Protein AF-0000000076587291 (afdb_homodimer)

Organism: Tetradesmus obliquus (NCBI:txid3088)

Secondary structure (DSSP, 8-state):
-EEEEEEESS--SS-GGGGEEEEEEEPPPP-TTEEEEEEEEEEE-HHHHHHHHT-STTPPPSSBB--S--EEEEEEE-TT--S--TT-EEEESSSTTGGGTB-S-BSEEEEEGGGEEEPPTTS-HHHHTTSTHHHHHHHHHHHHH-PPTTSEEEESSTTSHHHHHHHHHHHHTT-EEEEEESSTHHHHHHHHHH--SEEEETTTS-HHHHHHHHTTTS-BSEEEES--BTHHHHHHHHBPTT-EEEE---TT-SEEEEEHHHHHHH--EEEE--HHHHHHTS-HHHHHHHHHHHHHHHHTTTT---EEEEEEGGGHHHHHHHHT-TT--SEEEEE--/-EEEEEEESS--SS-GGGGEEEEEEEPPPP-TTEEEEEEEEEE--HHHHHHHHT-STTPPPSSBB--S--EEEEEEE-TT--S--TT-EEEESSSTTGGGTB-S-BSEEEEEGGGEEEPPTTS-HHHHTTSTHHHHHHHHHHHHH-PPTTSEEEESSTTSHHHHHHHHHHHHTT-EEEEEESSTHHHHHHHHHH--SEEEETTTS-HHHHHHHHTTTS-BSEEEES--BTHHHHHHHHBPTT-EEEE---TT-SEEEEEHHHHHHH--EEEE--HHHHHHTS-HHHHHHHHHHHHHHHHTTTT---EEEEEEGGGHHHHHHHHT-TT--SEEEEE--

Sequence (674 aa):
MQFDAIEVQAYNAANPADAAKVVQKAVREPGQGEVLVQMKYAGVNPSDVFSLMGVYPGFPKVPGVPGFDGMGVVAKVGPGVTGFSEGQRVTSLGWLTTSQGSGSWQQYITLPQEKLVALPDAVSDEAGAQFYINPITVVGLLEVAAVQPGQHLLITAAGSTLGRMLIRAARAEGIKTIGVVRRPEAVQELKESTGCDEVVCSSTEPLADRVKAITGGTGAGSVLDCVGGELSEQLAAAVRSGGTVWLYGLMEGLSFKGHGAECLFRDVGYRGFWFFPWLESKSQEQQQAVVAKTLRLMADGTMAPPVGKIFPLKEAAAAIKESQVTGRIGKVLLKCSMQFDAIEVQAYNAANPADAAKVVQKAVREPGQGEVLVQMKYAGVNPSDVFSLMGVYPGFPKVPGVPGFDGMGVVAKVGPGVTGFSEGQRVTSLGWLTTSQGSGSWQQYITLPQEKLVALPDAVSDEAGAQFYINPITVVGLLEVAAVQPGQHLLITAAGSTLGRMLIRAARAEGIKTIGVVRRPEAVQELKESTGCDEVVCSSTEPLADRVKAITGGTGAGSVLDCVGGELSEQLAAAVRSGGTVWLYGLMEGLSFKGHGAECLFRDVGYRGFWFFPWLESKSQEQQQAVVAKTLRLMADGTMAPPVGKIFPLKEAAAAIKESQVTGRIGKVLLKCS

Radius of gyration: 30.4 Å; Cα contacts (8 Å, |Δi|>4): 1790; chains: 2; bounding box: 51×94×63 Å

pLDDT: mean 94.53, std 5.73, range [64.69, 98.88]

Nearest PDB structures (foldseek):
  3gms-assembly1_A  TM=9.157E-01  e=9.154E-31  Bacillus thuringiensis
  5k1s-assembly2_C  TM=8.424E-01  e=6.472E-28  Myxococcus xanthus DK 1622
  1wly-assembly1_A  TM=8.654E-01  e=4.375E-26  Burkholderia sp. WS
  3jyl-assembly1_A  TM=8.638E-01  e=5.566E-26  Pseudomonas syringae pv. tomato
  5yat-assembly1_B  TM=8.225E-01  e=6.765E-23  Komagataella phaffii GS115

Structure (mmCIF, N/CA/C/O backbone):
data_AF-0000000076587291-model_v1
#
loop_
_entity.id
_entity.type
_entity.pdbx_description
1 polymer 'Enoyl reductase (ER) domain-containing protein'
#
loop_
_atom_site.group_PDB
_atom_site.id
_atom_site.type_symbol
_atom_site.label_atom_id
_atom_site.label_alt_id
_atom_site.label_comp_id
_atom_site.label_asym_id
_atom_site.label_entity_id
_atom_site.label_seq_id
_atom_site.pdbx_PDB_ins_code
_atom_site.Cartn_x
_atom_site.Cartn_y
_atom_site.Cartn_z
_atom_site.occupancy
_atom_site.B_iso_or_equiv
_atom_site.auth_seq_id
_atom_site.auth_comp_id
_atom_site.auth_asym_id
_atom_site.auth_atom_id
_atom_site.pdbx_PDB_model_num
ATOM 1 N N . MET A 1 1 ? 13.289 48.656 13.906 1 88.31 1 MET A N 1
ATOM 2 C CA . MET A 1 1 ? 12.477 48.125 15.008 1 88.31 1 MET A CA 1
ATOM 3 C C . MET A 1 1 ? 12.781 46.656 15.25 1 88.31 1 MET A C 1
ATOM 5 O O . MET A 1 1 ? 12.984 45.875 14.305 1 88.31 1 MET A O 1
ATOM 9 N N . GLN A 1 2 ? 12.961 46.406 16.484 1 94.19 2 GLN A N 1
ATOM 10 C CA . GLN A 1 2 ? 13.203 45 16.859 1 94.19 2 GLN A CA 1
ATOM 11 C C . GLN A 1 2 ? 11.922 44.344 17.359 1 94.19 2 GLN A C 1
ATOM 13 O O . GLN A 1 2 ? 11.023 45.031 17.859 1 94.19 2 GLN A O 1
ATOM 18 N N . PHE A 1 3 ? 11.852 43.094 17.125 1 96.19 3 PHE A N 1
ATOM 19 C CA . PHE A 1 3 ? 10.672 42.375 17.562 1 96.19 3 PHE A CA 1
ATOM 20 C C . PHE A 1 3 ? 11.047 41 18.094 1 96.19 3 PHE A C 1
ATOM 22 O O . PHE A 1 3 ? 12.164 40.531 17.875 1 96.19 3 PHE A O 1
ATOM 29 N N . ASP A 1 4 ? 10.102 40.375 18.812 1 97.31 4 ASP A N 1
ATOM 30 C CA . ASP A 1 4 ? 10.328 39.062 19.391 1 97.31 4 ASP A CA 1
ATOM 31 C C . ASP A 1 4 ? 10.102 37.969 18.359 1 97.31 4 ASP A C 1
ATOM 33 O O . ASP A 1 4 ? 9.172 38.031 17.562 1 97.31 4 ASP A O 1
ATOM 37 N N . ALA A 1 5 ? 10.977 37 18.391 1 97.25 5 ALA A N 1
ATOM 38 C CA . ALA A 1 5 ? 10.859 35.781 17.609 1 97.25 5 ALA A CA 1
ATOM 39 C C . ALA A 1 5 ? 11.32 34.562 18.406 1 97.25 5 ALA A C 1
ATOM 41 O O . ALA A 1 5 ? 12.047 34.688 19.391 1 97.25 5 ALA A O 1
ATOM 42 N N . ILE A 1 6 ? 10.781 33.469 18.016 1 96.75 6 ILE A N 1
ATOM 43 C CA . ILE A 1 6 ? 11.32 32.219 18.531 1 96.75 6 ILE A CA 1
ATOM 44 C C . ILE A 1 6 ? 12.383 31.688 17.594 1 96.75 6 ILE A C 1
ATOM 46 O O . ILE A 1 6 ? 12.195 31.672 16.375 1 96.75 6 ILE A O 1
ATOM 50 N N . GLU A 1 7 ? 13.461 31.297 18.109 1 95.19 7 GLU A N 1
ATOM 51 C CA . GLU A 1 7 ? 14.539 30.75 17.297 1 95.19 7 GLU A CA 1
ATOM 52 C C . GLU A 1 7 ? 15.016 29.406 17.844 1 95.19 7 GLU A C 1
ATOM 54 O O . GLU A 1 7 ? 15.164 29.234 19.047 1 95.19 7 GLU A O 1
ATOM 59 N N . VAL A 1 8 ? 15.133 28.484 16.938 1 93.44 8 VAL A N 1
ATOM 60 C CA . VAL A 1 8 ? 15.789 27.219 17.25 1 93.44 8 VAL A CA 1
ATOM 61 C C . VAL A 1 8 ? 17.25 27.266 16.797 1 93.44 8 VAL A C 1
ATOM 63 O O . VAL A 1 8 ? 17.531 27.438 15.617 1 93.44 8 VAL A O 1
ATOM 66 N N . GLN A 1 9 ? 18.125 27.078 17.703 1 92.94 9 GLN A N 1
ATOM 67 C CA . GLN A 1 9 ? 19.562 27.125 17.406 1 92.94 9 GLN A CA 1
ATOM 68 C C . GLN A 1 9 ? 20.125 25.719 17.297 1 92.94 9 GLN A C 1
ATOM 70 O O . GLN A 1 9 ? 21.109 25.5 16.562 1 92.94 9 GLN A O 1
ATOM 75 N N . ALA A 1 10 ? 19.531 24.859 18.031 1 93.25 10 ALA A N 1
ATOM 76 C CA . ALA A 1 10 ? 19.859 23.438 18 1 93.25 10 ALA A CA 1
ATOM 77 C C . ALA A 1 10 ? 18.641 22.578 18.312 1 93.25 10 ALA A C 1
ATOM 79 O O . ALA A 1 10 ? 17.828 22.938 19.188 1 93.25 10 ALA A O 1
ATOM 80 N N . TYR A 1 11 ? 18.641 21.531 17.578 1 92.94 11 TYR A N 1
ATOM 81 C CA . TYR A 1 11 ? 17.531 20.609 17.828 1 92.94 11 TYR A CA 1
ATOM 82 C C . TYR A 1 11 ? 17.656 19.953 19.188 1 92.94 11 TYR A C 1
ATOM 84 O O . TYR A 1 11 ? 18.75 19.859 19.734 1 92.94 11 TYR A O 1
ATOM 92 N N . ASN A 1 12 ? 16.562 19.625 19.766 1 94.44 12 ASN A N 1
ATOM 93 C CA . ASN A 1 12 ? 16.531 18.891 21.031 1 94.44 12 ASN A CA 1
ATOM 94 C C . ASN A 1 12 ? 15.477 17.781 21 1 94.44 12 ASN A C 1
ATOM 96 O O . ASN A 1 12 ? 14.297 18.047 21.281 1 94.44 12 ASN A O 1
ATOM 100 N N . ALA A 1 13 ? 15.867 16.609 20.75 1 90.88 13 ALA A N 1
ATOM 101 C CA . ALA A 1 13 ? 14.945 15.492 20.578 1 90.88 13 ALA A CA 1
ATOM 102 C C . ALA A 1 13 ? 14.297 15.109 21.906 1 90.88 13 ALA A C 1
ATOM 104 O O . ALA A 1 13 ? 13.125 14.734 21.953 1 90.88 13 ALA A O 1
ATOM 105 N N . ALA A 1 14 ? 15.008 15.234 23 1 92.94 14 ALA A N 1
ATOM 106 C CA . ALA A 1 14 ? 14.531 14.812 24.312 1 92.94 14 ALA A CA 1
ATOM 107 C C . ALA A 1 14 ? 13.555 15.836 24.906 1 92.94 14 ALA A C 1
ATOM 109 O O . ALA A 1 14 ? 12.555 15.461 25.516 1 92.94 14 ALA A O 1
ATOM 110 N N . ASN A 1 15 ? 13.906 17.125 24.656 1 95.31 15 ASN A N 1
ATOM 111 C CA . ASN A 1 15 ? 13.094 18.219 25.172 1 95.31 15 ASN A CA 1
ATOM 112 C C . ASN A 1 15 ? 12.914 19.328 24.141 1 95.31 15 ASN A C 1
ATOM 114 O O . ASN A 1 15 ? 13.539 20.375 24.234 1 95.31 15 ASN A O 1
ATOM 118 N N . PRO A 1 16 ? 11.961 19.109 23.297 1 95.12 16 PRO A N 1
ATOM 119 C CA . PRO A 1 16 ? 11.805 20.078 22.203 1 95.12 16 PRO A CA 1
ATOM 120 C C . PRO A 1 16 ? 11.5 21.484 22.703 1 95.12 16 PRO A C 1
ATOM 122 O O . PRO A 1 16 ? 11.891 22.469 22.062 1 95.12 16 PRO A O 1
ATOM 125 N N . ALA A 1 17 ? 10.859 21.609 23.828 1 96.44 17 ALA A N 1
ATOM 126 C CA . ALA A 1 17 ? 10.539 22.906 24.375 1 96.44 17 ALA A CA 1
ATOM 127 C C . ALA A 1 17 ? 11.805 23.719 24.672 1 96.44 17 ALA A C 1
ATOM 129 O O . ALA A 1 17 ? 11.812 24.938 24.547 1 96.44 17 ALA A O 1
ATOM 130 N N . ASP A 1 18 ? 12.852 23.047 24.984 1 96 18 ASP A N 1
ATOM 131 C CA . ASP A 1 18 ? 14.109 23.703 25.344 1 96 18 ASP A CA 1
ATOM 132 C C . ASP A 1 18 ? 14.828 24.219 24.109 1 96 18 ASP A C 1
ATOM 134 O O . ASP A 1 18 ? 15.766 25.016 24.219 1 96 18 ASP A O 1
ATOM 138 N N . ALA A 1 19 ? 14.43 23.812 23 1 95.12 19 ALA A N 1
ATOM 139 C CA . ALA A 1 19 ? 15.047 24.266 21.75 1 95.12 19 ALA A CA 1
ATOM 140 C C . ALA A 1 19 ? 14.531 25.641 21.359 1 95.12 19 ALA A C 1
ATOM 142 O O . ALA A 1 19 ? 15.141 26.312 20.516 1 95.12 19 ALA A O 1
ATOM 143 N N . ALA A 1 20 ? 13.414 26.016 21.859 1 94.94 20 ALA A N 1
ATOM 144 C CA . ALA A 1 20 ? 12.773 27.281 21.5 1 94.94 20 ALA A CA 1
ATOM 145 C C . ALA A 1 20 ? 13.289 28.422 22.359 1 94.94 20 ALA A C 1
ATOM 147 O O . ALA A 1 20 ? 13.023 28.469 23.562 1 94.94 20 ALA A O 1
ATOM 148 N N . LYS A 1 21 ? 13.914 29.344 21.719 1 96.38 21 LYS A N 1
ATOM 149 C CA . LYS A 1 21 ? 14.461 30.5 22.438 1 96.38 21 LYS A CA 1
ATOM 150 C C . LYS A 1 21 ? 13.844 31.797 21.938 1 96.38 21 LYS A C 1
ATOM 152 O O . LYS A 1 21 ? 13.625 31.969 20.734 1 96.38 21 LYS A O 1
ATOM 157 N N . VAL A 1 22 ? 13.602 32.719 22.875 1 97.38 22 VAL A N 1
ATOM 158 C CA . VAL A 1 22 ? 13.133 34.062 22.5 1 97.38 22 VAL A CA 1
ATOM 159 C C . VAL A 1 22 ? 14.32 34.938 22.094 1 97.38 22 VAL A C 1
ATOM 161 O O . VAL A 1 22 ? 15.305 35.031 22.828 1 97.38 22 VAL A O 1
ATOM 164 N N . VAL A 1 23 ? 14.172 35.438 20.953 1 97.12 23 VAL A N 1
ATOM 165 C CA . VAL A 1 23 ? 15.234 36.344 20.484 1 97.12 23 VAL A CA 1
ATOM 166 C C . VAL A 1 23 ? 14.617 37.625 19.922 1 97.12 23 VAL A C 1
ATOM 168 O O . VAL A 1 23 ? 13.406 37.688 19.719 1 97.12 23 VAL A O 1
ATOM 171 N N . GLN A 1 24 ? 15.492 38.594 19.766 1 97.12 24 GLN A N 1
ATOM 172 C CA . GLN A 1 24 ? 15.094 39.812 19.078 1 97.12 24 GLN A CA 1
ATOM 173 C C . GLN A 1 24 ? 15.609 39.844 17.641 1 97.12 24 GLN A C 1
ATOM 175 O O . GLN A 1 24 ? 16.766 39.5 17.391 1 97.12 24 GLN A O 1
ATOM 180 N N . LYS A 1 25 ? 14.695 40.156 16.781 1 95.75 25 LYS A N 1
ATOM 181 C CA . LYS A 1 25 ? 15.039 40.312 15.367 1 95.75 25 LYS A CA 1
ATOM 182 C C . LYS A 1 25 ? 14.664 41.688 14.844 1 95.75 25 LYS A C 1
ATOM 184 O O . LYS A 1 25 ? 13.852 42.406 15.461 1 95.75 25 LYS A O 1
ATOM 189 N N . ALA A 1 26 ? 15.305 42.031 13.766 1 95.81 26 ALA A N 1
ATOM 190 C CA . ALA A 1 26 ? 14.992 43.312 13.125 1 95.81 26 ALA A CA 1
ATOM 191 C C . ALA A 1 26 ? 13.945 43.156 12.031 1 95.81 26 ALA A C 1
ATOM 193 O O . ALA A 1 26 ? 13.969 42.156 11.297 1 95.81 26 ALA A O 1
ATOM 194 N N . VAL A 1 27 ? 13.133 44.094 11.945 1 95.62 27 VAL A N 1
ATOM 195 C CA . VAL A 1 27 ? 12.133 44.062 10.883 1 95.62 27 VAL A CA 1
ATOM 196 C C . VAL A 1 27 ? 12.805 44.281 9.531 1 95.62 27 VAL A C 1
ATOM 198 O O . VAL A 1 27 ? 13.609 45.219 9.383 1 95.62 27 VAL A O 1
ATOM 201 N N . ARG A 1 28 ? 12.492 43.469 8.633 1 93.19 28 ARG A N 1
ATOM 202 C CA . ARG A 1 28 ? 12.977 43.625 7.266 1 93.19 28 ARG A CA 1
ATOM 203 C C . ARG A 1 28 ? 11.922 44.312 6.395 1 93.19 28 ARG A C 1
ATOM 205 O O . ARG A 1 28 ? 10.82 43.781 6.223 1 93.19 28 ARG A O 1
ATOM 212 N N . GLU A 1 29 ? 12.305 45.438 5.859 1 95.31 29 GLU A N 1
ATOM 213 C CA . GLU A 1 29 ? 11.391 46.125 4.957 1 95.31 29 GLU A CA 1
ATOM 214 C C . GLU A 1 29 ? 11.086 45.25 3.725 1 95.31 29 GLU A C 1
ATOM 216 O O . GLU A 1 29 ? 11.977 44.625 3.174 1 95.31 29 GLU A O 1
ATOM 221 N N . PRO A 1 30 ? 9.805 45.281 3.299 1 97.38 30 PRO A N 1
ATOM 222 C CA . PRO A 1 30 ? 9.469 44.438 2.137 1 97.38 30 PRO A CA 1
ATOM 223 C C . PRO A 1 30 ? 10.016 45 0.832 1 97.38 30 PRO A C 1
ATOM 225 O O . PRO A 1 30 ? 9.883 46.219 0.566 1 97.38 30 PRO A O 1
ATOM 228 N N . GLY A 1 31 ? 10.664 44.125 0.107 1 97.38 31 GLY A N 1
ATOM 229 C CA . GLY A 1 31 ? 11.133 44.469 -1.221 1 97.38 31 GLY A CA 1
ATOM 230 C C . GLY A 1 31 ? 10.102 44.25 -2.305 1 97.38 31 GLY A C 1
ATOM 231 O O . GLY A 1 31 ? 8.898 44.188 -2.025 1 97.38 31 GLY A O 1
ATOM 232 N N . GLN A 1 32 ? 10.578 44.188 -3.592 1 97.75 32 GLN A N 1
ATOM 233 C CA . GLN A 1 32 ? 9.711 44 -4.746 1 97.75 32 GLN A CA 1
ATOM 234 C C . GLN A 1 32 ? 8.883 42.719 -4.594 1 97.75 32 GLN A C 1
ATOM 236 O O . GLN A 1 32 ? 9.438 41.625 -4.406 1 97.75 32 GLN A O 1
ATOM 241 N N . GLY A 1 33 ? 7.605 42.906 -4.66 1 97.56 33 GLY A N 1
ATOM 242 C CA . GLY A 1 33 ? 6.699 41.75 -4.625 1 97.56 33 GLY A CA 1
ATOM 243 C C . GLY A 1 33 ? 6.555 41.156 -3.242 1 97.56 33 GLY A C 1
ATOM 244 O O . GLY A 1 33 ? 5.938 40.094 -3.082 1 97.56 33 GLY A O 1
ATOM 245 N N . GLU A 1 34 ? 7.07 41.812 -2.215 1 97.25 34 GLU A N 1
ATOM 246 C CA . GLU A 1 34 ? 7.047 41.281 -0.864 1 97.25 34 GLU A CA 1
ATOM 247 C C . GLU A 1 34 ? 6.062 42.031 0.024 1 97.25 34 GLU A C 1
ATOM 249 O O . GLU A 1 34 ? 5.695 43.156 -0.277 1 97.25 34 GLU A O 1
ATOM 254 N N . VAL A 1 35 ? 5.621 41.406 1.063 1 97.56 35 VAL A N 1
ATOM 255 C CA . VAL A 1 35 ? 4.691 41.969 2.037 1 97.56 35 VAL A CA 1
ATOM 256 C C . VAL A 1 35 ? 5.207 41.719 3.451 1 97.56 35 VAL A C 1
ATOM 258 O O . VAL A 1 35 ? 5.648 40.594 3.768 1 97.56 35 VAL A O 1
ATOM 261 N N . LEU A 1 36 ? 5.23 42.719 4.227 1 97.5 36 LEU A N 1
ATOM 262 C CA . LEU A 1 36 ? 5.484 42.594 5.656 1 97.5 36 LEU A CA 1
ATOM 263 C C . LEU A 1 36 ? 4.191 42.312 6.414 1 97.5 36 LEU A C 1
ATOM 265 O O . LEU A 1 36 ? 3.221 43.062 6.297 1 97.5 36 LEU A O 1
ATOM 269 N N . VAL A 1 37 ? 4.191 41.25 7.086 1 98 37 VAL A N 1
ATOM 270 C CA . VAL A 1 37 ? 3.016 40.844 7.852 1 98 37 VAL A CA 1
ATOM 271 C C . VAL A 1 37 ? 3.301 40.969 9.344 1 98 37 VAL A C 1
ATOM 273 O O . VAL A 1 37 ? 4.332 40.5 9.828 1 98 37 VAL A O 1
ATOM 276 N N . GLN A 1 38 ? 2.449 41.656 10.047 1 98.44 38 GLN A N 1
ATOM 277 C CA . GLN A 1 38 ? 2.432 41.625 11.5 1 98.44 38 GLN A CA 1
ATOM 278 C C . GLN A 1 38 ? 1.627 40.438 12.008 1 98.44 38 GLN A C 1
ATOM 280 O O . GLN A 1 38 ? 0.4 40.406 11.891 1 98.44 38 GLN A O 1
ATOM 285 N N . MET A 1 39 ? 2.332 39.531 12.617 1 98.38 39 MET A N 1
ATOM 286 C CA . MET A 1 39 ? 1.701 38.281 13.031 1 98.38 39 MET A CA 1
ATOM 287 C C . MET A 1 39 ? 0.811 38.5 14.242 1 98.38 39 MET A C 1
ATOM 289 O O . MET A 1 39 ? 1.163 39.25 15.148 1 98.38 39 MET A O 1
ATOM 293 N N . LYS A 1 40 ? -0.297 37.844 14.258 1 98.69 40 LYS A N 1
ATOM 294 C CA . LYS A 1 40 ? -1.201 37.875 15.398 1 98.69 40 LYS A CA 1
ATOM 295 C C . LYS A 1 40 ? -1.198 36.562 16.172 1 98.69 40 LYS A C 1
ATOM 297 O O . LYS A 1 40 ? -0.986 36.531 17.375 1 98.69 40 LYS A O 1
ATOM 302 N N . TYR A 1 41 ? -1.453 35.469 15.438 1 98.56 41 TYR A N 1
ATOM 303 C CA . TYR A 1 41 ? -1.474 34.125 16.031 1 98.56 41 TYR A CA 1
ATOM 304 C C . TYR A 1 41 ? -0.702 33.125 15.18 1 98.56 41 TYR A C 1
ATOM 306 O O . TYR A 1 41 ? -0.627 33.281 13.961 1 98.56 41 TYR A O 1
ATOM 314 N N . ALA A 1 42 ? -0.084 32.188 15.797 1 97.69 42 ALA A N 1
ATOM 315 C CA . ALA A 1 42 ? 0.544 31.047 15.164 1 97.69 42 ALA A CA 1
ATOM 316 C C . ALA A 1 42 ? 0.141 29.75 15.859 1 97.69 42 ALA A C 1
ATOM 318 O O . ALA A 1 42 ? -0.037 29.719 17.078 1 97.69 42 ALA A O 1
ATOM 319 N N . GLY A 1 43 ? -0.06 28.75 15.078 1 95.88 43 GLY A N 1
ATOM 320 C CA . GLY A 1 43 ? -0.406 27.469 15.648 1 95.88 43 GLY A CA 1
ATOM 321 C C . GLY A 1 43 ? 0.807 26.641 16.031 1 95.88 43 GLY A C 1
ATOM 322 O O . GLY A 1 43 ? 1.889 26.812 15.469 1 95.88 43 GLY A O 1
ATOM 323 N N . VAL A 1 44 ? 0.622 25.719 17.031 1 95.88 44 VAL A N 1
ATOM 324 C CA . VAL A 1 44 ? 1.622 24.719 17.391 1 95.88 44 VAL A CA 1
ATOM 325 C C . VAL A 1 44 ? 1.146 23.328 16.953 1 95.88 44 VAL A C 1
ATOM 327 O O . VAL A 1 44 ? 0.264 22.734 17.594 1 95.88 44 VAL A O 1
ATOM 330 N N . ASN A 1 45 ? 1.702 22.844 15.906 1 91.56 45 ASN A N 1
ATOM 331 C CA . ASN A 1 45 ? 1.36 21.531 15.375 1 91.56 45 ASN A CA 1
ATOM 332 C C . ASN A 1 45 ? 2.357 20.469 15.828 1 91.56 45 ASN A C 1
ATOM 334 O O . ASN A 1 45 ? 3.5 20.781 16.156 1 91.56 45 ASN A O 1
ATOM 338 N N . PRO A 1 46 ? 1.868 19.188 15.758 1 88.31 46 PRO A N 1
ATOM 339 C CA . PRO A 1 46 ? 2.852 18.125 15.977 1 88.31 46 PRO A CA 1
ATOM 340 C C . PRO A 1 46 ? 4.047 18.234 15.031 1 88.31 46 PRO A C 1
ATOM 342 O O . PRO A 1 46 ? 5.184 17.969 15.445 1 88.31 46 PRO A O 1
ATOM 345 N N . SER A 1 47 ? 3.824 18.594 13.836 1 88.38 47 SER A N 1
ATOM 346 C CA . SER A 1 47 ? 4.902 18.75 12.867 1 88.38 47 SER A CA 1
ATOM 347 C C . SER A 1 47 ? 5.898 19.828 13.32 1 88.38 47 SER A C 1
ATOM 349 O O . SER A 1 47 ? 7.094 19.719 13.047 1 88.38 47 SER A O 1
ATOM 351 N N . ASP A 1 48 ? 5.473 20.875 13.992 1 91.5 48 ASP A N 1
ATOM 352 C CA . ASP A 1 48 ? 6.371 21.891 14.547 1 91.5 48 ASP A CA 1
ATOM 353 C C . ASP A 1 48 ? 7.266 21.297 15.633 1 91.5 48 ASP A C 1
ATOM 355 O O . ASP A 1 48 ? 8.477 21.5 15.625 1 91.5 48 ASP A O 1
ATOM 359 N N . VAL A 1 49 ? 6.633 20.547 16.5 1 91.56 49 VAL A N 1
ATOM 360 C CA . VAL A 1 49 ? 7.359 19.938 17.609 1 91.56 49 VAL A CA 1
ATOM 361 C C . VAL A 1 49 ? 8.406 18.969 17.094 1 91.56 49 VAL A C 1
ATOM 363 O O . VAL A 1 49 ? 9.562 19 17.531 1 91.56 49 VAL A O 1
ATOM 366 N N . PHE A 1 50 ? 7.988 18.203 16.109 1 88.69 50 PHE A N 1
ATOM 367 C CA . PHE A 1 50 ? 8.922 17.25 15.516 1 88.69 50 PHE A CA 1
ATOM 368 C C . PHE A 1 50 ? 10.078 17.984 14.836 1 88.69 50 PHE A C 1
ATOM 370 O O . PHE A 1 50 ? 11.211 17.484 14.82 1 88.69 50 PHE A O 1
ATOM 377 N N . SER A 1 51 ? 9.844 19.078 14.297 1 87.81 51 SER A N 1
ATOM 378 C CA . SER A 1 51 ? 10.891 19.875 13.656 1 87.81 51 SER A CA 1
ATOM 379 C C . SER A 1 51 ? 11.898 20.391 14.688 1 87.81 51 SER A C 1
ATOM 381 O O . SER A 1 51 ? 13.094 20.484 14.391 1 87.81 51 SER A O 1
ATOM 383 N N . LEU A 1 52 ? 11.438 20.625 15.844 1 91.81 52 LEU A N 1
ATOM 384 C CA . LEU A 1 52 ? 12.328 21.062 16.906 1 91.81 52 LEU A CA 1
ATOM 385 C C . LEU A 1 52 ? 13.195 19.922 17.406 1 91.81 52 LEU A C 1
ATOM 387 O O . LEU A 1 52 ? 14.297 20.141 17.922 1 91.81 52 LEU A O 1
ATOM 391 N N . MET A 1 53 ? 12.656 18.75 17.203 1 90.94 53 MET A N 1
ATOM 392 C CA . MET A 1 53 ? 13.383 17.547 17.594 1 90.94 53 MET A CA 1
ATOM 393 C C . MET A 1 53 ? 14.422 17.172 16.547 1 90.94 53 MET A C 1
ATOM 395 O O . MET A 1 53 ? 15.328 16.391 16.828 1 90.94 53 MET A O 1
ATOM 399 N N . GLY A 1 54 ? 14.305 17.641 15.398 1 87.19 54 GLY A N 1
ATOM 400 C CA . GLY A 1 54 ? 15.227 17.312 14.32 1 87.19 54 GLY A CA 1
ATOM 401 C C . GLY A 1 54 ? 14.938 15.977 13.68 1 87.19 54 GLY A C 1
ATOM 402 O O . GLY A 1 54 ? 15.828 15.359 13.094 1 87.19 54 GLY A O 1
ATOM 403 N N . VAL A 1 55 ? 13.703 15.523 13.773 1 79.12 55 VAL A N 1
ATOM 404 C CA . VAL A 1 55 ? 13.406 14.172 13.297 1 79.12 55 VAL A CA 1
ATOM 405 C C . VAL A 1 55 ? 12.406 14.234 12.148 1 79.12 55 VAL A C 1
ATOM 407 O O . VAL A 1 55 ? 12.031 13.203 11.586 1 79.12 55 VAL A O 1
ATOM 410 N N . TYR A 1 56 ? 11.945 15.328 11.797 1 76.38 56 TYR A N 1
ATOM 411 C CA . TYR A 1 56 ? 10.969 15.492 10.719 1 76.38 56 TYR A CA 1
ATOM 412 C C . TYR A 1 56 ? 11.664 15.719 9.383 1 76.38 56 TYR A C 1
ATOM 414 O O . TYR A 1 56 ? 12.641 16.469 9.297 1 76.38 56 TYR A O 1
ATOM 422 N N . PRO A 1 57 ? 11.227 14.898 8.289 1 72 57 PRO A N 1
ATOM 423 C CA . PRO A 1 57 ? 11.859 15.172 7 1 72 57 PRO A CA 1
ATOM 424 C C . PRO A 1 57 ? 11.633 16.609 6.527 1 72 57 PRO A C 1
ATOM 426 O O . PRO A 1 57 ? 10.531 17.141 6.656 1 72 57 PRO A O 1
ATOM 429 N N . GLY A 1 58 ? 12.734 17.25 5.949 1 65.19 58 GLY A N 1
ATOM 430 C CA . GLY A 1 58 ? 12.664 18.625 5.492 1 65.19 58 GLY A CA 1
ATOM 431 C C . GLY A 1 58 ? 12.742 19.641 6.621 1 65.19 58 GLY A C 1
ATOM 432 O O . GLY A 1 58 ? 12.086 20.688 6.578 1 65.19 58 GLY A O 1
ATOM 433 N N . PHE A 1 59 ? 13.586 19.344 7.676 1 66.94 59 PHE A N 1
ATOM 434 C CA . PHE A 1 59 ? 13.781 20.125 8.891 1 66.94 59 PHE A CA 1
ATOM 435 C C . PHE A 1 59 ? 14.234 21.547 8.547 1 66.94 59 PHE A C 1
ATOM 437 O O . PHE A 1 59 ? 14.898 21.766 7.531 1 66.94 59 PHE A O 1
ATOM 444 N N . PRO A 1 60 ? 13.703 22.469 9.492 1 68.69 60 PRO A N 1
ATOM 445 C CA . PRO A 1 60 ? 14.211 23.828 9.336 1 68.69 60 PRO A CA 1
ATOM 446 C C . PRO A 1 60 ? 15.734 23.922 9.461 1 68.69 60 PRO A C 1
ATOM 448 O O . PRO A 1 60 ? 16.328 23.141 10.203 1 68.69 60 PRO A O 1
ATOM 451 N N . LYS A 1 61 ? 16.266 24.766 8.711 1 81.31 61 LYS A N 1
ATOM 452 C CA . LYS A 1 61 ? 17.672 25.125 8.93 1 81.31 61 LYS A CA 1
ATOM 453 C C . LYS A 1 61 ? 17.844 25.844 10.266 1 81.31 61 LYS A C 1
ATOM 455 O O . LYS A 1 61 ? 17.031 26.688 10.641 1 81.31 61 LYS A O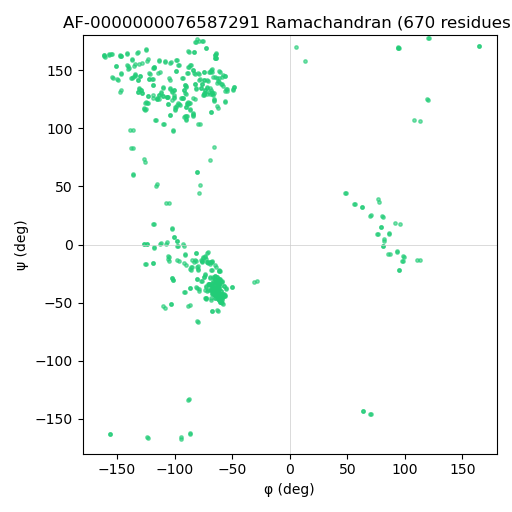 1
ATOM 460 N N . VAL A 1 62 ? 18.719 25.453 11.016 1 88.06 62 VAL A N 1
ATOM 461 C CA . VAL A 1 62 ? 18.984 26.125 12.289 1 88.06 62 VAL A CA 1
ATOM 462 C C . VAL A 1 62 ? 20.266 26.953 12.18 1 88.06 62 VAL A C 1
ATOM 464 O O . VAL A 1 62 ? 21.203 26.562 11.484 1 88.06 62 VAL A O 1
ATOM 467 N N . PRO A 1 63 ? 20.359 28.109 12.789 1 92.25 63 PRO A N 1
ATOM 468 C CA . PRO A 1 63 ? 19.266 28.703 13.555 1 92.25 63 PRO A CA 1
ATOM 469 C C . PRO A 1 63 ? 18.125 29.203 12.672 1 92.25 63 PRO A C 1
ATOM 471 O O . PRO A 1 63 ? 18.359 29.672 11.555 1 92.25 63 PRO A O 1
ATOM 474 N N . GLY A 1 64 ? 16.938 29.016 13.094 1 92.94 64 GLY A N 1
ATOM 475 C CA . GLY A 1 64 ? 15.773 29.453 12.336 1 92.94 64 GLY A CA 1
ATOM 476 C C . GLY A 1 64 ? 14.516 29.562 13.172 1 92.94 64 GLY A C 1
ATOM 477 O O . GLY A 1 64 ? 14.477 29.062 14.305 1 92.94 64 GLY A O 1
ATOM 478 N N . VAL A 1 65 ? 13.539 30.297 12.617 1 94.81 65 VAL A N 1
ATOM 479 C CA . VAL A 1 65 ? 12.234 30.469 13.266 1 94.81 65 VAL A CA 1
ATOM 480 C C . VAL A 1 65 ? 11.305 29.328 12.844 1 94.81 65 VAL A C 1
ATOM 482 O O . VAL A 1 65 ? 11.086 29.109 11.648 1 94.81 65 VAL A O 1
ATOM 485 N N . PRO A 1 66 ? 10.75 28.531 13.82 1 93.62 66 PRO A N 1
ATOM 486 C CA . PRO A 1 66 ? 9.805 27.469 13.484 1 93.62 66 PRO A CA 1
ATOM 487 C C . PRO A 1 66 ? 8.375 27.984 13.305 1 93.62 66 PRO A C 1
ATOM 489 O O . PRO A 1 66 ? 8.117 29.172 13.5 1 93.62 66 PRO A O 1
ATOM 492 N N . GLY A 1 67 ? 7.523 27.062 12.883 1 94.38 67 GLY A N 1
ATOM 493 C CA . GLY A 1 67 ? 6.102 27.344 12.789 1 94.38 67 GLY A CA 1
ATOM 494 C C . GLY A 1 67 ? 5.562 27.219 11.375 1 94.38 67 GLY A C 1
ATOM 495 O O . GLY A 1 67 ? 5.945 27.969 10.477 1 94.38 67 GLY A O 1
ATOM 496 N N . PHE A 1 68 ? 4.512 26.375 11.211 1 92.94 68 PHE A N 1
ATOM 497 C CA . PHE A 1 68 ? 3.975 26.062 9.891 1 92.94 68 PHE A CA 1
ATOM 498 C C . PHE A 1 68 ? 2.652 26.781 9.664 1 92.94 68 PHE A C 1
ATOM 500 O O . PHE A 1 68 ? 2.164 26.859 8.539 1 92.94 68 PHE A O 1
ATOM 507 N N . ASP A 1 69 ? 2.062 27.344 10.758 1 94.94 69 ASP A N 1
ATOM 508 C CA . ASP A 1 69 ? 0.749 27.969 10.688 1 94.94 69 ASP A CA 1
ATOM 509 C C . ASP A 1 69 ? 0.767 29.344 11.344 1 94.94 69 ASP A C 1
ATOM 511 O O . ASP A 1 69 ? 1.561 29.594 12.258 1 94.94 69 ASP A O 1
ATOM 515 N N . GLY A 1 70 ? -0.201 30.109 10.844 1 96.88 70 GLY A N 1
ATOM 516 C CA . GLY A 1 70 ? -0.325 31.438 11.43 1 96.88 70 GLY A CA 1
ATOM 517 C C . GLY A 1 70 ? -1.173 32.375 10.594 1 96.88 70 GLY A C 1
ATOM 518 O O . GLY A 1 70 ? -1.619 32 9.5 1 96.88 70 GLY A O 1
ATOM 519 N N . MET A 1 71 ? -1.437 33.469 11.172 1 98.19 71 MET A N 1
ATOM 520 C CA . MET A 1 71 ? -2.119 34.531 10.477 1 98.19 71 MET A CA 1
ATOM 521 C C . MET A 1 71 ? -1.713 35.906 11.047 1 98.19 71 MET A C 1
ATOM 523 O O . MET A 1 71 ? -1.216 35.969 12.172 1 98.19 71 MET A O 1
ATOM 527 N N . GLY A 1 72 ? -1.81 36.875 10.258 1 98.44 72 GLY A N 1
ATOM 528 C CA . GLY A 1 72 ? -1.529 38.25 10.672 1 98.44 72 GLY A CA 1
ATOM 529 C C . GLY A 1 72 ? -2.225 39.281 9.812 1 98.44 72 GLY A C 1
ATOM 530 O O . GLY A 1 72 ? -3.252 39 9.195 1 98.44 72 GLY A O 1
ATOM 531 N N . VAL A 1 73 ? -1.68 40.5 9.961 1 98.56 73 VAL A N 1
ATOM 532 C CA . VAL A 1 73 ? -2.191 41.594 9.18 1 98.56 73 VAL A CA 1
ATOM 533 C C . VAL A 1 73 ? -1.063 42.219 8.352 1 98.56 73 VAL A C 1
ATOM 535 O O . VAL A 1 73 ? 0.072 42.312 8.82 1 98.56 73 VAL A O 1
ATOM 538 N N . VAL A 1 74 ? -1.437 42.594 7.152 1 98.69 74 VAL A N 1
ATOM 539 C CA . VAL A 1 74 ? -0.461 43.281 6.309 1 98.69 74 VAL A CA 1
ATOM 540 C C . VAL A 1 74 ? -0.033 44.594 6.969 1 98.69 74 VAL A C 1
ATOM 542 O O . VAL A 1 74 ? -0.857 45.469 7.184 1 98.69 74 VAL A O 1
ATOM 545 N N . ALA A 1 75 ? 1.23 44.656 7.266 1 98.38 75 ALA A N 1
ATOM 546 C CA . ALA A 1 75 ? 1.768 45.844 7.891 1 98.38 75 ALA A CA 1
ATOM 547 C C . ALA A 1 75 ? 2.268 46.844 6.84 1 98.38 75 ALA A C 1
ATOM 549 O O . ALA A 1 75 ? 2.119 48.062 7 1 98.38 75 ALA A O 1
ATOM 550 N N . LYS A 1 76 ? 2.898 46.281 5.852 1 98.31 76 LYS A N 1
ATOM 551 C CA . LYS A 1 76 ? 3.459 47.094 4.773 1 98.31 76 LYS A CA 1
ATOM 552 C C . LYS A 1 76 ? 3.566 46.281 3.482 1 98.31 76 LYS A C 1
ATOM 554 O O . LYS A 1 76 ? 3.889 45.094 3.51 1 98.31 76 LYS A O 1
ATOM 559 N N . VAL A 1 77 ? 3.314 47 2.318 1 98.44 77 VAL A N 1
ATOM 560 C CA . VAL A 1 77 ? 3.457 46.344 1.016 1 98.44 77 VAL A CA 1
ATOM 561 C C . VAL A 1 77 ? 4.672 46.906 0.288 1 98.44 77 VAL A C 1
ATOM 563 O O . VAL A 1 77 ? 4.938 48.125 0.361 1 98.44 77 VAL A O 1
ATOM 566 N N . GLY A 1 78 ? 5.43 46 -0.275 1 98 78 GLY A N 1
ATOM 567 C CA . GLY A 1 78 ? 6.539 46.438 -1.1 1 98 78 GLY A CA 1
ATOM 568 C C . GLY A 1 78 ? 6.117 46.844 -2.5 1 98 78 GLY A C 1
ATOM 569 O O . GLY A 1 78 ? 4.945 46.719 -2.857 1 98 78 GLY A O 1
ATOM 570 N N . PRO A 1 79 ? 7.148 47.312 -3.227 1 97.62 79 PRO A N 1
ATOM 571 C CA . PRO A 1 79 ? 6.836 47.719 -4.605 1 97.62 79 PRO A CA 1
ATOM 572 C C . PRO A 1 79 ? 6.297 46.531 -5.434 1 97.62 79 PRO A C 1
ATOM 574 O O . PRO A 1 79 ? 6.758 45.406 -5.281 1 97.62 79 PRO A O 1
ATOM 577 N N . GLY A 1 80 ? 5.266 46.812 -6.27 1 97.44 80 GLY A N 1
ATOM 578 C CA . GLY A 1 80 ? 4.777 45.844 -7.227 1 97.44 80 GLY A CA 1
ATOM 579 C C . GLY A 1 80 ? 3.748 44.875 -6.637 1 97.44 80 GLY A C 1
ATOM 580 O O . GLY A 1 80 ? 3.219 44.031 -7.344 1 97.44 80 GLY A O 1
ATOM 581 N N . VAL A 1 81 ? 3.57 44.938 -5.371 1 97.31 81 VAL A N 1
ATOM 582 C CA . VAL A 1 81 ? 2.543 44.094 -4.758 1 97.31 81 VAL A CA 1
ATOM 583 C C . VAL A 1 81 ? 1.163 44.531 -5.238 1 97.31 81 VAL A C 1
ATOM 585 O O . VAL A 1 81 ? 0.856 45.719 -5.266 1 97.31 81 VAL A O 1
ATOM 588 N N . THR A 1 82 ? 0.485 43.5 -5.801 1 92.56 82 THR A N 1
ATOM 589 C CA . THR A 1 82 ? -0.889 43.719 -6.246 1 92.56 82 THR A CA 1
ATOM 590 C C . THR A 1 82 ? -1.846 42.812 -5.5 1 92.56 82 THR A C 1
ATOM 592 O O . THR A 1 82 ? -1.478 41.688 -5.145 1 92.56 82 THR A O 1
ATOM 595 N N . GLY A 1 83 ? -2.961 43.25 -4.863 1 92.81 83 GLY A N 1
ATOM 596 C CA . GLY A 1 83 ? -3.992 42.406 -4.316 1 92.81 83 GLY A CA 1
ATOM 597 C C . GLY A 1 83 ? -4.043 42.406 -2.801 1 92.81 83 GLY A C 1
ATOM 598 O O . GLY A 1 83 ? -4.926 41.812 -2.197 1 92.81 83 GLY A O 1
ATOM 599 N N . PHE A 1 84 ? -2.945 42.969 -2.213 1 97.94 84 PHE A N 1
ATOM 600 C CA . PHE A 1 84 ? -2.922 43.094 -0.759 1 97.94 84 PHE A CA 1
ATOM 601 C C . PHE A 1 84 ? -2.75 44.531 -0.325 1 97.94 84 PHE A C 1
ATOM 603 O O . PHE A 1 84 ? -2.078 45.312 -1.002 1 97.94 84 PHE A O 1
ATOM 610 N N . SER A 1 85 ? -3.369 44.875 0.821 1 97.75 85 SER A N 1
ATOM 611 C CA . SER A 1 85 ? -3.275 46.219 1.371 1 97.75 85 SER A CA 1
ATOM 612 C C . SER A 1 85 ? -3.002 46.188 2.871 1 97.75 85 SER A C 1
ATOM 614 O O . SER A 1 85 ? -3.359 45.219 3.551 1 97.75 85 SER A O 1
ATOM 616 N N . GLU A 1 86 ? -2.428 47.25 3.293 1 98.25 86 GLU A N 1
ATOM 617 C CA . GLU A 1 86 ? -2.154 47.375 4.723 1 98.25 86 GLU A CA 1
ATOM 618 C C . GLU A 1 86 ? -3.432 47.219 5.543 1 98.25 86 GLU A C 1
ATOM 620 O O . GLU A 1 86 ? -4.484 47.75 5.172 1 98.25 86 GLU A O 1
ATOM 625 N N . GLY A 1 87 ? -3.381 46.438 6.531 1 98.19 87 GLY A N 1
ATOM 626 C CA . GLY A 1 87 ? -4.52 46.219 7.398 1 98.19 87 GLY A CA 1
ATOM 627 C C . GLY A 1 87 ? -5.277 44.938 7.051 1 98.19 87 GLY A C 1
ATOM 628 O O . GLY A 1 87 ? -6.086 44.469 7.848 1 98.19 87 GLY A O 1
ATOM 629 N N . GLN A 1 88 ? -5.027 44.375 5.922 1 98.38 88 GLN A N 1
ATOM 630 C CA . GLN A 1 88 ? -5.734 43.188 5.457 1 98.38 88 GLN A CA 1
ATOM 631 C C . GLN A 1 88 ? -5.316 41.938 6.242 1 98.38 88 GLN A C 1
ATOM 633 O O . GLN A 1 88 ? -4.129 41.75 6.508 1 98.38 88 GLN A O 1
ATOM 638 N N . ARG A 1 89 ? -6.266 41.125 6.668 1 98.62 89 ARG A N 1
ATOM 639 C CA . ARG A 1 89 ? -5.988 39.844 7.336 1 98.62 89 ARG A CA 1
ATOM 640 C C . ARG A 1 89 ? -5.508 38.781 6.34 1 98.62 89 ARG A C 1
ATOM 642 O O . ARG A 1 89 ? -6.121 38.594 5.289 1 98.62 89 ARG A O 1
ATOM 649 N N . VAL A 1 90 ? -4.355 38.125 6.691 1 98.56 90 VAL A N 1
ATOM 650 C CA . VAL A 1 90 ? -3.785 37.156 5.75 1 98.56 90 VAL A CA 1
ATOM 651 C C . VAL A 1 90 ? -3.264 35.938 6.508 1 98.56 90 VAL A C 1
ATOM 653 O O . VAL A 1 90 ? -3.01 36 7.715 1 98.56 90 VAL A O 1
ATOM 656 N N . THR A 1 91 ? -3.271 34.875 5.879 1 97.75 91 THR A N 1
ATOM 657 C CA . THR A 1 91 ? -2.486 33.688 6.203 1 97.75 91 THR A CA 1
ATOM 658 C C . THR A 1 91 ? -1.601 33.281 5.023 1 97.75 91 THR A C 1
ATOM 660 O O . THR A 1 91 ? -1.29 34.125 4.164 1 97.75 91 THR A O 1
ATOM 663 N N . SER A 1 92 ? -1.038 32.031 5.078 1 95.44 92 SER A N 1
ATOM 664 C CA . SER A 1 92 ? -0.055 31.688 4.055 1 95.44 92 SER A CA 1
ATOM 665 C C . SER A 1 92 ? -0.113 30.219 3.693 1 95.44 92 SER A C 1
ATOM 667 O O . SER A 1 92 ? -0.463 29.375 4.531 1 95.44 92 SER A O 1
ATOM 669 N N . LEU A 1 93 ? 0.199 29.906 2.395 1 91.69 93 LEU A N 1
ATOM 670 C CA . LEU A 1 93 ? 0.435 28.531 1.94 1 91.69 93 LEU A CA 1
ATOM 671 C C . LEU A 1 93 ? 1.834 28.062 2.328 1 91.69 93 LEU A C 1
ATOM 673 O O . LEU A 1 93 ? 2.598 27.609 1.478 1 91.69 93 LEU A O 1
ATOM 677 N N . GLY A 1 94 ? 2.164 28.359 3.543 1 83.88 94 GLY A N 1
ATOM 678 C CA . GLY A 1 94 ? 3.492 28.047 4.047 1 83.88 94 GLY A CA 1
ATOM 679 C C . GLY A 1 94 ? 4.316 29.281 4.348 1 83.88 94 GLY A C 1
ATOM 680 O O . GLY A 1 94 ? 4.691 30.031 3.436 1 83.88 94 GLY A O 1
ATOM 681 N N . TRP A 1 95 ? 4.426 29.484 5.613 1 80.25 95 TRP A N 1
ATOM 682 C CA . TRP A 1 95 ? 5.18 30.641 6.062 1 80.25 95 TRP A CA 1
ATOM 683 C C . TRP A 1 95 ? 6.656 30.516 5.703 1 80.25 95 TRP A C 1
ATOM 685 O O . TRP A 1 95 ? 7.34 29.594 6.188 1 80.25 95 TRP A O 1
ATOM 695 N N . LEU A 1 96 ? 7.008 31.469 5.074 1 70.5 96 LEU A N 1
ATOM 696 C CA . LEU A 1 96 ? 8.336 31.344 4.484 1 70.5 96 LEU A CA 1
ATOM 697 C C . LEU A 1 96 ? 8.828 29.906 4.547 1 70.5 96 LEU A C 1
ATOM 699 O O . LEU A 1 96 ? 8.266 29.078 5.262 1 70.5 96 LEU A O 1
ATOM 703 N N . THR A 1 97 ? 9.617 29.406 3.906 1 66.38 97 THR A N 1
ATOM 704 C CA . THR A 1 97 ? 9.961 27.984 3.887 1 66.38 97 THR A CA 1
ATOM 705 C C . THR A 1 97 ? 10.57 27.562 5.215 1 66.38 97 THR A C 1
ATOM 707 O O . THR A 1 97 ? 11.758 27.781 5.461 1 66.38 97 THR A O 1
ATOM 710 N N . THR A 1 98 ? 9.539 27.234 6.258 1 69.25 98 THR A N 1
ATOM 711 C CA . THR A 1 98 ? 9.969 26.625 7.516 1 69.25 98 THR A CA 1
ATOM 712 C C . THR A 1 98 ? 11.188 25.75 7.301 1 69.25 98 THR A C 1
ATOM 714 O O . THR A 1 98 ? 12.086 25.703 8.148 1 69.25 98 THR A O 1
ATOM 717 N N . SER A 1 99 ? 11.148 25.234 6.137 1 74.44 99 SER A N 1
ATOM 718 C CA . SER A 1 99 ? 12.297 24.391 5.832 1 74.44 99 SER A CA 1
ATOM 719 C C . SER A 1 99 ? 13.578 25.203 5.723 1 74.44 99 SER A C 1
ATOM 721 O O . SER A 1 99 ? 14.68 24.672 5.895 1 74.44 99 SER A O 1
ATOM 723 N N . GLN A 1 100 ? 13.359 26.516 5.605 1 80 100 GLN A N 1
ATOM 724 C CA . GLN A 1 100 ? 14.508 27.406 5.477 1 80 100 GLN A CA 1
ATOM 725 C C . GLN A 1 100 ? 14.742 28.203 6.758 1 80 100 GLN A C 1
ATOM 727 O O . GLN A 1 100 ? 15.555 29.125 6.785 1 80 100 GLN A O 1
ATOM 732 N N . GLY A 1 101 ? 13.961 27.969 7.762 1 84.88 101 GLY A N 1
ATOM 733 C CA . GLY A 1 101 ? 14.195 28.562 9.062 1 84.88 101 GLY A CA 1
ATOM 734 C C . GLY A 1 101 ? 13.477 29.891 9.258 1 84.88 101 GLY A C 1
ATOM 735 O O . GLY A 1 101 ? 13.898 30.719 10.062 1 84.88 101 GLY A O 1
ATOM 736 N N . SER A 1 102 ? 12.492 30.156 8.461 1 90.06 102 SER A N 1
ATOM 737 C CA . SER A 1 102 ? 11.727 31.391 8.562 1 90.06 102 SER A CA 1
ATOM 738 C C . SER A 1 102 ? 10.234 31.109 8.688 1 90.06 102 SER A C 1
ATOM 740 O O . SER A 1 102 ? 9.453 31.516 7.824 1 90.06 102 SER A O 1
ATOM 742 N N . GLY A 1 103 ? 9.867 30.594 9.867 1 94.5 103 GLY A N 1
ATOM 743 C CA . GLY A 1 103 ? 8.5 30.188 10.133 1 94.5 103 GLY A CA 1
ATOM 744 C C . GLY A 1 103 ? 7.676 31.266 10.805 1 94.5 103 GLY A C 1
ATOM 745 O O . GLY A 1 103 ? 8.078 32.438 10.836 1 94.5 103 GLY A O 1
ATOM 746 N N . SER A 1 104 ? 6.559 30.938 11.305 1 96.06 104 SER A N 1
ATOM 747 C CA . SER A 1 104 ? 5.523 31.891 11.695 1 96.06 104 SER A CA 1
ATOM 748 C C . SER A 1 104 ? 5.688 32.312 13.156 1 96.06 104 SER A C 1
ATOM 750 O O . SER A 1 104 ? 5.031 33.25 13.609 1 96.06 104 SER A O 1
ATOM 752 N N . TRP A 1 105 ? 6.559 31.688 13.914 1 96.81 105 TRP A N 1
ATOM 753 C CA . TRP A 1 105 ? 6.66 31.984 15.336 1 96.81 105 TRP A CA 1
ATOM 754 C C . TRP A 1 105 ? 7.477 33.25 15.586 1 96.81 105 TRP A C 1
ATOM 756 O O . TRP A 1 105 ? 8.5 33.188 16.281 1 96.81 105 TRP A O 1
ATOM 766 N N . GLN A 1 106 ? 7.008 34.312 15.102 1 97.25 106 GLN A N 1
ATOM 767 C CA . GLN A 1 106 ? 7.625 35.656 15.227 1 97.25 106 GLN A CA 1
ATOM 768 C C . GLN A 1 106 ? 6.59 36.75 15.047 1 97.25 106 GLN A C 1
ATOM 770 O O . GLN A 1 106 ? 5.484 36.5 14.562 1 97.25 106 GLN A O 1
ATOM 775 N N . GLN A 1 107 ? 6.93 37.938 15.469 1 98.31 107 GLN A N 1
ATOM 776 C CA . GLN A 1 107 ? 5.953 39 15.477 1 98.31 107 GLN A CA 1
ATOM 777 C C . GLN A 1 107 ? 5.797 39.625 14.086 1 98.31 107 GLN A C 1
ATOM 779 O O . GLN A 1 107 ? 4.746 40.188 13.766 1 98.31 107 GLN A O 1
ATOM 784 N N . TYR A 1 108 ? 6.914 39.594 13.289 1 97.31 108 TYR A N 1
ATOM 785 C CA . TYR A 1 108 ? 6.871 40.125 11.93 1 97.31 108 TYR A CA 1
ATOM 786 C C . TYR A 1 108 ? 7.555 39.156 10.953 1 97.31 108 TYR A C 1
ATOM 788 O O . TYR A 1 108 ? 8.594 38.594 11.266 1 97.31 108 TYR A O 1
ATOM 796 N N . ILE A 1 109 ? 7.027 39.094 9.781 1 96.06 109 ILE A N 1
ATOM 797 C CA . ILE A 1 109 ? 7.637 38.25 8.75 1 96.06 109 ILE A CA 1
ATOM 798 C C . ILE A 1 109 ? 7.418 38.906 7.383 1 96.06 109 ILE A C 1
ATOM 800 O O . ILE A 1 109 ? 6.324 39.375 7.082 1 96.06 109 ILE A O 1
ATOM 804 N N . THR A 1 110 ? 8.484 39 6.633 1 95.44 110 THR A N 1
ATOM 805 C CA . THR A 1 110 ? 8.414 39.469 5.254 1 95.44 110 THR A CA 1
ATOM 806 C C . THR A 1 110 ? 8.453 38.281 4.277 1 95.44 110 THR A C 1
ATOM 808 O O . THR A 1 110 ? 9.383 37.469 4.316 1 95.44 110 THR A O 1
ATOM 811 N N . LEU A 1 111 ? 7.477 38.219 3.402 1 94.19 111 LEU A N 1
ATOM 812 C CA . LEU A 1 111 ? 7.449 37.094 2.463 1 94.19 111 LEU A CA 1
ATOM 813 C C . LEU A 1 111 ? 6.859 37.531 1.125 1 94.19 111 LEU A C 1
ATOM 815 O O . LEU A 1 111 ? 6.238 38.594 1.029 1 94.19 111 LEU A O 1
ATOM 819 N N . PRO A 1 112 ? 7.09 36.719 0.081 1 94.81 112 PRO A N 1
ATOM 820 C CA . PRO A 1 112 ? 6.516 37.031 -1.231 1 94.81 112 PRO A CA 1
ATOM 821 C C . PRO A 1 112 ? 4.988 37 -1.22 1 94.81 112 PRO A C 1
ATOM 823 O O . PRO A 1 112 ? 4.375 36.156 -0.556 1 94.81 112 PRO A O 1
ATOM 826 N N . GLN A 1 113 ? 4.379 37.906 -1.966 1 95.94 113 GLN A N 1
ATOM 827 C CA . GLN A 1 113 ? 2.928 38.031 -2.002 1 95.94 113 GLN A CA 1
ATOM 828 C C . GLN A 1 113 ? 2.275 36.75 -2.508 1 95.94 113 GLN A C 1
ATOM 830 O O . GLN A 1 113 ? 1.138 36.438 -2.148 1 95.94 113 GLN A O 1
ATOM 835 N N . GLU A 1 114 ? 3.018 35.906 -3.27 1 93 114 GLU A N 1
ATOM 836 C CA . GLU A 1 114 ? 2.471 34.719 -3.869 1 93 114 GLU A CA 1
ATOM 837 C C . GLU A 1 114 ? 2.152 33.656 -2.805 1 93 114 GLU A C 1
ATOM 839 O O . GLU A 1 114 ? 1.384 32.719 -3.053 1 93 114 GLU A O 1
ATOM 844 N N . LYS A 1 115 ? 2.676 33.844 -1.645 1 93.56 115 LYS A N 1
ATOM 845 C CA . LYS A 1 115 ? 2.455 32.875 -0.566 1 93.56 115 LYS A CA 1
ATOM 846 C C . LYS A 1 115 ? 1.238 33.281 0.27 1 93.56 115 LYS A C 1
ATOM 848 O O . LYS A 1 115 ? 0.712 32.438 1.023 1 93.56 115 LYS A O 1
ATOM 853 N N . LEU A 1 116 ? 0.816 34.438 0.154 1 96.31 116 LEU A N 1
ATOM 854 C CA . LEU A 1 116 ? -0.207 34.938 1.053 1 96.31 116 LEU A CA 1
ATOM 855 C C . LEU A 1 116 ? -1.6 34.531 0.592 1 96.31 116 LEU A C 1
ATOM 857 O O . LEU A 1 116 ? -1.848 34.406 -0.609 1 96.31 116 LEU A O 1
ATOM 861 N N . VAL A 1 117 ? -2.418 34.344 1.521 1 97.44 117 VAL A N 1
ATOM 862 C CA . VAL A 1 117 ? -3.836 34.031 1.345 1 97.44 117 VAL A CA 1
ATOM 863 C C . VAL A 1 117 ? -4.676 35.031 2.133 1 97.44 117 VAL A C 1
ATOM 865 O O . VAL A 1 117 ? -4.496 35.188 3.342 1 97.44 117 VAL A O 1
ATOM 868 N N . ALA A 1 118 ? -5.543 35.719 1.455 1 97.94 118 ALA A N 1
ATOM 869 C CA . ALA A 1 118 ? -6.453 36.625 2.127 1 97.94 118 ALA A CA 1
ATOM 870 C C . ALA A 1 118 ? -7.473 35.875 2.977 1 97.94 118 ALA A C 1
ATOM 872 O O . ALA A 1 118 ? -8.055 34.906 2.527 1 97.94 118 ALA A O 1
ATOM 873 N N . LEU A 1 119 ? -7.684 36.281 4.16 1 97.94 119 LEU A N 1
ATOM 874 C CA . LEU A 1 119 ? -8.664 35.656 5.031 1 97.94 119 LEU A CA 1
ATOM 875 C C . LEU A 1 119 ? -10.016 36.344 4.934 1 97.94 119 LEU A C 1
ATOM 877 O O . LEU A 1 119 ? -10.109 37.562 5.125 1 97.94 119 LEU A O 1
ATOM 881 N N . PRO A 1 120 ? -11.047 35.594 4.652 1 96.81 120 PRO A N 1
ATOM 882 C CA . PRO A 1 120 ? -12.391 36.188 4.672 1 96.81 120 PRO A CA 1
ATOM 883 C C . PRO A 1 120 ? -12.805 36.656 6.062 1 96.81 120 PRO A C 1
ATOM 885 O O . PRO A 1 120 ? -12.312 36.125 7.07 1 96.81 120 PRO A O 1
ATOM 888 N N . ASP A 1 121 ? -13.773 37.531 6.102 1 96.81 121 ASP A N 1
ATOM 889 C CA . ASP A 1 121 ? -14.25 38.125 7.355 1 96.81 121 ASP A CA 1
ATOM 890 C C . ASP A 1 121 ? -14.875 37.062 8.25 1 96.81 121 ASP A C 1
ATOM 892 O O . ASP A 1 121 ? -14.789 37.125 9.477 1 96.81 121 ASP A O 1
ATOM 896 N N . ALA A 1 122 ? -15.43 36.062 7.637 1 96.44 122 ALA A N 1
ATOM 897 C CA . ALA A 1 122 ? -16.172 35.031 8.375 1 96.44 122 ALA A CA 1
ATOM 898 C C . ALA A 1 122 ? -15.219 34.094 9.094 1 96.44 122 ALA A C 1
ATOM 900 O O . ALA A 1 122 ? -15.633 33.312 9.953 1 96.44 122 ALA A O 1
ATOM 901 N N . VAL A 1 123 ? -13.938 34.156 8.805 1 96.94 123 VAL A N 1
ATOM 902 C CA . VAL A 1 123 ? -12.945 33.312 9.461 1 96.94 123 VAL A CA 1
ATOM 903 C C . VAL A 1 123 ? -12.25 34.125 10.57 1 96.94 123 VAL A C 1
ATOM 905 O O . VAL A 1 123 ? -11.609 35.125 10.312 1 96.94 123 VAL A O 1
ATOM 908 N N . SER A 1 124 ? -12.406 33.656 11.797 1 96.88 124 SER A N 1
ATOM 909 C CA . SER A 1 124 ? -11.781 34.344 12.914 1 96.88 124 SER A CA 1
ATOM 910 C C . SER A 1 124 ? -10.258 34.281 12.812 1 96.88 124 SER A C 1
ATOM 912 O O . SER A 1 124 ? -9.711 33.469 12.055 1 96.88 124 SER A O 1
ATOM 914 N N . ASP A 1 125 ? -9.594 35.125 13.531 1 97.56 125 ASP A N 1
ATOM 915 C CA . ASP A 1 125 ? -8.133 35.125 13.57 1 97.56 125 ASP A CA 1
ATOM 916 C C . ASP A 1 125 ? -7.598 33.781 14.047 1 97.56 125 ASP A C 1
ATOM 918 O O . ASP A 1 125 ? -6.664 33.25 13.453 1 97.56 125 ASP A O 1
ATOM 922 N N . GLU A 1 126 ? -8.219 33.25 15.062 1 97.06 126 GLU A N 1
ATOM 923 C CA . GLU A 1 126 ? -7.777 31.984 15.633 1 97.06 126 GLU A CA 1
ATOM 924 C C . GLU A 1 126 ? -7.934 30.844 14.625 1 97.06 126 GLU A C 1
ATOM 926 O O . GLU A 1 126 ? -7.047 30 14.5 1 97.06 126 GLU A O 1
ATOM 931 N N . ALA A 1 127 ? -9.039 30.828 13.93 1 96 127 ALA A N 1
ATOM 932 C CA . ALA A 1 127 ? -9.242 29.828 12.898 1 96 127 ALA A CA 1
ATOM 933 C C . ALA A 1 127 ? -8.258 30 11.75 1 96 127 ALA A C 1
ATOM 935 O O . ALA A 1 127 ? -7.672 29.031 11.266 1 96 127 ALA A O 1
ATOM 936 N N . GLY A 1 128 ? -8.062 31.297 11.352 1 96.94 128 GLY A N 1
ATOM 937 C CA . GLY A 1 128 ? -7.121 31.594 10.281 1 96.94 128 GLY A CA 1
ATOM 938 C C . GLY A 1 128 ? -5.703 31.156 10.602 1 96.94 128 GLY A C 1
ATOM 939 O O . GLY A 1 128 ? -4.949 30.781 9.695 1 96.94 128 GLY A O 1
ATOM 940 N N . ALA A 1 129 ? -5.348 31.172 11.891 1 97.38 129 ALA A N 1
ATOM 941 C CA . ALA A 1 129 ? -4.016 30.766 12.336 1 97.38 129 ALA A CA 1
ATOM 942 C C . ALA A 1 129 ? -3.82 29.266 12.203 1 97.38 129 ALA A C 1
ATOM 944 O O . ALA A 1 129 ? -2.707 28.75 12.375 1 97.38 129 ALA A O 1
ATOM 945 N N . GLN A 1 130 ? -4.895 28.547 11.852 1 96.19 130 GLN A N 1
ATOM 946 C CA . GLN A 1 130 ? -4.863 27.094 11.734 1 96.19 130 GLN A CA 1
ATOM 947 C C . GLN A 1 130 ? -5.176 26.641 10.312 1 96.19 130 GLN A C 1
ATOM 949 O O . GLN A 1 130 ? -5.461 25.469 10.078 1 96.19 130 GLN A O 1
ATOM 954 N N . PHE A 1 131 ? -5.086 27.5 9.336 1 96.19 131 PHE A N 1
ATOM 955 C CA . PHE A 1 131 ? -5.551 27.312 7.965 1 96.19 131 PHE A CA 1
ATOM 956 C C . PHE A 1 131 ? -4.723 26.266 7.25 1 96.19 131 PHE A C 1
ATOM 958 O O . PHE A 1 131 ? -5.273 25.391 6.57 1 96.19 131 PHE A O 1
ATOM 965 N N . TYR A 1 132 ? -3.516 26.219 7.453 1 95.12 132 TYR A N 1
ATOM 966 C CA . TYR A 1 132 ? -2.605 25.609 6.492 1 95.12 132 TYR A CA 1
ATOM 967 C C . TYR A 1 132 ? -2.459 24.109 6.754 1 95.12 132 TYR A C 1
ATOM 969 O O . TYR A 1 132 ? -2.799 23.297 5.902 1 95.12 132 TYR A O 1
ATOM 977 N N . ILE A 1 133 ? -2.148 23.688 7.887 1 93.62 133 ILE A N 1
ATOM 978 C CA . ILE A 1 133 ? -1.753 22.312 8.109 1 93.62 133 ILE A CA 1
ATOM 979 C C . ILE A 1 133 ? -2.994 21.422 8.18 1 93.62 133 ILE A C 1
ATOM 981 O O . ILE A 1 133 ? -3.297 20.688 7.238 1 93.62 133 ILE A O 1
ATOM 985 N N . ASN A 1 134 ? -3.852 21.547 9.172 1 95.38 134 ASN A N 1
ATOM 986 C CA . ASN A 1 134 ? -4.926 20.594 9.383 1 95.38 134 ASN A CA 1
ATOM 987 C C . ASN A 1 134 ? -6.031 20.734 8.344 1 95.38 134 ASN A C 1
ATOM 989 O O . ASN A 1 134 ? -6.418 19.766 7.695 1 95.38 134 ASN A O 1
ATOM 993 N N . PRO A 1 135 ? -6.469 22 8.062 1 96.56 135 PRO A N 1
ATOM 994 C CA . PRO A 1 135 ? -7.59 22.094 7.125 1 96.56 135 PRO A CA 1
ATOM 995 C C . PRO A 1 135 ? -7.219 21.656 5.715 1 96.56 135 PRO A C 1
ATOM 997 O O . PRO A 1 135 ? -7.984 20.938 5.066 1 96.56 135 PRO A O 1
ATOM 1000 N N . ILE A 1 136 ? -6.051 22.062 5.266 1 96.75 136 ILE A N 1
ATOM 1001 C CA . ILE A 1 136 ? -5.66 21.656 3.916 1 96.75 136 ILE A CA 1
ATOM 1002 C C . ILE A 1 136 ? -5.398 20.156 3.881 1 96.75 136 ILE A C 1
ATOM 1004 O O . ILE A 1 136 ? -5.691 19.484 2.885 1 96.75 136 ILE A O 1
ATOM 1008 N N . THR A 1 137 ? -4.852 19.609 4.941 1 96.94 137 THR A N 1
ATOM 1009 C CA . THR A 1 137 ? -4.676 18.172 5.043 1 96.94 137 THR A CA 1
ATOM 1010 C C . THR A 1 137 ? -6.012 17.453 4.871 1 96.94 137 THR A C 1
ATOM 1012 O O . THR A 1 137 ? -6.09 16.438 4.168 1 96.94 137 THR A O 1
ATOM 1015 N N . VAL A 1 138 ? -7.055 17.953 5.504 1 97.94 138 VAL A N 1
ATOM 1016 C CA . VAL A 1 138 ? -8.383 17.359 5.418 1 97.94 138 VAL A CA 1
ATOM 1017 C C . VAL A 1 138 ? -8.844 17.328 3.965 1 97.94 138 VAL A C 1
ATOM 1019 O O . VAL A 1 138 ? -9.32 16.297 3.477 1 97.94 138 VAL A O 1
ATOM 1022 N N . VAL A 1 139 ? -8.672 18.422 3.26 1 97.94 139 VAL A N 1
ATOM 1023 C CA . VAL A 1 139 ? -9.07 18.516 1.859 1 97.94 139 VAL A CA 1
ATOM 1024 C C . VAL A 1 139 ? -8.281 17.516 1.031 1 97.94 139 VAL A C 1
ATOM 1026 O O . VAL A 1 139 ? -8.844 16.812 0.191 1 97.94 139 VAL A O 1
ATOM 1029 N N . GLY A 1 140 ? -7.004 17.422 1.288 1 98.44 140 GLY A N 1
ATOM 1030 C CA . GLY A 1 140 ? -6.164 16.484 0.576 1 98.44 140 GLY A CA 1
ATOM 1031 C C . GLY A 1 140 ? -6.531 15.031 0.854 1 98.44 140 GLY A C 1
ATOM 1032 O O . GLY A 1 140 ? -6.566 14.203 -0.061 1 98.44 140 GLY A O 1
ATOM 1033 N N . LEU A 1 141 ? -6.793 14.711 2.088 1 98.62 141 LEU A N 1
ATOM 1034 C CA . LEU A 1 141 ? -7.145 13.352 2.486 1 98.62 141 LEU A CA 1
ATOM 1035 C C . LEU A 1 141 ? -8.453 12.914 1.832 1 98.62 141 LEU A C 1
ATOM 1037 O O . LEU A 1 141 ? -8.578 11.773 1.392 1 98.62 141 LEU A O 1
ATOM 1041 N N . LEU A 1 142 ? -9.414 13.812 1.809 1 98.38 142 LEU A N 1
ATOM 1042 C CA . LEU A 1 142 ? -10.68 13.469 1.168 1 98.38 142 LEU A CA 1
ATOM 1043 C C . LEU A 1 142 ? -10.484 13.242 -0.327 1 98.38 142 LEU A C 1
ATOM 1045 O O . LEU A 1 142 ? -11.125 12.359 -0.911 1 98.38 142 LEU A O 1
ATOM 1049 N N . GLU A 1 143 ? -9.633 14.031 -0.921 1 98.06 143 GLU A N 1
ATOM 1050 C CA . GLU A 1 143 ? -9.359 13.852 -2.344 1 98.06 143 GLU A CA 1
ATOM 1051 C C . GLU A 1 143 ? -8.766 12.477 -2.623 1 98.06 143 GLU A C 1
ATOM 1053 O O . GLU A 1 143 ? -9.25 11.75 -3.494 1 98.06 143 GLU A O 1
ATOM 1058 N N . VAL A 1 144 ? -7.754 12.055 -1.854 1 97.62 144 VAL A N 1
ATOM 1059 C CA . VAL A 1 144 ? -7.059 10.812 -2.17 1 97.62 144 VAL A CA 1
ATOM 1060 C C . VAL A 1 144 ? -7.914 9.625 -1.748 1 97.62 144 VAL A C 1
ATOM 1062 O O . VAL A 1 144 ? -7.816 8.539 -2.336 1 97.62 144 VAL A O 1
ATOM 1065 N N . ALA A 1 145 ? -8.703 9.82 -0.666 1 98.12 145 ALA A N 1
ATOM 1066 C CA . ALA A 1 145 ? -9.609 8.75 -0.256 1 98.12 145 ALA A CA 1
ATOM 1067 C C . ALA A 1 145 ? -10.602 8.406 -1.37 1 98.12 145 ALA A C 1
ATOM 1069 O O . ALA A 1 145 ? -10.992 7.25 -1.53 1 98.12 145 ALA A O 1
ATOM 1070 N N . ALA A 1 146 ? -11.078 9.422 -2.047 1 98 146 ALA A N 1
ATOM 1071 C CA . ALA A 1 146 ? -11.914 9.305 -3.244 1 98 146 ALA A CA 1
ATOM 1072 C C . ALA A 1 146 ? -13.156 8.469 -2.963 1 98 146 ALA A C 1
ATOM 1074 O O . ALA A 1 146 ? -13.539 7.621 -3.771 1 98 146 ALA A O 1
ATOM 1075 N N . VAL A 1 147 ? -13.68 8.578 -1.775 1 98.38 147 VAL A N 1
ATOM 1076 C CA . VAL A 1 147 ? -14.914 7.895 -1.425 1 98.38 147 VAL A CA 1
ATOM 1077 C C . VAL A 1 147 ? -16.109 8.633 -2.025 1 98.38 147 VAL A C 1
ATOM 1079 O O . VAL A 1 147 ? -16.188 9.867 -1.942 1 98.38 147 VAL A O 1
ATOM 1082 N N . GLN A 1 148 ? -17.031 7.969 -2.617 1 97.88 148 GLN A N 1
ATOM 1083 C CA . GLN A 1 148 ? -18.188 8.578 -3.258 1 97.88 148 GLN A CA 1
ATOM 1084 C C . GLN A 1 148 ? -19.297 8.852 -2.246 1 97.88 148 GLN A C 1
ATOM 1086 O O . GLN A 1 148 ? -19.375 8.188 -1.211 1 97.88 148 GLN A O 1
ATOM 1091 N N . PRO A 1 149 ? -20.125 9.961 -2.566 1 98.12 149 PRO A N 1
ATOM 1092 C CA . PRO A 1 149 ? -21.297 10.156 -1.707 1 98.12 149 PRO A CA 1
ATOM 1093 C C . PRO A 1 149 ? -22.094 8.875 -1.509 1 98.12 149 PRO A C 1
ATOM 1095 O O . PRO A 1 149 ? -22.266 8.102 -2.451 1 98.12 149 PRO A O 1
ATOM 1098 N N . GLY A 1 150 ? -22.484 8.617 -0.298 1 97.88 150 GLY A N 1
ATOM 1099 C CA . GLY A 1 150 ? -23.25 7.422 0.009 1 97.88 150 GLY A CA 1
ATOM 1100 C C . GLY A 1 150 ? -22.391 6.27 0.487 1 97.88 150 GLY A C 1
ATOM 1101 O O . GLY A 1 150 ? -22.891 5.348 1.14 1 97.88 150 GLY A O 1
ATOM 1102 N N . GLN A 1 151 ? -21.094 6.242 0.184 1 98.25 151 GLN A N 1
ATOM 1103 C CA . GLN A 1 151 ? -20.156 5.23 0.664 1 98.25 151 GLN A CA 1
ATOM 1104 C C . GLN A 1 151 ? -19.562 5.629 2.008 1 98.25 151 GLN A C 1
ATOM 1106 O O . GLN A 1 151 ? -19.656 6.785 2.424 1 98.25 151 GLN A O 1
ATOM 1111 N N . HIS A 1 152 ? -18.938 4.695 2.67 1 98.75 152 HIS A N 1
ATOM 1112 C CA . HIS A 1 152 ? -18.438 4.918 4.023 1 98.75 152 HIS A CA 1
ATOM 1113 C C . HIS A 1 152 ? -16.938 5.207 4.027 1 98.75 152 HIS A C 1
ATOM 1115 O O . HIS A 1 152 ? -16.172 4.523 3.342 1 98.75 152 HIS A O 1
ATOM 1121 N N . LEU A 1 153 ? -16.578 6.195 4.73 1 98.88 153 LEU A N 1
ATOM 1122 C CA . LEU A 1 153 ? -15.188 6.516 5.035 1 98.88 153 LEU A CA 1
ATOM 1123 C C . LEU A 1 153 ? -14.852 6.164 6.48 1 98.88 153 LEU A C 1
ATOM 1125 O O . LEU A 1 153 ? -15.539 6.602 7.406 1 98.88 153 LEU A O 1
ATOM 1129 N N . LEU A 1 154 ? -13.875 5.305 6.688 1 98.88 154 LEU A N 1
ATOM 1130 C CA . LEU A 1 154 ? -13.438 4.891 8.016 1 98.88 154 LEU A CA 1
ATOM 1131 C C . LEU A 1 154 ? -12.281 5.762 8.5 1 98.88 154 LEU A C 1
ATOM 1133 O O . LEU A 1 154 ? -11.273 5.91 7.797 1 98.88 154 LEU A O 1
ATOM 1137 N N . ILE A 1 155 ? -12.391 6.359 9.672 1 98.75 155 ILE A N 1
ATOM 1138 C CA . ILE A 1 155 ? -11.422 7.316 10.188 1 98.75 155 ILE A CA 1
ATOM 1139 C C . ILE A 1 155 ? -10.953 6.879 11.578 1 98.75 155 ILE A C 1
ATOM 1141 O O . ILE A 1 155 ? -11.758 6.793 12.508 1 98.75 155 ILE A O 1
ATOM 1145 N N . THR A 1 156 ? -9.672 6.582 11.711 1 97.81 156 THR A N 1
ATOM 1146 C CA . THR A 1 156 ? -9.125 6.309 13.039 1 97.81 156 THR A CA 1
ATOM 1147 C C . THR A 1 156 ? -8.781 7.605 13.758 1 97.81 156 THR A C 1
ATOM 1149 O O . THR A 1 156 ? -8.789 8.68 13.156 1 97.81 156 THR A O 1
ATOM 1152 N N . ALA A 1 157 ? -8.547 7.5 15.156 1 93.75 157 ALA A N 1
ATOM 1153 C CA . ALA A 1 157 ? -8.32 8.703 15.961 1 93.75 157 ALA A CA 1
ATOM 1154 C C . ALA A 1 157 ? -9.391 9.758 15.672 1 93.75 157 ALA A C 1
ATOM 1156 O O . ALA A 1 157 ? -9.07 10.938 15.492 1 93.75 157 ALA A O 1
ATOM 1157 N N . ALA A 1 158 ? -10.633 9.32 15.602 1 95.44 158 ALA A N 1
ATOM 1158 C CA . ALA A 1 158 ? -11.734 10.156 15.133 1 95.44 158 ALA A CA 1
ATOM 1159 C C . ALA A 1 158 ? -12.016 11.289 16.109 1 95.44 158 ALA A C 1
ATOM 1161 O O . ALA A 1 158 ? -12.609 12.312 15.734 1 95.44 158 ALA A O 1
ATOM 1162 N N . GLY A 1 159 ? -11.617 11.133 17.312 1 91.06 159 GLY A N 1
ATOM 1163 C CA . GLY A 1 159 ? -11.852 12.148 18.328 1 91.06 159 GLY A CA 1
ATOM 1164 C C . GLY A 1 159 ? -10.844 13.273 18.281 1 91.06 159 GLY A C 1
ATOM 1165 O O . GLY A 1 159 ? -11 14.273 18.984 1 91.06 159 GLY A O 1
ATOM 1166 N N . SER A 1 160 ? -9.852 13.148 17.5 1 88.25 160 SER A N 1
ATOM 1167 C CA . SER A 1 160 ? -8.828 14.188 17.406 1 88.25 160 SER A CA 1
ATOM 1168 C C . SER A 1 160 ? -9.367 15.414 16.672 1 88.25 160 SER A C 1
ATOM 1170 O O . SER A 1 160 ? -10.445 15.375 16.078 1 88.25 160 SER A O 1
ATOM 1172 N N . THR A 1 161 ? -8.586 16.516 16.734 1 88.19 161 THR A N 1
ATOM 1173 C CA . THR A 1 161 ? -8.961 17.734 16.047 1 88.19 161 THR A CA 1
ATOM 1174 C C . THR A 1 161 ? -9.109 17.5 14.547 1 88.19 161 THR A C 1
ATOM 1176 O O . THR A 1 161 ? -10.117 17.875 13.953 1 88.19 161 THR A O 1
ATOM 1179 N N . LEU A 1 162 ? -8.172 16.859 13.961 1 92.56 162 LEU A N 1
ATOM 1180 C CA . LEU A 1 162 ? -8.227 16.594 12.531 1 92.56 162 LEU A CA 1
ATOM 1181 C C . LEU A 1 162 ? -9.305 15.555 12.219 1 92.56 162 LEU A C 1
ATOM 1183 O O . LEU A 1 162 ? -10.023 15.688 11.219 1 92.56 162 LEU A O 1
ATOM 1187 N N . GLY A 1 163 ? -9.422 14.555 13.086 1 94.12 163 GLY A N 1
ATOM 1188 C CA . GLY A 1 163 ? -10.469 13.562 12.906 1 94.12 163 GLY A CA 1
ATOM 1189 C C . GLY A 1 163 ? -11.859 14.156 12.867 1 94.12 163 GLY A C 1
ATOM 1190 O O . GLY A 1 163 ? -12.664 13.805 12 1 94.12 163 GLY A O 1
ATOM 1191 N N . ARG A 1 164 ? -12.117 15.07 13.766 1 93.69 164 ARG A N 1
ATOM 1192 C CA . ARG A 1 164 ? -13.422 15.719 13.82 1 93.69 164 ARG A CA 1
ATOM 1193 C C . ARG A 1 164 ? -13.664 16.578 12.586 1 93.69 164 ARG A C 1
ATOM 1195 O O . ARG A 1 164 ? -14.766 16.594 12.039 1 93.69 164 ARG A O 1
ATOM 1202 N N . MET A 1 165 ? -12.617 17.25 12.188 1 94.81 165 MET A N 1
ATOM 1203 C CA . MET A 1 165 ? -12.711 18.062 10.977 1 94.81 165 MET A CA 1
ATOM 1204 C C . MET A 1 165 ? -12.992 17.188 9.758 1 94.81 165 MET A C 1
ATOM 1206 O O . MET A 1 165 ? -13.82 17.547 8.914 1 94.81 165 MET A O 1
ATOM 1210 N N . LEU A 1 166 ? -12.344 16.062 9.664 1 97.06 166 LEU A N 1
ATOM 1211 C CA . LEU A 1 166 ? -12.516 15.125 8.562 1 97.06 166 LEU A CA 1
ATOM 1212 C C . LEU A 1 166 ? -13.953 14.617 8.5 1 97.06 166 LEU A C 1
ATOM 1214 O O . LEU A 1 166 ? -14.547 14.555 7.422 1 97.06 166 LEU A O 1
ATOM 1218 N N . ILE A 1 167 ? -14.484 14.273 9.656 1 97.81 167 ILE A N 1
ATOM 1219 C CA . ILE A 1 167 ? -15.852 13.766 9.727 1 97.81 167 ILE A CA 1
ATOM 1220 C C . ILE A 1 167 ? -16.812 14.82 9.188 1 97.81 167 ILE A C 1
ATOM 1222 O O . ILE A 1 167 ? -17.641 14.516 8.32 1 97.81 167 ILE A O 1
ATOM 1226 N N . ARG A 1 168 ? -16.719 16.047 9.641 1 97.38 168 ARG A N 1
ATOM 1227 C CA . ARG A 1 168 ? -17.641 17.109 9.234 1 97.38 168 ARG A CA 1
ATOM 1228 C C . ARG A 1 168 ? -17.5 17.406 7.742 1 97.38 168 ARG A C 1
ATOM 1230 O O . ARG A 1 168 ? -18.5 17.562 7.035 1 97.38 168 ARG A O 1
ATOM 1237 N N . ALA A 1 169 ? -16.25 17.484 7.277 1 97.69 169 ALA A N 1
ATOM 1238 C CA . ALA A 1 169 ? -16 17.766 5.867 1 97.69 169 ALA A CA 1
ATOM 1239 C C . ALA A 1 169 ? -16.531 16.641 4.98 1 97.69 169 ALA A C 1
ATOM 1241 O O . ALA A 1 169 ? -17.141 16.906 3.932 1 97.69 169 ALA A O 1
ATOM 1242 N N . ALA A 1 170 ? -16.312 15.375 5.371 1 98.44 170 ALA A N 1
ATOM 1243 C CA . ALA A 1 170 ? -16.812 14.227 4.613 1 98.44 170 ALA A CA 1
ATOM 1244 C C . ALA A 1 170 ? -18.328 14.25 4.531 1 98.44 170 ALA A C 1
ATOM 1246 O O . ALA A 1 170 ? -18.906 14.07 3.457 1 98.44 170 ALA A O 1
ATOM 1247 N N . ARG A 1 171 ? -18.969 14.523 5.637 1 97.75 171 ARG A N 1
ATOM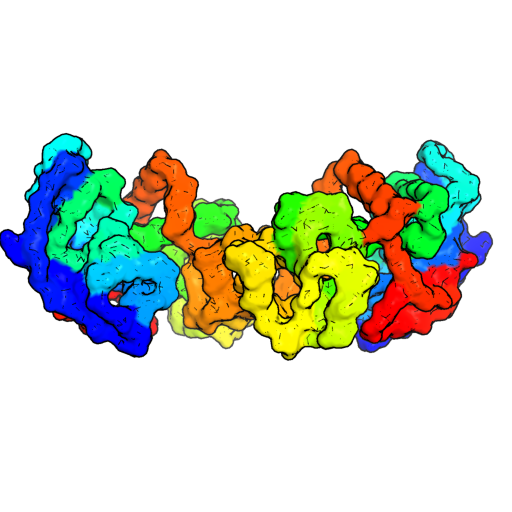 1248 C CA . ARG A 1 171 ? -20.422 14.57 5.688 1 97.75 171 ARG A CA 1
ATOM 1249 C C . ARG A 1 171 ? -20.969 15.672 4.777 1 97.75 171 ARG A C 1
ATOM 1251 O O . ARG A 1 171 ? -22 15.484 4.121 1 97.75 171 ARG A O 1
ATOM 1258 N N . ALA A 1 172 ? -20.297 16.766 4.738 1 96.75 172 ALA A N 1
ATOM 1259 C CA . ALA A 1 172 ? -20.703 17.875 3.879 1 96.75 172 ALA A CA 1
ATOM 1260 C C . ALA A 1 172 ? -20.688 17.469 2.41 1 96.75 172 ALA A C 1
ATOM 1262 O O . ALA A 1 172 ? -21.359 18.078 1.58 1 96.75 172 ALA A O 1
ATOM 1263 N N . GLU A 1 173 ? -19.922 16.438 2.082 1 96.94 173 GLU A N 1
ATOM 1264 C CA . GLU A 1 173 ? -19.844 15.953 0.71 1 96.94 173 GLU A CA 1
ATOM 1265 C C . GLU A 1 173 ? -20.766 14.758 0.488 1 96.94 173 GLU A C 1
ATOM 1267 O O . GLU A 1 173 ? -20.734 14.141 -0.579 1 96.94 173 GLU A O 1
ATOM 1272 N N . GLY A 1 174 ? -21.516 14.383 1.514 1 98.12 174 GLY A N 1
ATOM 1273 C CA . GLY A 1 174 ? -22.469 13.289 1.402 1 98.12 174 GLY A CA 1
ATOM 1274 C C . GLY A 1 174 ? -21.844 11.93 1.667 1 98.12 174 GLY A C 1
ATOM 1275 O O . GLY A 1 174 ? -22.469 10.898 1.4 1 98.12 174 GLY A O 1
ATOM 1276 N N . ILE A 1 175 ? -20.641 11.891 2.129 1 98.56 175 ILE A N 1
ATOM 1277 C CA . ILE A 1 175 ? -19.953 10.656 2.479 1 98.56 175 ILE A CA 1
ATOM 1278 C C . ILE A 1 175 ? -20.391 10.195 3.865 1 98.56 175 ILE A C 1
ATOM 1280 O O . ILE A 1 175 ? -20.516 11 4.789 1 98.56 175 ILE A O 1
ATOM 1284 N N . LYS A 1 176 ? -20.703 8.961 4.043 1 98.75 176 LYS A N 1
ATOM 1285 C CA . LYS A 1 176 ? -21 8.406 5.359 1 98.75 176 LYS A CA 1
ATOM 1286 C C . LYS A 1 176 ? -19.719 8.141 6.148 1 98.75 176 LYS A C 1
ATOM 1288 O O . LYS A 1 176 ? -18.719 7.699 5.582 1 98.75 176 LYS A O 1
ATOM 1293 N N . THR A 1 177 ? -19.781 8.398 7.434 1 98.75 177 THR A N 1
ATOM 1294 C CA . THR A 1 177 ? -18.547 8.336 8.211 1 98.75 177 THR A CA 1
ATOM 1295 C C . THR A 1 177 ? -18.656 7.273 9.305 1 98.75 177 THR A C 1
ATOM 1297 O O . THR A 1 177 ? -19.719 7.109 9.914 1 98.75 177 THR A O 1
ATOM 1300 N N . ILE A 1 178 ? -17.578 6.512 9.469 1 98.81 178 ILE A N 1
ATOM 1301 C CA . ILE A 1 178 ? -17.359 5.617 10.602 1 98.81 178 ILE A CA 1
ATOM 1302 C C . ILE A 1 178 ? -16.141 6.074 11.391 1 98.81 178 ILE A C 1
ATOM 1304 O O . ILE A 1 178 ? -15 5.898 10.93 1 98.81 178 ILE A O 1
ATOM 1308 N N . GLY A 1 179 ? -16.328 6.629 12.547 1 98.56 179 GLY A N 1
ATOM 1309 C CA . GLY A 1 179 ? -15.242 7.043 13.414 1 98.56 179 GLY A CA 1
ATOM 1310 C C . GLY A 1 179 ? -14.805 5.961 14.383 1 98.56 179 GLY A C 1
ATOM 1311 O O . GLY A 1 179 ? -15.633 5.238 14.93 1 98.56 179 GLY A O 1
ATOM 1312 N N . VAL A 1 180 ? -13.523 5.801 14.523 1 98.06 180 VAL A N 1
ATOM 1313 C CA . VAL A 1 180 ? -12.977 4.832 15.461 1 98.06 180 VAL A CA 1
ATOM 1314 C C . VAL A 1 180 ? -12.383 5.555 16.672 1 98.06 180 VAL A C 1
ATOM 1316 O O . VAL A 1 180 ? -11.578 6.48 16.516 1 98.06 180 VAL A O 1
ATOM 1319 N N . VAL A 1 181 ? -12.75 5.219 17.859 1 95.12 181 VAL A N 1
ATOM 1320 C CA . VAL A 1 181 ? -12.203 5.73 19.109 1 95.12 181 VAL A CA 1
ATOM 1321 C C . VAL A 1 181 ? -11.734 4.57 19.984 1 95.12 181 VAL A C 1
ATOM 1323 O O . VAL A 1 181 ? -12.055 3.412 19.719 1 95.12 181 VAL A O 1
ATOM 1326 N N . ARG A 1 182 ? -10.984 4.895 21.016 1 92.5 182 ARG A N 1
ATOM 1327 C CA . ARG A 1 182 ? -10.445 3.859 21.891 1 92.5 182 ARG A CA 1
ATOM 1328 C C . ARG A 1 182 ? -11.242 3.764 23.188 1 92.5 182 ARG A C 1
ATOM 1330 O O . ARG A 1 182 ? -11.312 2.699 23.812 1 92.5 182 ARG A O 1
ATOM 1337 N N . ARG A 1 183 ? -11.797 4.855 23.578 1 91.38 183 ARG A N 1
ATOM 1338 C CA . ARG A 1 183 ? -12.516 4.906 24.844 1 91.38 183 ARG A CA 1
ATOM 1339 C C . ARG A 1 183 ? -14.023 4.887 24.625 1 91.38 183 ARG A C 1
ATOM 1341 O O . ARG A 1 183 ? -14.547 5.676 23.828 1 91.38 183 ARG A O 1
ATOM 1348 N N . PRO A 1 184 ? -14.711 4.07 25.375 1 93.5 184 PRO A N 1
ATOM 1349 C CA . PRO A 1 184 ? -16.156 3.961 25.188 1 93.5 184 PRO A CA 1
ATOM 1350 C C . PRO A 1 184 ? -16.891 5.281 25.422 1 93.5 184 PRO A C 1
ATOM 1352 O O . PRO A 1 184 ? -17.875 5.578 24.75 1 93.5 184 PRO A O 1
ATOM 1355 N N . GLU A 1 185 ? -16.438 6.059 26.359 1 91.44 185 GLU A N 1
ATOM 1356 C CA . GLU A 1 185 ? -17.078 7.312 26.719 1 91.44 185 GLU A CA 1
ATOM 1357 C C . GLU A 1 185 ? -17.031 8.312 25.562 1 91.44 185 GLU A C 1
ATOM 1359 O O . GLU A 1 185 ? -17.828 9.25 25.516 1 91.44 185 GLU A O 1
ATOM 1364 N N . ALA A 1 186 ? -16.141 8.07 24.641 1 92.12 186 ALA A N 1
ATOM 1365 C CA . ALA A 1 186 ? -15.945 8.992 23.516 1 92.12 186 ALA A CA 1
ATOM 1366 C C . ALA A 1 186 ? -16.953 8.727 22.406 1 92.12 186 ALA A C 1
ATOM 1368 O O . ALA A 1 186 ? -17.125 9.547 21.5 1 92.12 186 ALA A O 1
ATOM 1369 N N . VAL A 1 187 ? -17.625 7.574 22.453 1 95.06 187 VAL A N 1
ATOM 1370 C CA . VAL A 1 187 ? -18.516 7.164 21.375 1 95.06 187 VAL A CA 1
ATOM 1371 C C . VAL A 1 187 ? -19.656 8.164 21.234 1 95.06 187 VAL A C 1
ATOM 1373 O O . VAL A 1 187 ? -19.828 8.781 20.172 1 95.06 187 VAL A O 1
ATOM 1376 N N . GLN A 1 188 ? -20.375 8.383 22.234 1 95.12 188 GLN A N 1
ATOM 1377 C CA . GLN A 1 188 ? -21.516 9.281 22.203 1 95.12 188 GLN A CA 1
ATOM 1378 C C . GLN A 1 188 ? -21.078 10.727 21.984 1 95.12 188 GLN A C 1
ATOM 1380 O O . GLN A 1 188 ? -21.719 11.469 21.234 1 95.12 188 GLN A O 1
ATOM 1385 N N . GLU A 1 189 ? -20.031 11.07 22.609 1 93 189 GLU A N 1
ATOM 1386 C CA . GLU A 1 189 ? -19.5 12.43 22.469 1 93 189 GLU A CA 1
ATOM 1387 C C . GLU A 1 189 ? -19.156 12.742 21.016 1 93 189 GLU A C 1
ATOM 1389 O O . GLU A 1 189 ? -19.484 13.82 20.516 1 93 189 GLU A O 1
ATOM 1394 N N . LEU A 1 190 ? -18.547 11.812 20.359 1 94.25 190 LEU A N 1
ATOM 1395 C CA . LEU A 1 190 ? -18.141 12.031 18.984 1 94.25 190 LEU A CA 1
ATOM 1396 C C . LEU A 1 190 ? -19.344 12.164 18.062 1 94.25 190 LEU A C 1
ATOM 1398 O O . LEU A 1 190 ? -19.391 13.039 17.203 1 94.25 190 LEU A O 1
ATOM 1402 N N . LYS A 1 191 ? -20.312 11.32 18.281 1 95.56 191 LYS A N 1
ATOM 1403 C CA . LYS A 1 191 ? -21.547 11.383 17.484 1 95.56 191 LYS A CA 1
ATOM 1404 C C . LYS A 1 191 ? -22.234 12.742 17.641 1 95.56 191 LYS A C 1
ATOM 1406 O O . LYS A 1 191 ? -22.594 13.375 16.656 1 95.56 191 LYS A O 1
ATOM 1411 N N . GLU A 1 192 ? -22.297 13.188 18.828 1 94.5 192 GLU A N 1
ATOM 1412 C CA . GLU A 1 192 ? -23.016 14.43 19.141 1 94.5 192 GLU A CA 1
ATOM 1413 C C . GLU A 1 192 ? -22.234 15.648 18.641 1 94.5 192 GLU A C 1
ATOM 1415 O O . GLU A 1 192 ? -22.844 16.609 18.141 1 94.5 192 GLU A O 1
ATOM 1420 N N . SER A 1 193 ? -20.984 15.57 18.734 1 90.06 193 SER A N 1
ATOM 1421 C CA . SER A 1 193 ? -20.188 16.75 18.469 1 90.06 193 SER A CA 1
ATOM 1422 C C . SER A 1 193 ? -19.875 16.891 16.984 1 90.06 193 SER A C 1
ATOM 1424 O O . SER A 1 193 ? -19.578 18 16.516 1 90.06 193 SER A O 1
ATOM 1426 N N . THR A 1 194 ? -19.953 15.82 16.203 1 93.56 194 THR A N 1
ATOM 1427 C CA . THR A 1 194 ? -19.5 15.914 14.82 1 93.56 194 THR A CA 1
ATOM 1428 C C . THR A 1 194 ? -20.609 15.461 13.859 1 93.56 194 THR A C 1
ATOM 1430 O O . THR A 1 194 ? -20.516 15.695 12.656 1 93.56 194 THR A O 1
ATOM 1433 N N . GLY A 1 195 ? -21.594 14.773 14.391 1 95.56 195 GLY A N 1
ATOM 1434 C CA . GLY A 1 195 ? -22.594 14.18 13.516 1 95.56 195 GLY A CA 1
ATOM 1435 C C . GLY A 1 195 ? -22.125 12.898 12.859 1 95.56 195 GLY A C 1
ATOM 1436 O O . GLY A 1 195 ? -22.719 12.438 11.883 1 95.56 195 GLY A O 1
ATOM 1437 N N . CYS A 1 196 ? -21.078 12.312 13.328 1 97.62 196 CYS A N 1
ATOM 1438 C CA . CYS A 1 196 ? -20.562 11.055 12.789 1 97.62 196 CYS A CA 1
ATOM 1439 C C . CYS A 1 196 ? -21.672 10.016 12.664 1 97.62 196 CYS A C 1
ATOM 1441 O O . CYS A 1 196 ? -22.469 9.844 13.594 1 97.62 196 CYS A O 1
ATOM 1443 N N . ASP A 1 197 ? -21.719 9.391 11.547 1 98.25 197 ASP A N 1
ATOM 1444 C CA . ASP A 1 197 ? -22.828 8.469 11.297 1 98.25 197 ASP A CA 1
ATOM 1445 C C . ASP A 1 197 ? -22.734 7.242 12.211 1 98.25 197 ASP A C 1
ATOM 1447 O O . ASP A 1 197 ? -23.734 6.793 12.75 1 98.25 197 ASP A O 1
ATOM 1451 N N . GLU A 1 198 ? -21.594 6.672 12.289 1 98.38 198 GLU A N 1
ATOM 1452 C CA . GLU A 1 198 ? -21.312 5.512 13.133 1 98.38 198 GLU A CA 1
ATOM 1453 C C . GLU A 1 198 ? -19.984 5.66 13.859 1 98.38 198 GLU A C 1
ATOM 1455 O O . GLU A 1 198 ? -19.047 6.254 13.328 1 98.38 198 GLU A O 1
ATOM 1460 N N . VAL A 1 199 ? -19.938 5.176 15.102 1 98.25 199 VAL A N 1
ATOM 1461 C CA . VAL A 1 199 ? -18.703 5.195 15.867 1 98.25 199 VAL A CA 1
ATOM 1462 C C . VAL A 1 199 ? -18.406 3.801 16.422 1 98.25 199 VAL A C 1
ATOM 1464 O O . VAL A 1 199 ? -19.312 3.141 16.953 1 98.25 199 VAL A O 1
ATOM 1467 N N . VAL A 1 200 ? -17.219 3.324 16.234 1 97.88 200 VAL A N 1
ATOM 1468 C CA . VAL A 1 200 ? -16.766 2.029 16.734 1 97.88 200 VAL A CA 1
ATOM 1469 C C . VAL A 1 200 ? -15.688 2.232 17.797 1 97.88 200 VAL A C 1
ATOM 1471 O O . VAL A 1 200 ? -14.727 2.975 17.578 1 97.88 200 VAL A O 1
ATOM 1474 N N . CYS A 1 201 ? -15.844 1.632 18.938 1 97.12 201 CYS A N 1
ATOM 1475 C CA . CYS A 1 201 ? -14.805 1.603 19.953 1 97.12 201 CYS A CA 1
ATOM 1476 C C . CYS A 1 201 ? -13.891 0.395 19.766 1 97.12 201 CYS A C 1
ATOM 1478 O O . CYS A 1 201 ? -14.297 -0.738 20.047 1 97.12 201 CYS A O 1
ATOM 1480 N N . SER A 1 202 ? -12.664 0.634 19.375 1 93.75 202 SER A N 1
ATOM 1481 C CA . SER A 1 202 ? -11.758 -0.431 18.953 1 93.75 202 SER A CA 1
ATOM 1482 C C . SER A 1 202 ? -11.305 -1.266 20.156 1 93.75 202 SER A C 1
ATOM 1484 O O . SER A 1 202 ? -10.797 -2.375 19.984 1 93.75 202 SER A O 1
ATOM 1486 N N . SER A 1 203 ? -11.516 -0.741 21.375 1 93.5 203 SER A N 1
ATOM 1487 C CA . SER A 1 203 ? -11.086 -1.465 22.562 1 93.5 203 SER A CA 1
ATOM 1488 C C . SER A 1 203 ? -12.141 -2.465 23.016 1 93.5 203 SER A C 1
ATOM 1490 O O . SER A 1 203 ? -11.852 -3.375 23.797 1 93.5 203 SER A O 1
ATOM 1492 N N . THR A 1 204 ? -13.352 -2.287 22.578 1 92.88 204 THR A N 1
ATOM 1493 C CA . THR A 1 204 ? -14.422 -3.107 23.125 1 92.88 204 THR A CA 1
ATOM 1494 C C . THR A 1 204 ? -15.078 -3.939 22.031 1 92.88 204 THR A C 1
ATOM 1496 O O . THR A 1 204 ? -15.852 -4.855 22.312 1 92.88 204 THR A O 1
ATOM 1499 N N . GLU A 1 205 ? -14.844 -3.582 20.781 1 92.31 205 GLU A N 1
ATOM 1500 C CA . GLU A 1 205 ? -15.477 -4.246 19.641 1 92.31 205 GLU A CA 1
ATOM 1501 C C . GLU A 1 205 ? -14.438 -4.648 18.594 1 92.31 205 GLU A C 1
ATOM 1503 O O . GLU A 1 205 ? -13.43 -3.957 18.422 1 92.31 205 GLU A O 1
ATOM 1508 N N . PRO A 1 206 ? -14.742 -5.82 17.969 1 94.94 206 PRO A N 1
ATOM 1509 C CA . PRO A 1 206 ? -13.891 -6.105 16.797 1 94.94 206 PRO A CA 1
ATOM 1510 C C . PRO A 1 206 ? -14.148 -5.145 15.641 1 94.94 206 PRO A C 1
ATOM 1512 O O . PRO A 1 206 ? -15.203 -5.195 15.016 1 94.94 206 PRO A O 1
ATOM 1515 N N . LEU A 1 207 ? -13.242 -4.367 15.305 1 97.06 207 LEU A N 1
ATOM 1516 C CA . LEU A 1 207 ? -13.398 -3.244 14.391 1 97.06 207 LEU A CA 1
ATOM 1517 C C . LEU A 1 207 ? -13.852 -3.723 13.016 1 97.06 207 LEU A C 1
ATOM 1519 O O . LEU A 1 207 ? -14.812 -3.197 12.453 1 97.06 207 LEU A O 1
ATOM 1523 N N . ALA A 1 208 ? -13.18 -4.723 12.469 1 97.06 208 ALA A N 1
ATOM 1524 C CA . ALA A 1 208 ? -13.477 -5.199 11.117 1 97.06 208 ALA A CA 1
ATOM 1525 C C . ALA A 1 208 ? -14.898 -5.738 11.023 1 97.06 208 ALA A C 1
ATOM 1527 O O . ALA A 1 208 ? -15.633 -5.426 10.078 1 97.06 208 ALA A O 1
ATOM 1528 N N . ASP A 1 209 ? -15.297 -6.52 11.977 1 97.25 209 ASP A N 1
ATOM 1529 C CA . ASP A 1 209 ? -16.641 -7.098 11.992 1 97.25 209 ASP A CA 1
ATOM 1530 C C . ASP A 1 209 ? -17.703 -6.008 12.078 1 97.25 209 ASP A C 1
ATOM 1532 O O . ASP A 1 209 ? -18.719 -6.066 11.383 1 97.25 209 ASP A O 1
ATOM 1536 N N . ARG A 1 210 ? -17.453 -5.023 12.922 1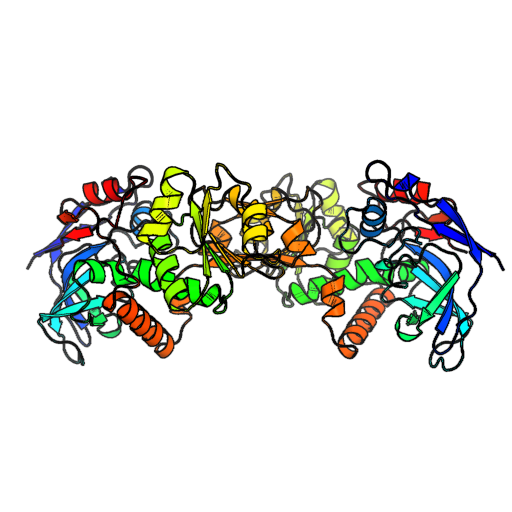 97.69 210 ARG A N 1
ATOM 1537 C CA . ARG A 1 210 ? -18.406 -3.932 13.102 1 97.69 210 ARG A CA 1
ATOM 1538 C C . ARG A 1 210 ? -18.547 -3.121 11.812 1 97.69 210 ARG A C 1
ATOM 1540 O O . ARG A 1 210 ? -19.656 -2.779 11.414 1 97.69 210 ARG A O 1
ATOM 1547 N N . VAL A 1 211 ? -17.469 -2.818 11.141 1 98.31 211 VAL A N 1
ATOM 1548 C CA . VAL A 1 211 ? -17.516 -2.047 9.906 1 98.31 211 VAL A CA 1
ATOM 1549 C C . VAL A 1 211 ? -18.266 -2.834 8.828 1 98.31 211 VAL A C 1
ATOM 1551 O O . VAL A 1 211 ? -19.062 -2.271 8.078 1 98.31 211 VAL A O 1
ATOM 1554 N N . LYS A 1 212 ? -18.031 -4.121 8.734 1 97.5 212 LYS A N 1
ATOM 1555 C CA . LYS A 1 212 ? -18.734 -4.961 7.77 1 97.5 212 LYS A CA 1
ATOM 1556 C C . LYS A 1 212 ? -20.234 -4.965 8.031 1 97.5 212 LYS A C 1
ATOM 1558 O O . LYS A 1 212 ? -21.031 -4.902 7.094 1 97.5 212 LYS A O 1
ATOM 1563 N N . ALA A 1 213 ? -20.562 -5.047 9.305 1 97.88 213 ALA A N 1
ATOM 1564 C CA . ALA A 1 213 ? -21.984 -4.996 9.664 1 97.88 213 ALA A CA 1
ATOM 1565 C C . ALA A 1 213 ? -22.609 -3.666 9.25 1 97.88 213 ALA A C 1
ATOM 1567 O O . ALA A 1 213 ? -23.703 -3.639 8.68 1 97.88 213 ALA A O 1
ATOM 1568 N N . ILE A 1 214 ? -21.906 -2.58 9.445 1 98.12 214 ILE A N 1
ATOM 1569 C CA . ILE A 1 214 ? -22.375 -1.233 9.148 1 98.12 214 ILE A CA 1
ATOM 1570 C C . ILE A 1 214 ? -22.531 -1.062 7.641 1 98.12 214 ILE A C 1
ATOM 1572 O O . ILE A 1 214 ? -23.484 -0.409 7.176 1 98.12 214 ILE A O 1
ATOM 1576 N N . THR A 1 215 ? -21.656 -1.696 6.887 1 98.12 215 THR A N 1
ATOM 1577 C CA . THR A 1 215 ? -21.578 -1.441 5.449 1 98.12 215 THR A CA 1
ATOM 1578 C C . THR A 1 215 ? -22.297 -2.543 4.668 1 98.12 215 THR A C 1
ATOM 1580 O O . THR A 1 215 ? -22.172 -2.621 3.445 1 98.12 215 THR A O 1
ATOM 1583 N N . GLY A 1 216 ? -22.969 -3.453 5.348 1 97.06 216 GLY A N 1
ATOM 1584 C CA . GLY A 1 216 ? -23.641 -4.547 4.684 1 97.06 216 GLY A CA 1
ATOM 1585 C C . GLY A 1 216 ? -22.703 -5.566 4.078 1 97.06 216 GLY A C 1
ATOM 1586 O O . GLY A 1 216 ? -22.984 -6.129 3.018 1 97.06 216 GLY A O 1
ATOM 1587 N N . GLY A 1 217 ? -21.531 -5.598 4.652 1 97.06 217 GLY A N 1
ATOM 1588 C CA . GLY A 1 217 ? -20.594 -6.625 4.242 1 97.06 217 GLY A CA 1
ATOM 1589 C C . GLY A 1 217 ? -19.562 -6.125 3.244 1 97.06 217 GLY A C 1
ATOM 1590 O O . GLY A 1 217 ? -18.562 -6.797 2.992 1 97.06 217 GLY A O 1
ATOM 1591 N N . THR A 1 218 ? -19.672 -4.984 2.672 1 96.5 218 THR A N 1
ATOM 1592 C CA . THR A 1 218 ? -18.812 -4.492 1.593 1 96.5 218 THR A CA 1
ATOM 1593 C C . THR A 1 218 ? -17.5 -3.943 2.145 1 96.5 218 THR A C 1
ATOM 1595 O O . THR A 1 218 ? -16.453 -4.086 1.52 1 96.5 218 THR A O 1
ATOM 1598 N N . GLY A 1 219 ? -17.578 -3.285 3.311 1 98.31 219 GLY A N 1
ATOM 1599 C CA . GLY A 1 219 ? -16.453 -2.562 3.867 1 98.31 219 GLY A CA 1
ATOM 1600 C C . GLY A 1 219 ? -16.453 -1.089 3.51 1 98.31 219 GLY A C 1
ATOM 1601 O O . GLY A 1 219 ? -17.219 -0.651 2.654 1 98.31 219 GLY A O 1
ATOM 1602 N N . ALA A 1 220 ? -15.602 -0.386 4.164 1 98.75 220 ALA A N 1
ATOM 1603 C CA . ALA A 1 220 ? -15.477 1.046 3.906 1 98.75 220 ALA A CA 1
ATOM 1604 C C . ALA A 1 220 ? -14.859 1.304 2.533 1 98.75 220 ALA A C 1
ATOM 1606 O O . ALA A 1 220 ? -14.055 0.507 2.047 1 98.75 220 ALA A O 1
ATOM 1607 N N . GLY A 1 221 ? -15.25 2.373 1.945 1 98.44 221 GLY A N 1
ATOM 1608 C CA . GLY A 1 221 ? -14.68 2.756 0.664 1 98.44 221 GLY A CA 1
ATOM 1609 C C . GLY A 1 221 ? -13.195 3.059 0.74 1 98.44 221 GLY A C 1
ATOM 1610 O O . GLY A 1 221 ? -12.461 2.822 -0.219 1 98.44 221 GLY A O 1
ATOM 1611 N N . SER A 1 222 ? -12.758 3.57 1.854 1 98.62 222 SER A N 1
ATOM 1612 C CA . SER A 1 222 ? -11.367 3.871 2.168 1 98.62 222 SER A CA 1
ATOM 1613 C C . SER A 1 222 ? -11.156 4.016 3.672 1 98.62 222 SER A C 1
ATOM 1615 O O . SER A 1 222 ? -12.125 4.145 4.426 1 98.62 222 SER A O 1
ATOM 1617 N N . VAL A 1 223 ? -9.914 3.938 4.059 1 98.81 223 VAL A N 1
ATOM 1618 C CA . VAL A 1 223 ? -9.539 4.133 5.453 1 98.81 223 VAL A CA 1
ATOM 1619 C C . VAL A 1 223 ? -8.516 5.258 5.562 1 98.81 223 VAL A C 1
ATOM 1621 O O . VAL A 1 223 ? -7.531 5.285 4.816 1 98.81 223 VAL A O 1
ATOM 1624 N N . LEU A 1 224 ? -8.781 6.18 6.395 1 98.81 224 LEU A N 1
ATOM 1625 C CA . LEU A 1 224 ? -7.805 7.18 6.812 1 98.81 224 LEU A CA 1
ATOM 1626 C C . LEU A 1 224 ? -7.281 6.883 8.211 1 98.81 224 LEU A C 1
ATOM 1628 O O . LEU A 1 224 ? -8.023 7.008 9.195 1 98.81 224 LEU A O 1
ATOM 1632 N N . ASP A 1 225 ? -6.055 6.527 8.273 1 98.31 225 ASP A N 1
ATOM 1633 C CA . ASP A 1 225 ? -5.484 6.02 9.516 1 98.31 225 ASP A CA 1
ATOM 1634 C C . ASP A 1 225 ? -4.395 6.953 10.039 1 98.31 225 ASP A C 1
ATOM 1636 O O . ASP A 1 225 ? -3.416 7.223 9.344 1 98.31 225 ASP A O 1
ATOM 1640 N N . CYS A 1 226 ? -4.555 7.363 11.266 1 95.5 226 CYS A N 1
ATOM 1641 C CA . CYS A 1 226 ? -3.566 8.211 11.922 1 95.5 226 CYS A CA 1
ATOM 1642 C C . CYS A 1 226 ? -2.859 7.465 13.047 1 95.5 226 CYS A C 1
ATOM 1644 O O . CYS A 1 226 ? -1.961 8.008 13.688 1 95.5 226 CYS A O 1
ATOM 1646 N N . VAL A 1 227 ? -3.184 6.25 13.25 1 94.38 227 VAL A N 1
ATOM 1647 C CA . VAL A 1 227 ? -2.736 5.531 14.438 1 94.38 227 VAL A CA 1
ATOM 1648 C C . VAL A 1 227 ? -1.597 4.582 14.062 1 94.38 227 VAL A C 1
ATOM 1650 O O . VAL A 1 227 ? -0.518 4.641 14.656 1 94.38 227 VAL A O 1
ATOM 1653 N N . GLY A 1 228 ? -1.813 3.781 13.047 1 94.62 228 GLY A N 1
ATOM 1654 C CA . GLY A 1 228 ? -0.867 2.736 12.695 1 94.62 228 GLY A CA 1
ATOM 1655 C C . GLY A 1 228 ? -0.833 1.599 13.695 1 94.62 228 GLY A C 1
ATOM 1656 O O . GLY A 1 228 ? -1.879 1.16 14.18 1 94.62 228 GLY A O 1
ATOM 1657 N N . GLY A 1 229 ? 0.384 0.999 13.898 1 94.5 229 GLY A N 1
ATOM 1658 C CA . GLY A 1 229 ? 0.556 -0.044 14.898 1 94.5 229 GLY A CA 1
ATOM 1659 C C . GLY A 1 229 ? -0.256 -1.291 14.609 1 94.5 229 GLY A C 1
ATOM 1660 O O . GLY A 1 229 ? -0.431 -1.665 13.445 1 94.5 229 GLY A O 1
ATOM 1661 N N . GLU A 1 230 ? -0.755 -1.9 15.617 1 92.62 230 GLU A N 1
ATOM 1662 C CA . GLU A 1 230 ? -1.442 -3.184 15.516 1 92.62 230 GLU A CA 1
ATOM 1663 C C . GLU A 1 230 ? -2.832 -3.02 14.906 1 92.62 230 GLU A C 1
ATOM 1665 O O . GLU A 1 230 ? -3.32 -3.914 14.211 1 92.62 230 GLU A O 1
ATOM 1670 N N . LEU A 1 231 ? -3.41 -1.893 15.086 1 91.94 231 LEU A N 1
ATOM 1671 C CA . LEU A 1 231 ? -4.773 -1.638 14.633 1 91.94 231 LEU A CA 1
ATOM 1672 C C . LEU A 1 231 ? -4.863 -1.723 13.117 1 91.94 231 LEU A C 1
ATOM 1674 O O . LEU A 1 231 ? -5.914 -2.076 12.57 1 91.94 231 LEU A O 1
ATOM 1678 N N . SER A 1 232 ? -3.783 -1.43 12.492 1 93.5 232 SER A N 1
ATOM 1679 C CA . SER A 1 232 ? -3.74 -1.343 11.031 1 93.5 232 SER A CA 1
ATOM 1680 C C . SER A 1 232 ? -4.156 -2.662 10.391 1 93.5 232 SER A C 1
ATOM 1682 O O . SER A 1 232 ? -4.738 -2.67 9.305 1 93.5 232 SER A O 1
ATOM 1684 N N . GLU A 1 233 ? -3.863 -3.727 11.023 1 93.81 233 GLU A N 1
ATOM 1685 C CA . GLU A 1 233 ? -4.238 -5.031 10.484 1 93.81 233 GLU A CA 1
ATOM 1686 C C . GLU A 1 233 ? -5.754 -5.16 10.359 1 93.81 233 GLU A C 1
ATOM 1688 O O . GLU A 1 233 ? -6.254 -5.664 9.352 1 93.81 233 GLU A O 1
ATOM 1693 N N . GLN A 1 234 ? -6.457 -4.73 11.32 1 95.75 234 GLN A N 1
ATOM 1694 C CA . GLN A 1 234 ? -7.914 -4.801 11.297 1 95.75 234 GLN A CA 1
ATOM 1695 C C . GLN A 1 234 ? -8.492 -3.848 10.258 1 95.75 234 GLN A C 1
ATOM 1697 O O . GLN A 1 234 ? -9.562 -4.102 9.703 1 95.75 234 GLN A O 1
ATOM 1702 N N . LEU A 1 235 ? -7.789 -2.795 9.984 1 97.94 235 LEU A N 1
ATOM 1703 C CA . LEU A 1 235 ? -8.266 -1.802 9.023 1 97.94 235 LEU A CA 1
ATOM 1704 C C . LEU A 1 235 ? -8.312 -2.387 7.617 1 97.94 235 LEU A C 1
ATOM 1706 O O . LEU A 1 235 ? -9.227 -2.09 6.848 1 97.94 235 LEU A O 1
ATOM 1710 N N . ALA A 1 236 ? -7.344 -3.197 7.32 1 97.44 236 ALA A N 1
ATOM 1711 C CA . ALA A 1 236 ? -7.312 -3.838 6.008 1 97.44 236 ALA A CA 1
ATOM 1712 C C . ALA A 1 236 ? -8.523 -4.742 5.809 1 97.44 236 ALA A C 1
ATOM 1714 O O . ALA A 1 236 ? -9.062 -4.848 4.703 1 97.44 236 ALA A O 1
ATOM 1715 N N . ALA A 1 237 ? -8.945 -5.379 6.867 1 96.81 237 ALA A N 1
ATOM 1716 C CA . ALA A 1 237 ? -10.102 -6.262 6.797 1 96.81 237 ALA A CA 1
ATOM 1717 C C . ALA A 1 237 ? -11.406 -5.465 6.758 1 96.81 237 ALA A C 1
ATOM 1719 O O . ALA A 1 237 ? -12.453 -5.992 6.383 1 96.81 237 ALA A O 1
ATOM 1720 N N . ALA A 1 238 ? -11.328 -4.195 7.09 1 98.38 238 ALA A N 1
ATOM 1721 C CA . ALA A 1 238 ? -12.516 -3.354 7.23 1 98.38 238 ALA A CA 1
ATOM 1722 C C . ALA A 1 238 ? -12.781 -2.562 5.953 1 98.38 238 ALA A C 1
ATOM 1724 O O . ALA A 1 238 ? -13.844 -1.961 5.801 1 98.38 238 ALA A O 1
ATOM 1725 N N . VAL A 1 239 ? -11.836 -2.498 5.066 1 98.5 239 VAL A N 1
ATOM 1726 C CA . VAL A 1 239 ? -12 -1.724 3.838 1 98.5 239 VAL A CA 1
ATOM 1727 C C . VAL A 1 239 ? -12.445 -2.643 2.703 1 98.5 239 VAL A C 1
ATOM 1729 O O . VAL A 1 239 ? -12.203 -3.85 2.74 1 98.5 239 VAL A O 1
ATOM 1732 N N . ARG A 1 240 ? -13.125 -2.088 1.695 1 98.06 240 ARG A N 1
ATOM 1733 C CA . ARG A 1 240 ? -13.625 -2.865 0.567 1 98.06 240 ARG A CA 1
ATOM 1734 C C . ARG A 1 240 ? -12.477 -3.479 -0.23 1 98.06 240 ARG A C 1
ATOM 1736 O O . ARG A 1 240 ? -11.336 -3.02 -0.14 1 98.06 240 ARG A O 1
ATOM 1743 N N . SER A 1 241 ? -12.781 -4.504 -1.003 1 96.88 241 SER A N 1
ATOM 1744 C CA . SER A 1 241 ? -11.805 -5.035 -1.945 1 96.88 241 SER A CA 1
ATOM 1745 C C . SER A 1 241 ? -11.281 -3.943 -2.873 1 96.88 241 SER A C 1
ATOM 1747 O O . SER A 1 241 ? -12.055 -3.111 -3.357 1 96.88 241 SER A O 1
ATOM 1749 N N . GLY A 1 242 ? -9.992 -3.922 -3.027 1 96.94 242 GLY A N 1
ATOM 1750 C CA . GLY A 1 242 ? -9.367 -2.908 -3.861 1 96.94 242 GLY A CA 1
ATOM 1751 C C . GLY A 1 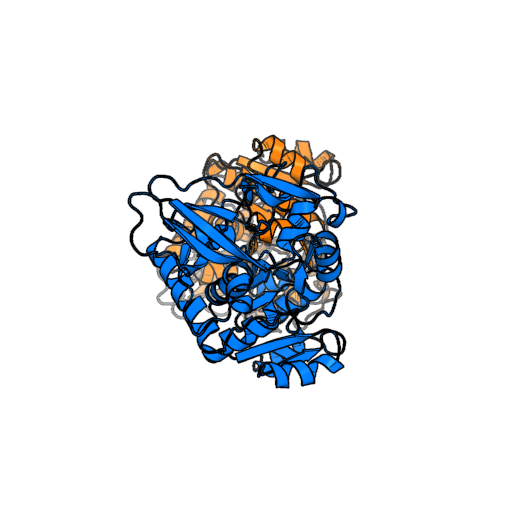242 ? -9.188 -1.578 -3.152 1 96.94 242 GLY A C 1
ATOM 1752 O O . GLY A 1 242 ? -8.641 -0.633 -3.723 1 96.94 242 GLY A O 1
ATOM 1753 N N . GLY A 1 243 ? -9.648 -1.507 -1.902 1 97.75 243 GLY A N 1
ATOM 1754 C CA . GLY A 1 243 ? -9.531 -0.267 -1.151 1 97.75 243 GLY A CA 1
ATOM 1755 C C . GLY A 1 243 ? -8.133 -0.007 -0.634 1 97.75 243 GLY A C 1
ATOM 1756 O O . GLY A 1 243 ? -7.246 -0.852 -0.776 1 97.75 243 GLY A O 1
ATOM 1757 N N . THR A 1 244 ? -7.949 1.161 -0.02 1 98.38 244 THR A N 1
ATOM 1758 C CA . THR A 1 244 ? -6.637 1.574 0.461 1 98.38 244 THR A CA 1
ATOM 1759 C C . THR A 1 244 ? -6.719 2.064 1.903 1 98.38 244 THR A C 1
ATOM 1761 O O . THR A 1 244 ? -7.648 2.787 2.268 1 98.38 244 THR A O 1
ATOM 1764 N N . VAL A 1 245 ? -5.777 1.61 2.695 1 98.69 245 VAL A N 1
ATOM 1765 C CA . VAL A 1 245 ? -5.52 2.207 4.004 1 98.69 245 VAL A CA 1
ATOM 1766 C C . VAL A 1 245 ? -4.48 3.318 3.869 1 98.69 245 VAL A C 1
ATOM 1768 O O . VAL A 1 245 ? -3.295 3.049 3.666 1 98.69 245 VAL A O 1
ATOM 1771 N N . TRP A 1 246 ? -4.945 4.531 3.994 1 98.56 246 TRP A N 1
ATOM 1772 C CA . TRP A 1 246 ? -4.066 5.695 3.91 1 98.56 246 TRP A CA 1
ATOM 1773 C C . TRP A 1 246 ? -3.523 6.066 5.285 1 98.56 246 TRP A C 1
ATOM 1775 O O . TRP A 1 246 ? -4.285 6.438 6.18 1 98.56 246 TRP A O 1
ATOM 1785 N N . LEU A 1 247 ? -2.213 6 5.422 1 97.94 247 LEU A N 1
ATOM 1786 C CA . LEU A 1 247 ? -1.555 6.453 6.641 1 97.94 247 LEU A CA 1
ATOM 1787 C C . LEU A 1 247 ? -1.21 7.938 6.555 1 97.94 247 LEU A C 1
ATOM 1789 O O . LEU A 1 247 ? -0.484 8.359 5.652 1 97.94 247 LEU A O 1
ATOM 1793 N N . TYR A 1 248 ? -1.752 8.703 7.48 1 96.56 248 TYR A N 1
ATOM 1794 C CA . TYR A 1 248 ? -1.406 10.125 7.465 1 96.56 248 TYR A CA 1
ATOM 1795 C C . TYR A 1 248 ? -0.82 10.555 8.805 1 96.56 248 TYR A C 1
ATOM 1797 O O . TYR A 1 248 ? -0.444 11.711 8.977 1 96.56 248 TYR A O 1
ATOM 1805 N N . GLY A 1 249 ? -0.735 9.617 9.68 1 93.44 249 GLY A N 1
ATOM 1806 C CA . GLY A 1 249 ? -0.081 9.734 10.977 1 93.44 249 GLY A CA 1
ATOM 1807 C C . GLY A 1 249 ? 0.39 8.398 11.523 1 93.44 249 GLY A C 1
ATOM 1808 O O . GLY A 1 249 ? -0.039 7.34 11.055 1 93.44 249 GLY A O 1
ATOM 1809 N N . LEU A 1 250 ? 1.253 8.43 12.484 1 91.06 250 LEU A N 1
ATOM 1810 C CA . LEU A 1 250 ? 1.85 7.242 13.086 1 91.06 250 LEU A CA 1
ATOM 1811 C C . LEU A 1 250 ? 1.892 7.363 14.602 1 91.06 250 LEU A C 1
ATOM 1813 O O . LEU A 1 250 ? 2.949 7.195 15.211 1 91.06 250 LEU A O 1
ATOM 1817 N N . MET A 1 251 ? 0.753 7.5 15.18 1 87.69 251 MET A N 1
ATOM 1818 C CA . MET A 1 251 ? 0.632 7.801 16.594 1 87.69 251 MET A CA 1
ATOM 1819 C C . MET A 1 251 ? 1.18 6.656 17.453 1 87.69 251 MET A C 1
ATOM 1821 O O . MET A 1 251 ? 1.656 6.879 18.562 1 87.69 251 MET A O 1
ATOM 1825 N N . GLU A 1 252 ? 1.164 5.438 16.953 1 90.44 252 GLU A N 1
ATOM 1826 C CA . GLU A 1 252 ? 1.593 4.289 17.734 1 90.44 252 GLU A CA 1
ATOM 1827 C C . GLU A 1 252 ? 2.992 3.83 17.344 1 90.44 252 GLU A C 1
ATOM 1829 O O . GLU A 1 252 ? 3.381 2.691 17.609 1 90.44 252 GLU A O 1
ATOM 1834 N N . GLY A 1 253 ? 3.695 4.703 16.609 1 87.69 253 GLY A N 1
ATOM 1835 C CA . GLY A 1 253 ? 5.059 4.348 16.25 1 87.69 253 GLY A CA 1
ATOM 1836 C C . GLY A 1 253 ? 5.273 4.285 14.742 1 87.69 253 GLY A C 1
ATOM 1837 O O . GLY A 1 253 ? 4.324 4.422 13.969 1 87.69 253 GLY A O 1
ATOM 1838 N N . LEU A 1 254 ? 6.48 4.02 14.43 1 91.12 254 LEU A N 1
ATOM 1839 C CA . LEU A 1 254 ? 6.918 4.184 13.047 1 91.12 254 LEU A CA 1
ATOM 1840 C C . LEU A 1 254 ? 6.539 2.969 12.211 1 91.12 254 LEU A C 1
ATOM 1842 O O . LEU A 1 254 ? 6.582 3.021 10.977 1 91.12 254 LEU A O 1
ATOM 1846 N N . SER A 1 255 ? 6.152 1.9 12.844 1 94.56 255 SER A N 1
ATOM 1847 C CA . SER A 1 255 ? 5.785 0.677 12.141 1 94.56 255 SER A CA 1
ATOM 1848 C C . SER A 1 255 ? 4.305 0.36 12.312 1 94.56 255 SER A C 1
ATOM 1850 O O . SER A 1 255 ? 3.645 0.916 13.195 1 94.56 255 SER A O 1
ATOM 1852 N N . PHE A 1 256 ? 3.777 -0.437 11.406 1 96.62 256 PHE A N 1
ATOM 1853 C CA . PHE A 1 256 ? 2.412 -0.931 11.547 1 96.62 256 PHE A CA 1
ATOM 1854 C C . PHE A 1 256 ? 2.332 -2.41 11.188 1 96.62 256 PHE A C 1
ATOM 1856 O O . PHE A 1 256 ? 3.234 -2.947 10.539 1 96.62 256 PHE A O 1
ATOM 1863 N N . LYS A 1 257 ? 1.302 -3.043 11.664 1 96.88 257 LYS A N 1
ATOM 1864 C CA . LYS A 1 257 ? 1.028 -4.43 11.297 1 96.88 257 LYS A CA 1
ATOM 1865 C C . LYS A 1 257 ? 0.109 -4.504 10.086 1 96.88 257 LYS A C 1
ATOM 1867 O O . LYS A 1 257 ? -1.07 -4.152 10.164 1 96.88 257 LYS A O 1
ATOM 1872 N N . GLY A 1 258 ? 0.604 -4.918 8.969 1 97.44 258 GLY A N 1
ATOM 1873 C CA . GLY A 1 258 ? -0.181 -5.102 7.762 1 97.44 258 GLY A CA 1
ATOM 1874 C C . GLY A 1 258 ? -0.81 -6.477 7.656 1 97.44 258 GLY A C 1
ATOM 1875 O O . GLY A 1 258 ? -0.319 -7.438 8.258 1 97.44 258 GLY A O 1
ATOM 1876 N N . HIS A 1 259 ? -1.902 -6.574 6.965 1 97.44 259 HIS A N 1
ATOM 1877 C CA . HIS A 1 259 ? -2.574 -7.84 6.695 1 97.44 259 HIS A CA 1
ATOM 1878 C C . HIS A 1 259 ? -2.279 -8.328 5.281 1 97.44 259 HIS A C 1
ATOM 1880 O O . HIS A 1 259 ? -2.959 -7.938 4.328 1 97.44 259 HIS A O 1
ATOM 1886 N N . GLY A 1 260 ? -1.334 -9.219 5.191 1 96.44 260 GLY A N 1
ATOM 1887 C CA . GLY A 1 260 ? -0.845 -9.672 3.9 1 96.44 260 GLY A CA 1
ATOM 1888 C C . GLY A 1 260 ? -1.902 -10.383 3.078 1 96.44 260 GLY A C 1
ATOM 1889 O O . GLY A 1 260 ? -1.958 -10.227 1.856 1 96.44 260 GLY A O 1
ATOM 1890 N N . ALA A 1 261 ? -2.73 -11.18 3.689 1 94.69 261 ALA A N 1
ATOM 1891 C CA . ALA A 1 261 ? -3.758 -11.914 2.963 1 94.69 261 ALA A CA 1
ATOM 1892 C C . ALA A 1 261 ? -4.77 -10.969 2.326 1 94.69 261 ALA A C 1
ATOM 1894 O O . ALA A 1 261 ? -5.266 -11.227 1.226 1 94.69 261 ALA A O 1
ATOM 1895 N N . GLU A 1 262 ? -5.117 -9.859 3.023 1 96.56 262 GLU A N 1
ATOM 1896 C CA . GLU A 1 262 ? -6.016 -8.867 2.447 1 96.56 262 GLU A CA 1
ATOM 1897 C C . GLU A 1 262 ? -5.379 -8.18 1.241 1 96.56 262 GLU A C 1
ATOM 1899 O O . GLU A 1 262 ? -6.059 -7.887 0.256 1 96.56 262 GLU A O 1
ATOM 1904 N N . CYS A 1 263 ? -4.074 -7.902 1.357 1 97.44 263 CYS A N 1
ATOM 1905 C CA . CYS A 1 263 ? -3.365 -7.328 0.219 1 97.44 263 CYS A CA 1
ATOM 1906 C C . CYS A 1 263 ? -3.383 -8.281 -0.97 1 97.44 263 CYS A C 1
ATOM 1908 O O . CYS A 1 263 ? -3.691 -7.875 -2.092 1 97.44 263 CYS A O 1
ATOM 1910 N N . LEU A 1 264 ? -3.117 -9.5 -0.671 1 95.38 264 LEU A N 1
ATOM 1911 C CA . LEU A 1 264 ? -2.943 -10.492 -1.725 1 95.38 264 LEU A CA 1
ATOM 1912 C C . LEU A 1 264 ? -4.281 -10.844 -2.363 1 95.38 264 LEU A C 1
ATOM 1914 O O . LEU A 1 264 ? -4.414 -10.82 -3.59 1 95.38 264 LEU A O 1
ATOM 1918 N N . PHE A 1 265 ? -5.344 -11.102 -1.562 1 93.81 265 PHE A N 1
ATOM 1919 C CA . PHE A 1 265 ? -6.527 -11.766 -2.088 1 93.81 265 PHE A CA 1
ATOM 1920 C C . PHE A 1 265 ? -7.672 -10.773 -2.262 1 93.81 265 PHE A C 1
ATOM 1922 O O . PHE A 1 265 ? -8.672 -11.078 -2.916 1 93.81 265 PHE A O 1
ATOM 1929 N N . ARG A 1 266 ? -7.504 -9.555 -1.729 1 95.56 266 ARG A N 1
ATOM 1930 C CA . ARG A 1 266 ? -8.57 -8.578 -1.866 1 95.56 266 ARG A CA 1
ATOM 1931 C C . ARG A 1 266 ? -8.047 -7.277 -2.471 1 95.56 266 ARG A C 1
ATOM 1933 O O . ARG A 1 266 ? -8.781 -6.293 -2.57 1 95.56 266 ARG A O 1
ATOM 1940 N N . ASP A 1 267 ? -6.727 -7.281 -2.766 1 96.81 267 ASP A N 1
ATOM 1941 C CA . ASP A 1 267 ? -6.09 -6.148 -3.43 1 96.81 267 ASP A CA 1
ATOM 1942 C C . ASP A 1 267 ? -6.164 -4.895 -2.564 1 96.81 267 ASP A C 1
ATOM 1944 O O . ASP A 1 267 ? -6.367 -3.791 -3.076 1 96.81 267 ASP A O 1
ATOM 1948 N N . VAL A 1 268 ? -6.129 -5.066 -1.27 1 97.94 268 VAL A N 1
ATOM 1949 C CA . VAL A 1 268 ? -6.062 -3.934 -0.352 1 97.94 268 VAL A CA 1
ATOM 1950 C C . VAL A 1 268 ? -4.645 -3.365 -0.334 1 97.94 268 VAL A C 1
ATOM 1952 O O . VAL A 1 268 ? -3.668 -4.117 -0.314 1 97.94 268 VAL A O 1
ATOM 1955 N N . GLY A 1 269 ? -4.516 -2.053 -0.339 1 98.12 269 GLY A N 1
ATOM 1956 C CA . GLY A 1 269 ? -3.213 -1.406 -0.339 1 98.12 269 GLY A CA 1
ATOM 1957 C C . GLY A 1 269 ? -2.969 -0.555 0.893 1 98.12 269 GLY A C 1
ATOM 1958 O O . GLY A 1 269 ? -3.916 -0.141 1.564 1 98.12 269 GLY A O 1
ATOM 1959 N N . TYR A 1 270 ? -1.703 -0.393 1.253 1 98.44 270 TYR A N 1
ATOM 1960 C CA . TYR A 1 270 ? -1.259 0.595 2.229 1 98.44 270 TYR A CA 1
ATOM 1961 C C . TYR A 1 270 ? -0.429 1.686 1.562 1 98.44 270 TYR A C 1
ATOM 1963 O O . TYR A 1 270 ? 0.488 1.393 0.792 1 98.44 270 TYR A O 1
ATOM 1971 N N . ARG A 1 271 ? -0.741 2.885 1.836 1 97.75 271 ARG A N 1
ATOM 1972 C CA . ARG A 1 271 ? -0.012 4.035 1.312 1 97.75 271 ARG A CA 1
ATOM 1973 C C . ARG A 1 271 ? -0.012 5.188 2.314 1 97.75 271 ARG A C 1
ATOM 1975 O O . ARG A 1 271 ? -0.822 5.207 3.242 1 97.75 271 ARG A O 1
ATOM 1982 N N . GLY A 1 272 ? 0.887 6.086 2.105 1 97.81 272 GLY A N 1
ATOM 1983 C CA . GLY A 1 272 ? 0.95 7.266 2.953 1 97.81 272 GLY A CA 1
ATOM 1984 C C . GLY A 1 272 ? 0.388 8.508 2.291 1 97.81 272 GLY A C 1
ATOM 1985 O O . GLY A 1 272 ? 0.259 8.562 1.065 1 97.81 272 GLY A O 1
ATOM 1986 N N . PHE A 1 273 ? -0.014 9.43 3.092 1 97.69 273 PHE A N 1
ATOM 1987 C CA . PHE A 1 273 ? -0.369 10.766 2.635 1 97.69 273 PHE A CA 1
ATOM 1988 C C . PHE A 1 273 ? 0.449 11.82 3.367 1 97.69 273 PHE A C 1
ATOM 1990 O O . PHE A 1 273 ? 0.424 11.891 4.598 1 97.69 273 PHE A O 1
ATOM 1997 N N . TRP A 1 274 ? 1.122 12.555 2.598 1 94.5 274 TRP A N 1
ATOM 1998 C CA . TRP A 1 274 ? 1.885 13.68 3.131 1 94.5 274 TRP A CA 1
ATOM 1999 C C . TRP A 1 274 ? 1.509 14.977 2.424 1 94.5 274 TRP A C 1
ATOM 2001 O O . TRP A 1 274 ? 1.706 15.117 1.214 1 94.5 274 TRP A O 1
ATOM 2011 N N . PHE A 1 275 ? 0.937 15.938 3.127 1 90.38 275 PHE A N 1
ATOM 2012 C CA . PHE A 1 275 ? 0.26 17.094 2.539 1 90.38 275 PHE A CA 1
ATOM 2013 C C . PHE A 1 275 ? 1.234 17.938 1.727 1 90.38 275 PHE A C 1
ATOM 2015 O O . PHE A 1 275 ? 0.864 18.484 0.693 1 90.38 275 PHE A O 1
ATOM 2022 N N . PHE A 1 276 ? 2.562 17.984 2.141 1 89.75 276 PHE A N 1
ATOM 2023 C CA . PHE A 1 276 ? 3.477 18.906 1.481 1 89.75 276 PHE A CA 1
ATOM 2024 C C . PHE A 1 276 ? 3.723 18.484 0.036 1 89.75 276 PHE A C 1
ATOM 2026 O O . PHE A 1 276 ? 3.4 19.234 -0.894 1 89.75 276 PHE A O 1
ATOM 2033 N N . PRO A 1 277 ? 4.195 17.25 -0.128 1 92.06 277 PRO A N 1
ATOM 2034 C CA . PRO A 1 277 ? 4.367 16.859 -1.527 1 92.06 277 PRO A CA 1
ATOM 2035 C C . PRO A 1 277 ? 3.049 16.812 -2.293 1 92.06 277 PRO A C 1
ATOM 2037 O O . PRO A 1 277 ? 3.02 17.078 -3.5 1 92.06 277 PRO A O 1
ATOM 2040 N N . TRP A 1 278 ? 1.966 16.469 -1.645 1 95.62 278 TRP A N 1
ATOM 2041 C CA . TRP A 1 278 ? 0.663 16.469 -2.301 1 95.62 278 TRP A CA 1
ATOM 2042 C C . TRP A 1 278 ? 0.323 17.844 -2.846 1 95.62 278 TRP A C 1
ATOM 2044 O O . TRP A 1 278 ? -0.041 17.984 -4.016 1 95.62 278 TRP A O 1
ATOM 2054 N N . LEU A 1 279 ? 0.447 18.891 -2.02 1 94.56 279 LEU A N 1
ATOM 2055 C CA . LEU A 1 279 ? 0.121 20.25 -2.445 1 94.56 279 LEU A CA 1
ATOM 2056 C C . LEU A 1 279 ? 1.08 20.719 -3.533 1 94.56 279 LEU A C 1
ATOM 2058 O O . LEU A 1 279 ? 0.661 21.359 -4.5 1 94.56 279 LEU A O 1
ATOM 2062 N N . GLU A 1 280 ? 2.305 20.391 -3.369 1 91.94 280 GLU A N 1
ATOM 2063 C CA . GLU A 1 280 ? 3.334 20.812 -4.312 1 91.94 280 GLU A CA 1
ATOM 2064 C C . GLU A 1 280 ? 3.125 20.172 -5.684 1 91.94 280 GLU A C 1
ATOM 2066 O O . GLU A 1 280 ? 3.572 20.703 -6.699 1 91.94 280 GLU A O 1
ATOM 2071 N N . SER A 1 281 ? 2.527 19 -5.656 1 95.25 281 SER A N 1
ATOM 2072 C CA . SER A 1 281 ? 2.307 18.297 -6.91 1 95.25 281 SER A CA 1
ATOM 2073 C C . SER A 1 281 ? 1.196 18.938 -7.73 1 95.25 281 SER A C 1
ATOM 2075 O O . SER A 1 281 ? 1.035 18.641 -8.914 1 95.25 281 SER A O 1
ATOM 2077 N N . LYS A 1 282 ? 0.449 19.875 -7.188 1 96.69 282 LYS A N 1
ATOM 2078 C CA . LYS A 1 282 ? -0.688 20.516 -7.844 1 96.69 282 LYS A CA 1
ATOM 2079 C C . LYS A 1 282 ? -0.246 21.734 -8.648 1 96.69 282 LYS A C 1
ATOM 2081 O O . LYS A 1 282 ? 0.699 22.422 -8.266 1 96.69 282 LYS A O 1
ATOM 2086 N N . SER A 1 283 ? -0.956 21.953 -9.734 1 97.06 283 SER A N 1
ATOM 2087 C CA . SER A 1 283 ? -0.762 23.203 -10.461 1 97.06 283 SER A CA 1
ATOM 2088 C C . SER A 1 283 ? -1.169 24.406 -9.617 1 97.06 283 SER A C 1
ATOM 2090 O O . SER A 1 283 ? -1.846 24.266 -8.602 1 97.06 283 SER A O 1
ATOM 2092 N N . GLN A 1 284 ? -0.763 25.531 -10.016 1 94.81 284 GLN A N 1
ATOM 2093 C CA . GLN A 1 284 ? -1.136 26.766 -9.312 1 94.81 284 GLN A CA 1
ATOM 2094 C C . GLN A 1 284 ? -2.652 26.906 -9.234 1 94.81 284 GLN A C 1
ATOM 2096 O O . GLN A 1 284 ? -3.193 27.281 -8.188 1 94.81 284 GLN A O 1
ATOM 2101 N N . GLU A 1 285 ? -3.248 26.609 -10.312 1 96.94 285 GLU A N 1
ATOM 2102 C CA . GLU A 1 285 ? -4.703 26.703 -10.359 1 96.94 285 GLU A CA 1
ATOM 2103 C C . GLU A 1 285 ? -5.348 25.719 -9.383 1 96.94 285 GLU A C 1
ATOM 2105 O O . GLU A 1 285 ? -6.312 26.062 -8.695 1 96.94 285 GLU A O 1
ATOM 2110 N N . GLN A 1 286 ? -4.762 24.547 -9.328 1 97.44 286 GLN A N 1
ATOM 2111 C CA . GLN A 1 286 ? -5.273 23.531 -8.414 1 97.44 286 GLN A CA 1
ATOM 2112 C C . GLN A 1 286 ? -5.043 23.938 -6.957 1 97.44 286 GLN A C 1
ATOM 2114 O O . GLN A 1 286 ? -5.891 23.688 -6.098 1 97.44 286 GLN A O 1
ATOM 2119 N N . GLN A 1 287 ? -3.918 24.5 -6.684 1 96.94 287 GLN A N 1
ATOM 2120 C CA . GLN A 1 287 ? -3.641 24.984 -5.336 1 96.94 287 GLN A CA 1
ATOM 2121 C C . GLN A 1 287 ? -4.625 26.062 -4.93 1 96.94 287 GLN A C 1
ATOM 2123 O O . GLN A 1 287 ? -5.117 26.078 -3.799 1 96.94 287 GLN A O 1
ATOM 2128 N N . GLN A 1 288 ? -4.984 26.906 -5.816 1 96.38 288 GLN A N 1
ATOM 2129 C CA . GLN A 1 288 ? -5.953 27.969 -5.535 1 96.38 288 GLN A CA 1
ATOM 2130 C C . GLN A 1 288 ? -7.336 27.375 -5.25 1 96.38 288 GLN A C 1
ATOM 2132 O O . GLN A 1 288 ? -8.07 27.891 -4.402 1 96.38 288 GLN A O 1
ATOM 2137 N N . ALA A 1 289 ? -7.617 26.328 -6.004 1 97.88 289 ALA A N 1
ATOM 2138 C CA . ALA A 1 289 ? -8.891 25.656 -5.77 1 97.88 289 ALA A CA 1
ATOM 2139 C C . ALA A 1 289 ? -8.93 25.031 -4.379 1 97.88 289 ALA A C 1
ATOM 2141 O O . ALA A 1 289 ? -9.961 25.078 -3.701 1 97.88 289 ALA A O 1
ATOM 2142 N N . VAL A 1 290 ? -7.816 24.484 -3.961 1 97.81 290 VAL A N 1
ATOM 2143 C CA . VAL A 1 290 ? -7.707 23.906 -2.627 1 97.81 290 VAL A CA 1
ATOM 2144 C C . VAL A 1 290 ? -7.887 24.984 -1.571 1 97.81 290 VAL A C 1
ATOM 2146 O O . VAL A 1 290 ? -8.633 24.812 -0.607 1 97.81 290 VAL A O 1
ATOM 2149 N N . VAL A 1 291 ? -7.289 26.094 -1.783 1 97.5 291 VAL A N 1
ATOM 2150 C CA . VAL A 1 291 ? -7.367 27.219 -0.865 1 97.5 291 VAL A CA 1
ATOM 2151 C C . VAL A 1 291 ? -8.812 27.719 -0.767 1 97.5 291 VAL A C 1
ATOM 2153 O O . VAL A 1 291 ? -9.344 27.875 0.334 1 97.5 291 VAL A O 1
ATOM 2156 N N . ALA A 1 292 ? -9.422 27.859 -1.868 1 97.75 292 ALA A N 1
ATOM 2157 C CA . ALA A 1 292 ? -10.797 28.359 -1.906 1 97.75 292 ALA A CA 1
ATOM 2158 C C . ALA A 1 292 ? -11.75 27.422 -1.187 1 97.75 292 ALA A C 1
ATOM 2160 O O . ALA A 1 292 ? -12.586 27.844 -0.392 1 97.75 292 ALA A O 1
ATOM 2161 N N . LYS A 1 293 ? -11.594 26.188 -1.475 1 97.62 293 LYS A N 1
ATOM 2162 C CA . LYS A 1 293 ? -12.43 25.172 -0.824 1 97.62 293 LYS A CA 1
ATOM 2163 C C . LYS A 1 293 ? -12.211 25.172 0.686 1 97.62 293 LYS A C 1
ATOM 2165 O O . LYS A 1 293 ? -13.172 25.141 1.459 1 97.62 293 LYS A O 1
ATOM 2170 N N . THR A 1 294 ? -10.984 25.219 1.064 1 97.69 294 THR A N 1
ATOM 2171 C CA . THR A 1 294 ? -10.641 25.203 2.482 1 97.69 294 THR A CA 1
ATOM 2172 C C . THR A 1 294 ? -11.234 26.422 3.199 1 97.69 294 THR A C 1
ATOM 2174 O O . THR A 1 294 ? -11.875 26.281 4.238 1 97.69 294 THR A O 1
ATOM 2177 N N . LEU A 1 295 ? -11.109 27.562 2.619 1 97.31 295 LEU A N 1
ATOM 2178 C CA . LEU A 1 295 ? -11.617 28.781 3.229 1 97.31 295 LEU A CA 1
ATOM 2179 C C . LEU A 1 295 ? -13.141 28.766 3.309 1 97.31 295 LEU A C 1
ATOM 2181 O O . LEU A 1 295 ? -13.727 29.25 4.281 1 97.31 295 LEU A O 1
ATOM 2185 N N . ARG A 1 296 ? -13.758 28.234 2.287 1 97.12 296 ARG A N 1
ATOM 2186 C CA . ARG A 1 296 ? -15.211 28.125 2.295 1 97.12 296 ARG A CA 1
ATOM 2187 C C . ARG A 1 296 ? -15.688 27.25 3.447 1 97.12 296 ARG A C 1
ATOM 2189 O O . ARG A 1 296 ? -16.594 27.625 4.191 1 97.12 296 ARG A O 1
ATOM 2196 N N . LEU A 1 297 ? -15.039 26.125 3.639 1 97.06 297 LEU A N 1
ATOM 2197 C CA . LEU A 1 297 ? -15.414 25.172 4.688 1 97.06 297 LEU A CA 1
ATOM 2198 C C . LEU A 1 297 ? -15.141 25.766 6.066 1 97.06 297 LEU A C 1
ATOM 2200 O O . LEU A 1 297 ? -15.875 25.484 7.02 1 97.06 297 LEU A O 1
ATOM 2204 N N . MET A 1 298 ? -14.117 26.547 6.164 1 96.44 298 MET A N 1
ATOM 2205 C CA . MET A 1 298 ? -13.82 27.219 7.43 1 96.44 298 MET A CA 1
ATOM 2206 C C . MET A 1 298 ? -14.828 28.328 7.699 1 96.44 298 MET A C 1
ATOM 2208 O O . MET A 1 298 ? -15.312 28.484 8.82 1 96.44 298 MET A O 1
ATOM 2212 N N . ALA A 1 299 ? -15.18 29.031 6.664 1 96.12 299 ALA A N 1
ATOM 2213 C CA . ALA A 1 299 ? -16.062 30.188 6.781 1 96.12 299 ALA A CA 1
ATOM 2214 C C . ALA A 1 299 ? -17.484 29.781 7.129 1 96.12 299 ALA A C 1
ATOM 2216 O O . ALA A 1 299 ? -18.172 30.469 7.879 1 96.12 299 ALA A O 1
ATOM 2217 N N . ASP A 1 300 ? -17.906 28.641 6.629 1 95.25 300 ASP A N 1
ATOM 2218 C CA . ASP A 1 300 ? -19.297 28.25 6.852 1 95.25 300 ASP A CA 1
ATOM 2219 C C . ASP A 1 300 ? -19.422 27.375 8.102 1 95.25 300 ASP A C 1
ATOM 2221 O O . ASP A 1 300 ? -20.516 26.891 8.414 1 95.25 300 ASP A O 1
ATOM 2225 N N . GLY A 1 301 ? -18.266 27.125 8.773 1 92.88 301 GLY A N 1
ATOM 2226 C CA . GLY A 1 301 ? -18.297 26.453 10.062 1 92.88 301 GLY A CA 1
ATOM 2227 C C . GLY A 1 301 ? -18.125 24.953 9.961 1 92.88 301 GLY A C 1
ATOM 2228 O O . GLY A 1 301 ? -17.969 24.266 10.977 1 92.88 301 GLY A O 1
ATOM 2229 N N . THR A 1 302 ? -18.094 24.375 8.797 1 94.44 302 THR A N 1
ATOM 2230 C CA . THR A 1 302 ? -17.953 22.938 8.602 1 94.44 302 THR A CA 1
ATOM 2231 C C . THR A 1 302 ? -16.641 22.438 9.195 1 94.44 302 THR A C 1
ATOM 2233 O O . THR A 1 302 ? -16.609 21.422 9.891 1 94.44 302 THR A O 1
ATOM 2236 N N . MET A 1 303 ? -15.547 23.188 8.891 1 91.62 303 MET A N 1
ATOM 2237 C CA . MET A 1 303 ? -14.211 22.844 9.383 1 91.62 303 MET A CA 1
ATOM 2238 C C . MET A 1 303 ? -13.688 23.938 10.32 1 91.62 303 MET A C 1
ATOM 2240 O O . MET A 1 303 ? -12.578 24.438 10.133 1 91.62 303 MET A O 1
ATOM 2244 N N . ALA A 1 304 ? -14.398 24.328 11.234 1 83.06 304 ALA A N 1
ATOM 2245 C CA . ALA A 1 304 ? -13.906 25.312 12.195 1 83.06 304 ALA A CA 1
ATOM 2246 C C . ALA A 1 304 ? -12.984 24.672 13.227 1 83.06 304 ALA A C 1
ATOM 2248 O O . ALA A 1 304 ? -13.445 23.922 14.094 1 83.06 304 ALA A O 1
ATOM 2249 N N . PRO A 1 305 ? -11.672 24.875 13.094 1 87.88 305 PRO A N 1
ATOM 2250 C CA . PRO A 1 305 ? -10.773 24.219 14.039 1 87.88 305 PRO A CA 1
ATOM 2251 C C . PRO A 1 305 ? -10.914 24.766 15.461 1 87.88 305 PRO A C 1
ATOM 2253 O O . PRO A 1 305 ? -10.938 25.984 15.664 1 87.88 305 PRO A O 1
ATOM 2256 N N . PRO A 1 306 ? -11.07 23.875 16.328 1 88.5 306 PRO A N 1
ATOM 2257 C CA . PRO A 1 306 ? -11.172 24.359 17.703 1 88.5 306 PRO A CA 1
ATOM 2258 C C . PRO A 1 306 ? -9.867 24.953 18.234 1 88.5 306 PRO A C 1
ATOM 2260 O O . PRO A 1 306 ? -8.781 24.562 17.781 1 88.5 306 PRO A O 1
ATOM 2263 N N . VAL A 1 307 ? -10.047 25.891 19.109 1 93 307 VAL A N 1
ATOM 2264 C CA . VAL A 1 307 ? -8.898 26.547 19.703 1 93 307 VAL A CA 1
ATOM 2265 C C . VAL A 1 307 ? -8.734 26.078 21.156 1 93 307 VAL A C 1
ATOM 2267 O O . VAL A 1 307 ? -9.703 26 21.906 1 93 307 VAL A O 1
ATOM 2270 N N . GLY A 1 308 ? -7.551 25.625 21.422 1 93.38 308 GLY A N 1
ATOM 2271 C CA . GLY A 1 308 ? -7.203 25.328 22.797 1 93.38 308 GLY A CA 1
ATOM 2272 C C . GLY A 1 308 ? -6.652 26.516 23.547 1 93.38 308 GLY A C 1
ATOM 2273 O O . GLY A 1 308 ? -7.207 27.609 23.484 1 93.38 308 GLY A O 1
ATOM 2274 N N . LYS A 1 309 ? -5.547 26.266 24.25 1 96.12 309 LYS A N 1
ATOM 2275 C CA . LYS A 1 309 ? -4.93 27.344 25.016 1 96.12 309 LYS A CA 1
ATOM 2276 C C . LYS A 1 309 ? -4.094 28.25 24.125 1 96.12 309 LYS A C 1
ATOM 2278 O O . LYS A 1 309 ? -3.506 27.797 23.141 1 96.12 309 LYS A O 1
ATOM 2283 N N . ILE A 1 310 ? -4.094 29.484 24.531 1 98.12 310 ILE A N 1
ATOM 2284 C CA . ILE A 1 310 ? -3.301 30.484 23.828 1 98.12 310 ILE A CA 1
ATOM 2285 C C . ILE A 1 310 ? -2.197 31.016 24.75 1 98.12 310 ILE A C 1
ATOM 2287 O O . ILE A 1 310 ? -2.461 31.375 25.891 1 98.12 310 ILE A O 1
ATOM 2291 N N . PHE A 1 311 ? -1.001 30.938 24.312 1 98.56 311 PHE A N 1
ATOM 2292 C CA . PHE A 1 311 ? 0.158 31.422 25.062 1 98.56 311 PHE A CA 1
ATOM 2293 C C . PHE A 1 311 ? 0.793 32.625 24.375 1 98.56 311 PHE A C 1
ATOM 2295 O O . PHE A 1 311 ? 0.792 32.719 23.141 1 98.56 311 PHE A O 1
ATOM 2302 N N . PRO A 1 312 ? 1.368 33.531 25.203 1 98.56 312 PRO A N 1
ATOM 2303 C CA . PRO A 1 312 ? 2.199 34.562 24.562 1 98.56 312 PRO A CA 1
ATOM 2304 C C . PRO A 1 312 ? 3.389 33.969 23.812 1 98.56 312 PRO A C 1
ATOM 2306 O O . PRO A 1 312 ? 3.932 32.938 24.219 1 98.56 312 PRO A O 1
ATOM 2309 N N . LEU A 1 313 ? 3.787 34.625 22.766 1 98.44 313 LEU A N 1
ATOM 2310 C CA . LEU A 1 313 ? 4.91 34.188 21.938 1 98.44 313 LEU A CA 1
ATOM 2311 C C . LEU A 1 313 ? 6.125 33.875 22.812 1 98.44 313 LEU A C 1
ATOM 2313 O O . LEU A 1 313 ? 6.801 32.875 22.594 1 98.44 313 LEU A O 1
ATOM 2317 N N . LYS A 1 314 ? 6.297 34.625 23.812 1 97.69 314 LYS A N 1
ATOM 2318 C CA . LYS A 1 314 ? 7.473 34.5 24.656 1 97.69 314 LYS A CA 1
ATOM 2319 C C . LYS A 1 314 ? 7.391 33.25 25.516 1 97.69 314 LYS A C 1
ATOM 2321 O O . LYS A 1 314 ? 8.383 32.844 26.125 1 97.69 314 LYS A O 1
ATOM 2326 N N . GLU A 1 315 ? 6.242 32.656 25.562 1 98.12 315 GLU A N 1
ATOM 2327 C CA . GLU A 1 315 ? 6.047 31.438 26.328 1 98.12 315 GLU A CA 1
ATOM 2328 C C . GLU A 1 315 ? 5.91 30.234 25.391 1 98.12 315 GLU A C 1
ATOM 2330 O O . GLU A 1 315 ? 5.145 29.312 25.672 1 98.12 315 GLU A O 1
ATOM 2335 N N . ALA A 1 316 ? 6.641 30.281 24.328 1 97.88 316 ALA A N 1
ATOM 2336 C CA . ALA A 1 316 ? 6.598 29.203 23.328 1 97.88 316 ALA A CA 1
ATOM 2337 C C . ALA A 1 316 ? 6.945 27.859 23.969 1 97.88 316 ALA A C 1
ATOM 2339 O O . ALA A 1 316 ? 6.367 26.844 23.609 1 97.88 316 ALA A O 1
ATOM 2340 N N . ALA A 1 317 ? 7.812 27.844 24.891 1 97.62 317 ALA A N 1
ATOM 2341 C CA . ALA A 1 317 ? 8.195 26.594 25.562 1 97.62 317 ALA A CA 1
ATOM 2342 C C . ALA A 1 317 ? 7 25.969 26.266 1 97.62 317 ALA A C 1
ATOM 2344 O O . ALA A 1 317 ? 6.77 24.766 26.156 1 97.62 317 ALA A O 1
ATOM 2345 N N . ALA A 1 318 ? 6.297 26.781 26.953 1 97.5 318 ALA A N 1
ATOM 2346 C CA . ALA A 1 318 ? 5.102 26.312 27.641 1 97.5 318 ALA A CA 1
ATOM 2347 C C . ALA A 1 318 ? 4.051 25.828 26.641 1 97.5 318 ALA A C 1
ATOM 2349 O O . ALA A 1 318 ? 3.369 24.828 26.875 1 97.5 318 ALA A O 1
ATOM 2350 N N . ALA A 1 319 ? 3.941 26.531 25.594 1 97.88 319 ALA A N 1
ATOM 2351 C CA . ALA A 1 319 ? 2.992 26.172 24.547 1 97.88 319 ALA A CA 1
ATOM 2352 C C . ALA A 1 319 ? 3.336 24.812 23.938 1 97.88 319 ALA A C 1
ATOM 2354 O O . ALA A 1 319 ? 2.449 23.984 23.703 1 97.88 319 ALA A O 1
ATOM 2355 N N . ILE A 1 320 ? 4.605 24.594 23.672 1 97.06 320 ILE A N 1
ATOM 2356 C CA . ILE A 1 320 ? 5.086 23.328 23.125 1 97.06 320 ILE A CA 1
ATOM 2357 C C . ILE A 1 320 ? 4.75 22.188 24.078 1 97.06 320 ILE A C 1
ATOM 2359 O O . ILE A 1 320 ? 4.215 21.156 23.656 1 97.06 320 ILE A O 1
ATOM 2363 N N . LYS A 1 321 ? 4.969 22.359 25.344 1 96.19 321 LYS A N 1
ATOM 2364 C CA . LYS A 1 321 ? 4.664 21.344 26.328 1 96.19 321 LYS A CA 1
ATOM 2365 C C . LYS A 1 321 ? 3.168 21.047 26.391 1 96.19 321 LYS A C 1
ATOM 2367 O O . LYS A 1 321 ? 2.758 19.891 26.422 1 96.19 321 LYS A O 1
ATOM 2372 N N . GLU A 1 322 ? 2.441 22.125 26.344 1 95.56 322 GLU A N 1
ATOM 2373 C CA . GLU A 1 322 ? 0.989 21.984 26.375 1 95.56 322 GLU A CA 1
ATOM 2374 C C . GLU A 1 322 ? 0.495 21.219 25.141 1 95.56 322 GLU A C 1
ATOM 2376 O O . GLU A 1 322 ? -0.439 20.422 25.234 1 95.56 322 GLU A O 1
ATOM 2381 N N . SER A 1 323 ? 1.081 21.422 24 1 94.06 323 SER A N 1
ATOM 2382 C CA . SER A 1 323 ? 0.646 20.828 22.75 1 94.06 323 SER A CA 1
ATOM 2383 C C . SER A 1 323 ? 0.878 19.312 22.75 1 94.06 323 SER A C 1
ATOM 2385 O O . SER A 1 323 ? 0.314 18.594 21.922 1 94.06 323 SER A O 1
ATOM 2387 N N . GLN A 1 324 ? 1.649 18.812 23.641 1 89.88 324 GLN A N 1
ATOM 2388 C CA . GLN A 1 324 ? 2.002 17.406 23.688 1 89.88 324 GLN A CA 1
ATOM 2389 C C . GLN A 1 324 ? 1.107 16.641 24.672 1 89.88 324 GLN A C 1
ATOM 2391 O O . GLN A 1 324 ? 1.214 15.422 24.797 1 89.88 324 GLN A O 1
ATOM 2396 N N . VAL A 1 325 ? 0.249 17.391 25.281 1 85.75 325 VAL A N 1
ATOM 2397 C CA . VAL A 1 325 ? -0.673 16.75 26.219 1 85.75 325 VAL A CA 1
ATOM 2398 C C . VAL A 1 325 ? -1.756 16 25.453 1 85.75 325 VAL A C 1
ATOM 2400 O O . VAL A 1 325 ? -2.357 16.547 24.516 1 85.75 325 VAL A O 1
ATOM 2403 N N . THR A 1 326 ? -1.959 14.727 25.797 1 76.25 326 THR A N 1
ATOM 2404 C CA . THR A 1 326 ? -2.945 13.883 25.125 1 76.25 326 THR A CA 1
ATOM 2405 C C . THR A 1 326 ? -4.359 14.258 25.562 1 76.25 326 THR A C 1
ATOM 2407 O O . THR A 1 326 ? -4.578 14.641 26.719 1 76.25 326 THR A O 1
ATOM 2410 N N . GLY A 1 327 ? -5.266 14.109 24.719 1 73.94 327 GLY A N 1
ATOM 2411 C CA . GLY A 1 327 ? -6.664 14.312 25.062 1 73.94 327 GLY A CA 1
ATOM 2412 C C . GLY A 1 327 ? -7.082 15.766 25.031 1 73.94 327 GLY A C 1
ATOM 2413 O O . GLY A 1 327 ? -8.203 16.109 25.422 1 73.94 327 GLY A O 1
ATOM 2414 N N . ARG A 1 328 ? -6.188 16.656 24.641 1 77.12 328 ARG A N 1
ATOM 2415 C CA . ARG A 1 328 ? -6.516 18.078 24.547 1 77.12 328 ARG A CA 1
ATOM 2416 C C . ARG A 1 328 ? -7.562 18.328 23.469 1 77.12 328 ARG A C 1
ATOM 2418 O O . ARG A 1 328 ? -7.629 17.609 22.484 1 77.12 328 ARG A O 1
ATOM 2425 N N . ILE A 1 329 ? -8.352 19.328 23.922 1 78.25 329 ILE A N 1
ATOM 2426 C CA . ILE A 1 329 ? -9.336 19.766 22.938 1 78.25 329 ILE A CA 1
ATOM 2427 C C . ILE A 1 329 ? -8.852 21.031 22.25 1 78.25 329 ILE A C 1
ATOM 2429 O O . ILE A 1 329 ? -8.555 22.031 22.906 1 78.25 329 ILE A O 1
ATOM 2433 N N . GLY A 1 330 ? -8.633 20.969 21.016 1 88.31 330 GLY A N 1
ATOM 2434 C CA . GLY A 1 330 ? -8.281 22.156 20.234 1 88.31 330 GLY A CA 1
ATOM 2435 C C . GLY A 1 330 ? -6.781 22.344 20.094 1 88.31 330 GLY A C 1
ATOM 2436 O O . GLY A 1 330 ? -6 21.812 20.891 1 88.31 330 GLY A O 1
ATOM 2437 N N . LYS A 1 331 ? -6.34 23.219 19.266 1 93 331 LYS A N 1
ATOM 2438 C CA . LYS A 1 331 ? -4.945 23.5 18.938 1 93 331 LYS A CA 1
ATOM 2439 C C . LYS A 1 331 ? -4.383 24.594 19.844 1 93 331 LYS A C 1
ATOM 2441 O O . LYS A 1 331 ? -5.047 25.594 20.125 1 93 331 LYS A O 1
ATOM 2446 N N . VAL A 1 332 ? -3.18 24.375 20.297 1 96.75 332 VAL A N 1
ATOM 2447 C CA . VAL A 1 332 ? -2.467 25.406 21.047 1 96.75 332 VAL A CA 1
ATOM 2448 C C . VAL A 1 332 ? -2 26.5 20.094 1 96.75 332 VAL A C 1
ATOM 2450 O O . VAL A 1 332 ? -1.495 26.203 19 1 96.75 332 VAL A O 1
ATOM 2453 N N . LEU A 1 333 ? -2.236 27.75 20.484 1 98.12 333 LEU A N 1
ATOM 2454 C CA . LEU A 1 333 ? -1.81 28.891 19.656 1 98.12 333 LEU A CA 1
ATOM 2455 C C . LEU A 1 333 ? -0.809 29.75 20.422 1 98.12 333 LEU A C 1
ATOM 2457 O O . LEU A 1 333 ? -0.787 29.766 21.641 1 98.12 333 LEU A O 1
ATOM 2461 N N . LEU A 1 334 ? 0.014 30.375 19.688 1 98.62 334 LEU A N 1
ATOM 2462 C CA . LEU A 1 334 ? 0.871 31.453 20.156 1 98.62 334 LEU A CA 1
ATOM 2463 C C . LEU A 1 334 ? 0.303 32.812 19.781 1 98.62 334 LEU A C 1
ATOM 2465 O O . LEU A 1 334 ? -0.053 33.031 18.609 1 98.62 334 LEU A O 1
ATOM 2469 N N . LYS A 1 335 ? 0.165 33.656 20.734 1 98.69 335 LYS A N 1
ATOM 2470 C CA . LYS A 1 335 ? -0.16 35.031 20.453 1 98.69 335 LYS A CA 1
ATOM 2471 C C . LYS A 1 335 ? 1.096 35.844 20.125 1 98.69 335 LYS A C 1
ATOM 2473 O O . LYS A 1 335 ? 1.915 36.125 21 1 98.69 335 LYS A O 1
ATOM 2478 N N . CYS A 1 336 ? 1.233 36.25 18.938 1 98 336 CYS A N 1
ATOM 2479 C CA . CYS A 1 336 ? 2.459 36.875 18.453 1 98 336 CYS A CA 1
ATOM 2480 C C . CYS A 1 336 ? 2.451 38.375 18.719 1 98 336 CYS A C 1
ATOM 2482 O O . CYS A 1 336 ? 3.51 39 18.859 1 98 336 CYS A O 1
ATOM 2484 N N . SER A 1 337 ? 1.392 39 18.609 1 89.94 337 SER A N 1
ATOM 2485 C CA . SER A 1 337 ? 1.224 40.406 18.922 1 89.94 337 SER A CA 1
ATOM 2486 C C . SER A 1 337 ? -0.113 40.656 19.609 1 89.94 337 SER A C 1
ATOM 2488 O O . SER A 1 337 ? -1.026 39.844 19.531 1 89.94 337 SER A O 1
ATOM 2490 N N . MET B 1 1 ? -14.906 -45.906 -21.062 1 88.44 1 MET B N 1
ATOM 2491 C CA . MET B 1 1 ? -13.594 -46.156 -20.469 1 88.44 1 MET B CA 1
ATOM 2492 C C . MET B 1 1 ? -13.445 -45.375 -19.172 1 88.44 1 MET B C 1
ATOM 2494 O O . MET B 1 1 ? -13.906 -44.25 -19.047 1 88.44 1 MET B O 1
ATOM 2498 N N . GLN B 1 2 ? -13 -46.094 -18.234 1 94.25 2 GLN B N 1
ATOM 2499 C CA . GLN B 1 2 ? -12.758 -45.469 -16.938 1 94.25 2 GLN B CA 1
ATOM 2500 C C . GLN B 1 2 ? -11.289 -45.125 -16.781 1 94.25 2 GLN B C 1
ATOM 2502 O O . GLN B 1 2 ? -10.414 -45.75 -17.375 1 94.25 2 GLN B O 1
ATOM 2507 N N . PHE B 1 3 ? -11.07 -44.094 -16.047 1 96.19 3 PHE B N 1
ATOM 2508 C CA . PHE B 1 3 ? -9.703 -43.656 -15.828 1 96.19 3 PHE B CA 1
ATOM 2509 C C . PHE B 1 3 ? -9.516 -43.188 -14.391 1 96.19 3 PHE B C 1
ATOM 2511 O O . PHE B 1 3 ? -10.492 -42.938 -13.68 1 96.19 3 PHE B O 1
ATOM 2518 N N . ASP B 1 4 ? -8.258 -43.094 -14 1 97.38 4 ASP B N 1
ATOM 2519 C CA . ASP B 1 4 ? -7.926 -42.656 -12.641 1 97.38 4 ASP B CA 1
ATOM 2520 C C . ASP B 1 4 ? -7.957 -41.125 -12.523 1 97.38 4 ASP B C 1
ATOM 2522 O O . ASP B 1 4 ? -7.523 -40.406 -13.438 1 97.38 4 ASP B O 1
ATOM 2526 N N . ALA B 1 5 ? -8.516 -40.656 -11.438 1 97.12 5 ALA B N 1
ATOM 2527 C CA . ALA B 1 5 ? -8.516 -39.25 -11.062 1 97.12 5 ALA B CA 1
ATOM 2528 C C . ALA B 1 5 ? -8.312 -39.094 -9.555 1 97.12 5 ALA B C 1
ATOM 2530 O O . ALA B 1 5 ? -8.531 -40.031 -8.789 1 97.12 5 ALA B O 1
ATOM 2531 N N . ILE B 1 6 ? -7.785 -38 -9.234 1 96.69 6 ILE B N 1
ATOM 2532 C CA . ILE B 1 6 ? -7.762 -37.625 -7.82 1 96.69 6 ILE B CA 1
ATOM 2533 C C . ILE B 1 6 ? -9.008 -36.781 -7.484 1 96.69 6 ILE B C 1
ATOM 2535 O O . ILE B 1 6 ? -9.383 -35.875 -8.234 1 96.69 6 ILE B O 1
ATOM 2539 N N . GLU B 1 7 ? -9.625 -37.125 -6.434 1 95.12 7 GLU B N 1
ATOM 2540 C CA . GLU B 1 7 ? -10.82 -36.375 -6.016 1 95.12 7 GLU B CA 1
ATOM 2541 C C . GLU B 1 7 ? -10.719 -35.969 -4.555 1 95.12 7 GLU B C 1
ATOM 2543 O O . GLU B 1 7 ? -10.273 -36.75 -3.703 1 95.12 7 GLU B O 1
ATOM 2548 N N . VAL B 1 8 ? -11.023 -34.75 -4.348 1 93.44 8 VAL B N 1
ATOM 2549 C CA . VAL B 1 8 ? -11.195 -34.219 -2.992 1 93.44 8 VAL B CA 1
ATOM 2550 C C . VAL B 1 8 ? -12.672 -34.25 -2.613 1 93.44 8 VAL B C 1
ATOM 2552 O O . VAL B 1 8 ? -13.492 -33.594 -3.242 1 93.44 8 VAL B O 1
ATOM 2555 N N . GLN B 1 9 ? -12.992 -34.938 -1.599 1 92.88 9 GLN B N 1
ATOM 2556 C CA . GLN B 1 9 ? -14.375 -35.062 -1.15 1 92.88 9 GLN B CA 1
ATOM 2557 C C . GLN B 1 9 ? -14.648 -34.156 0.042 1 92.88 9 GLN B C 1
ATOM 2559 O O . GLN B 1 9 ? -15.773 -33.688 0.24 1 92.88 9 GLN B O 1
ATOM 2564 N N . ALA B 1 10 ? -13.625 -33.969 0.783 1 93.44 10 ALA B N 1
ATOM 2565 C CA . ALA B 1 10 ? -13.641 -33.031 1.915 1 93.44 10 ALA B CA 1
ATOM 2566 C C . ALA B 1 10 ? -12.258 -32.438 2.143 1 93.44 10 ALA B C 1
ATOM 2568 O O . ALA B 1 10 ? -11.242 -33.125 2.006 1 93.44 10 ALA B O 1
ATOM 2569 N N . TYR B 1 11 ? -12.375 -31.203 2.475 1 93.06 11 TYR B N 1
ATOM 2570 C CA . TYR B 1 11 ? -11.117 -30.516 2.762 1 93.06 11 TYR B CA 1
ATOM 2571 C C . TYR B 1 11 ? -10.477 -31.078 4.027 1 93.06 11 TYR B C 1
ATOM 2573 O O . TYR B 1 11 ? -11.164 -31.625 4.891 1 93.06 11 TYR B O 1
ATOM 2581 N N . ASN B 1 12 ? -9.219 -31.016 4.09 1 94.5 12 ASN B N 1
ATOM 2582 C CA . ASN B 1 12 ? -8.469 -31.406 5.277 1 94.5 12 ASN B CA 1
ATOM 2583 C C . ASN B 1 12 ? -7.328 -30.438 5.566 1 94.5 12 ASN B C 1
ATOM 2585 O O . ASN B 1 12 ? -6.238 -30.562 5.004 1 94.5 12 ASN B O 1
ATOM 2589 N N . ALA B 1 13 ? -7.527 -29.547 6.438 1 90.94 13 ALA B N 1
ATOM 2590 C CA . ALA B 1 13 ? -6.57 -28.469 6.723 1 90.94 13 ALA B CA 1
ATOM 2591 C C . ALA B 1 13 ? -5.336 -29.016 7.434 1 90.94 13 ALA B C 1
ATOM 2593 O O . ALA B 1 13 ? -4.219 -28.562 7.195 1 90.94 13 ALA B O 1
ATOM 2594 N N . ALA B 1 14 ? -5.5 -30.016 8.25 1 93.12 14 ALA B N 1
ATOM 2595 C CA . ALA B 1 14 ? -4.414 -30.562 9.062 1 93.12 14 ALA B CA 1
ATOM 2596 C C . ALA B 1 14 ? -3.512 -31.469 8.227 1 93.12 14 ALA B C 1
ATOM 2598 O O . ALA B 1 14 ? -2.287 -31.438 8.383 1 93.12 14 ALA B O 1
ATOM 2599 N N . ASN B 1 15 ? -4.184 -32.25 7.355 1 95.31 15 ASN B N 1
ATOM 2600 C CA . ASN B 1 15 ? -3.463 -33.188 6.5 1 95.31 15 ASN B CA 1
ATOM 2601 C C . ASN B 1 15 ? -3.994 -33.156 5.07 1 95.31 15 ASN B C 1
ATOM 2603 O O . ASN B 1 15 ? -4.711 -34.062 4.656 1 95.31 15 ASN B O 1
ATOM 2607 N N . PRO B 1 16 ? -3.512 -32.219 4.336 1 95.19 16 PRO B N 1
ATOM 2608 C CA . PRO B 1 16 ? -4.059 -32.062 2.984 1 95.19 16 PRO B CA 1
ATOM 2609 C C . PRO B 1 16 ? -3.854 -33.312 2.127 1 95.19 16 PRO B C 1
ATOM 2611 O O . PRO B 1 16 ? -4.676 -33.625 1.257 1 95.19 16 PRO B O 1
ATOM 2614 N N . ALA B 1 17 ? -2.822 -34.062 2.373 1 96.44 17 ALA B N 1
ATOM 2615 C CA . ALA B 1 17 ? -2.557 -35.281 1.608 1 96.44 17 ALA B CA 1
ATOM 2616 C C . ALA B 1 17 ? -3.691 -36.281 1.77 1 96.44 17 ALA B C 1
ATOM 2618 O O . ALA B 1 17 ? -4.004 -37.031 0.839 1 96.44 17 ALA B O 1
ATOM 2619 N N . ASP B 1 18 ? -4.328 -36.281 2.873 1 96.06 18 ASP B N 1
ATOM 2620 C CA . ASP B 1 18 ? -5.391 -37.219 3.176 1 96.06 18 ASP B CA 1
ATOM 2621 C C . ASP B 1 18 ? -6.684 -36.844 2.447 1 96.06 18 ASP B C 1
ATOM 2623 O O . ASP B 1 18 ? -7.609 -37.656 2.367 1 96.06 18 ASP B O 1
ATOM 2627 N N . ALA B 1 19 ? -6.742 -35.719 1.952 1 95.12 19 ALA B N 1
ATOM 2628 C CA . ALA B 1 19 ? -7.93 -35.25 1.229 1 95.12 19 ALA B CA 1
ATOM 2629 C C . ALA B 1 19 ? -7.941 -35.812 -0.197 1 95.12 19 ALA B C 1
ATOM 2631 O O . ALA B 1 19 ? -8.977 -35.781 -0.863 1 95.12 19 ALA B O 1
ATOM 2632 N N . ALA B 1 20 ? -6.82 -36.188 -0.684 1 94.88 20 ALA B N 1
ATOM 2633 C CA . ALA B 1 20 ? -6.684 -36.656 -2.062 1 94.88 20 ALA B CA 1
ATOM 2634 C C . ALA B 1 20 ? -6.98 -38.156 -2.17 1 94.88 20 ALA B C 1
ATOM 2636 O O . ALA B 1 20 ? -6.223 -38.969 -1.659 1 94.88 20 ALA B O 1
ATOM 2637 N N . LYS B 1 21 ? -8 -38.438 -2.877 1 96.31 21 LYS B N 1
ATOM 2638 C CA . LYS B 1 21 ? -8.398 -39.844 -3.057 1 96.31 21 LYS B CA 1
ATOM 2639 C C . LYS B 1 21 ? -8.352 -40.25 -4.527 1 96.31 21 LYS B C 1
ATOM 2641 O O . LYS B 1 21 ? -8.742 -39.469 -5.398 1 96.31 21 LYS B O 1
ATOM 2646 N N . VAL B 1 22 ? -7.922 -41.5 -4.781 1 97.31 22 VAL B N 1
ATOM 2647 C CA . VAL B 1 22 ? -7.957 -42.031 -6.137 1 97.31 22 VAL B CA 1
ATOM 2648 C C . VAL B 1 22 ? -9.352 -42.594 -6.441 1 97.31 22 VAL B C 1
ATOM 2650 O O . VAL B 1 22 ? -9.898 -43.375 -5.672 1 97.31 22 VAL B O 1
ATOM 2653 N N . VAL B 1 23 ? -9.836 -42.094 -7.5 1 97.06 23 VAL B N 1
ATOM 2654 C CA . VAL B 1 23 ? -11.148 -42.562 -7.918 1 97.06 23 VAL B CA 1
ATOM 2655 C C . VAL B 1 23 ? -11.125 -42.906 -9.398 1 97.06 23 VAL B C 1
ATOM 2657 O O . VAL B 1 23 ? -10.18 -42.562 -10.117 1 97.06 23 VAL B O 1
ATOM 2660 N N . GLN B 1 24 ? -12.156 -43.625 -9.773 1 97.12 24 GLN B N 1
ATOM 2661 C CA . GLN B 1 24 ? -12.367 -43.906 -11.195 1 97.12 24 GLN B CA 1
ATOM 2662 C C . GLN B 1 24 ? -13.461 -43 -11.773 1 97.12 24 GLN B C 1
ATOM 2664 O O . GLN B 1 24 ? -14.523 -42.844 -11.164 1 97.12 24 GLN B O 1
ATOM 2669 N N . LYS B 1 25 ? -13.125 -42.438 -12.891 1 95.69 25 LYS B N 1
ATOM 2670 C CA . LYS B 1 25 ? -14.086 -41.594 -13.617 1 95.69 25 LYS B CA 1
ATOM 2671 C C . LYS B 1 25 ? -14.273 -42.094 -15.047 1 95.69 25 LYS B C 1
AT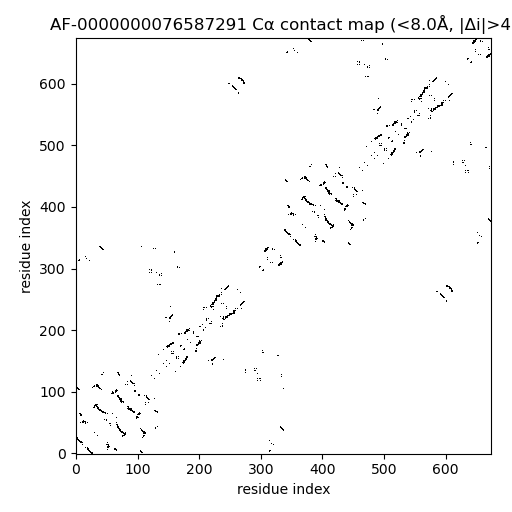OM 2673 O O . LYS B 1 25 ? -13.43 -42.844 -15.57 1 95.69 25 LYS B O 1
ATOM 2678 N N . ALA B 1 26 ? -15.391 -41.719 -15.594 1 95.81 26 ALA B N 1
ATOM 2679 C CA . ALA B 1 26 ? -15.664 -42.062 -16.984 1 95.81 26 ALA B CA 1
ATOM 2680 C C . ALA B 1 26 ? -15.203 -40.938 -17.938 1 95.81 26 ALA B C 1
ATOM 2682 O O . ALA B 1 26 ? -15.352 -39.781 -17.625 1 95.81 26 ALA B O 1
ATOM 2683 N N . VAL B 1 27 ? -14.719 -41.375 -19.016 1 95.5 27 VAL B N 1
ATOM 2684 C CA . VAL B 1 27 ? -14.32 -40.406 -20.031 1 95.5 27 VAL B CA 1
ATOM 2685 C C . VAL B 1 27 ? -15.555 -39.719 -20.625 1 95.5 27 VAL B C 1
ATOM 2687 O O . VAL B 1 27 ? -16.516 -40.406 -21 1 95.5 27 VAL B O 1
ATOM 2690 N N . ARG B 1 28 ? -15.523 -38.469 -20.656 1 92.94 28 ARG B N 1
ATOM 2691 C CA . ARG B 1 28 ? -16.578 -37.719 -21.312 1 92.94 28 ARG B CA 1
ATOM 2692 C C . ARG B 1 28 ? -16.188 -37.344 -22.734 1 92.94 28 ARG B C 1
ATOM 2694 O O . ARG B 1 28 ? -15.211 -36.625 -22.953 1 92.94 28 ARG B O 1
ATOM 2701 N N . GLU B 1 29 ? -17 -37.812 -23.656 1 95.25 29 GLU B N 1
ATOM 2702 C CA . GLU B 1 29 ? -16.734 -37.469 -25.047 1 95.25 29 GLU B CA 1
ATOM 2703 C C . GLU B 1 29 ? -16.859 -35.938 -25.25 1 95.25 29 GLU B C 1
ATOM 2705 O O . GLU B 1 29 ? -17.75 -35.312 -24.703 1 95.25 29 GLU B O 1
ATOM 2710 N N . PRO B 1 30 ? -15.93 -35.375 -26.047 1 97.25 30 PRO B N 1
ATOM 2711 C CA . PRO B 1 30 ? -15.992 -33.938 -26.25 1 97.25 30 PRO B CA 1
ATOM 2712 C C . PRO B 1 30 ? -17.172 -33.5 -27.125 1 97.25 30 PRO B C 1
ATOM 2714 O O . PRO B 1 30 ? -17.422 -34.094 -28.172 1 97.25 30 PRO B O 1
ATOM 2717 N N . GLY B 1 31 ? -17.891 -32.531 -26.609 1 97.19 31 GLY B N 1
ATOM 2718 C CA . GLY B 1 31 ? -18.969 -31.922 -27.375 1 97.19 31 GLY B CA 1
ATOM 2719 C C . GLY B 1 31 ? -18.5 -30.797 -28.266 1 97.19 31 GLY B C 1
ATOM 2720 O O . GLY B 1 31 ? -17.312 -30.703 -28.609 1 97.19 31 GLY B O 1
ATOM 2721 N N . GLN B 1 32 ? -19.484 -29.953 -28.719 1 97.69 32 GLN B N 1
ATOM 2722 C CA . GLN B 1 32 ? -19.203 -28.828 -29.609 1 97.69 32 GLN B CA 1
ATOM 2723 C C . GLN B 1 32 ? -18.156 -27.891 -29 1 97.69 32 GLN B C 1
ATOM 2725 O O . GLN B 1 32 ? -18.328 -27.406 -27.875 1 97.69 32 GLN B O 1
ATOM 2730 N N . GLY B 1 33 ? -17.109 -27.703 -29.719 1 97.44 33 GLY B N 1
ATOM 2731 C CA . GLY B 1 33 ? -16.078 -26.766 -29.312 1 97.44 33 GLY B CA 1
ATOM 2732 C C . GLY B 1 33 ? -15.195 -27.312 -28.203 1 97.44 33 GLY B C 1
ATOM 2733 O O . GLY B 1 33 ? -14.375 -26.578 -27.641 1 97.44 33 GLY B O 1
ATOM 2734 N N . GLU B 1 34 ? -15.328 -28.594 -27.875 1 97 34 GLU B N 1
ATOM 2735 C CA . GLU B 1 34 ? -14.586 -29.172 -26.75 1 97 34 GLU B CA 1
ATOM 2736 C C . GLU B 1 34 ? -13.492 -30.109 -27.234 1 97 34 GLU B C 1
ATOM 2738 O O . GLU B 1 34 ? -13.539 -30.594 -28.375 1 97 34 GLU B O 1
ATOM 2743 N N . VAL B 1 35 ? -12.508 -30.328 -26.422 1 97.31 35 VAL B N 1
ATOM 2744 C CA . VAL B 1 35 ? -11.375 -31.203 -26.703 1 97.31 35 VAL B CA 1
ATOM 2745 C C . VAL B 1 35 ? -11.141 -32.125 -25.516 1 97.31 35 VAL B C 1
ATOM 2747 O O . VAL B 1 35 ? -11.164 -31.703 -24.375 1 97.31 35 VAL B O 1
ATOM 2750 N N . LEU B 1 36 ? -11.016 -33.375 -25.797 1 97.38 36 LEU B N 1
ATOM 2751 C CA . LEU B 1 36 ? -10.57 -34.344 -24.797 1 97.38 36 LEU B CA 1
ATOM 2752 C C . LEU B 1 36 ? -9.047 -34.438 -24.766 1 97.38 36 LEU B C 1
ATOM 2754 O O . LEU B 1 36 ? -8.406 -34.656 -25.797 1 97.38 36 LEU B O 1
ATOM 2758 N N . VAL B 1 37 ? -8.531 -34.188 -23.656 1 97.94 37 VAL B N 1
ATOM 2759 C CA . VAL B 1 37 ? -7.078 -34.219 -23.484 1 97.94 37 VAL B CA 1
ATOM 2760 C C . VAL B 1 37 ? -6.688 -35.406 -22.625 1 97.94 37 VAL B C 1
ATOM 2762 O O . VAL B 1 37 ? -7.27 -35.656 -21.578 1 97.94 37 VAL B O 1
ATOM 2765 N N . GLN B 1 38 ? -5.777 -36.188 -23.109 1 98.44 38 GLN B N 1
ATOM 2766 C CA . GLN B 1 38 ? -5.098 -37.188 -22.297 1 98.44 38 GLN B CA 1
ATOM 2767 C C . GLN B 1 38 ? -3.926 -36.594 -21.531 1 98.44 38 GLN B C 1
ATOM 2769 O O . GLN B 1 38 ? -2.908 -36.219 -22.125 1 98.44 38 GLN B O 1
ATOM 2774 N N . MET B 1 39 ? -4.086 -36.562 -20.25 1 98.31 39 MET B N 1
ATOM 2775 C CA . MET B 1 39 ? -3.094 -35.875 -19.422 1 98.31 39 MET B CA 1
ATOM 2776 C C . MET B 1 39 ? -1.819 -36.688 -19.312 1 98.31 39 MET B C 1
ATOM 2778 O O . MET B 1 39 ? -1.879 -37.906 -19.188 1 98.31 39 MET B O 1
ATOM 2782 N N . LYS B 1 40 ? -0.717 -36.031 -19.328 1 98.62 40 LYS B N 1
ATOM 2783 C CA . LYS B 1 40 ? 0.57 -36.688 -19.141 1 98.62 40 LYS B CA 1
ATOM 2784 C C . LYS B 1 40 ? 1.183 -36.312 -17.797 1 98.62 40 LYS B C 1
ATOM 2786 O O . LYS B 1 40 ? 1.543 -37.219 -17.016 1 98.62 40 LYS B O 1
ATOM 2791 N N . TYR B 1 41 ? 1.303 -35.031 -17.516 1 98.56 41 TYR B N 1
ATOM 2792 C CA . TYR B 1 41 ? 1.864 -34.531 -16.266 1 98.56 41 TYR B CA 1
ATOM 2793 C C . TYR B 1 41 ? 1.01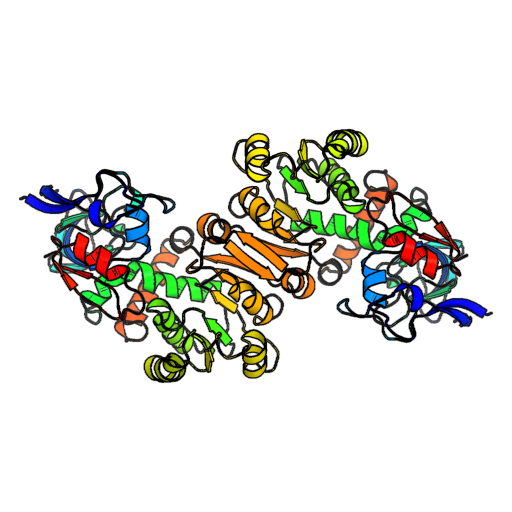6 -33.406 -15.68 1 98.56 41 TYR B C 1
ATOM 2795 O O . TYR B 1 41 ? 0.371 -32.656 -16.422 1 98.56 41 TYR B O 1
ATOM 2803 N N . ALA B 1 42 ? 0.948 -33.344 -14.398 1 97.56 42 ALA B N 1
ATOM 2804 C CA . ALA B 1 42 ? 0.35 -32.219 -13.656 1 97.56 42 ALA B CA 1
ATOM 2805 C C . ALA B 1 42 ? 1.274 -31.766 -12.539 1 97.56 42 ALA B C 1
ATOM 2807 O O . ALA B 1 42 ? 1.975 -32.562 -11.922 1 97.56 42 ALA B O 1
ATOM 2808 N N . GLY B 1 43 ? 1.305 -30.5 -12.367 1 95.75 43 GLY B N 1
ATOM 2809 C CA . GLY B 1 43 ? 2.125 -29.953 -11.297 1 95.75 43 GLY B CA 1
ATOM 2810 C C . GLY B 1 43 ? 1.412 -29.922 -9.953 1 95.75 43 GLY B C 1
ATOM 2811 O O . GLY B 1 43 ? 0.181 -29.875 -9.906 1 95.75 43 GLY B O 1
ATOM 2812 N N . VAL B 1 44 ? 2.199 -29.953 -8.844 1 95.75 44 VAL B N 1
ATOM 2813 C CA . VAL B 1 44 ? 1.696 -29.734 -7.492 1 95.75 44 VAL B CA 1
ATOM 2814 C C . VAL B 1 44 ? 2.203 -28.391 -6.961 1 95.75 44 VAL B C 1
ATOM 2816 O O . VAL B 1 44 ? 3.375 -28.266 -6.598 1 95.75 44 VAL B O 1
ATOM 2819 N N . ASN B 1 45 ? 1.356 -27.438 -6.941 1 91.5 45 ASN B N 1
ATOM 2820 C CA . ASN B 1 45 ? 1.688 -26.094 -6.457 1 91.5 45 ASN B CA 1
ATOM 2821 C C . ASN B 1 45 ? 1.231 -25.891 -5.016 1 91.5 45 ASN B C 1
ATOM 2823 O O . ASN B 1 45 ? 0.318 -26.578 -4.547 1 91.5 45 ASN B O 1
ATOM 2827 N N . PRO B 1 46 ? 1.886 -24.891 -4.371 1 88.31 46 PRO B N 1
ATOM 2828 C CA . PRO B 1 46 ? 1.341 -24.531 -3.059 1 88.31 46 PRO B CA 1
ATOM 2829 C C . PRO B 1 46 ? -0.143 -24.172 -3.113 1 88.31 46 PRO B C 1
ATOM 2831 O O . PRO B 1 46 ? -0.9 -24.531 -2.205 1 88.31 46 PRO B O 1
ATOM 2834 N N . SER B 1 47 ? -0.557 -23.531 -4.129 1 88.38 47 SER B N 1
ATOM 2835 C CA . SER B 1 47 ? -1.963 -23.172 -4.293 1 88.38 47 SER B CA 1
ATOM 2836 C C . SER B 1 47 ? -2.844 -24.406 -4.359 1 88.38 47 SER B C 1
ATOM 2838 O O . SER B 1 47 ? -3.986 -24.391 -3.898 1 88.38 47 SER B O 1
ATOM 2840 N N . ASP B 1 48 ? -2.387 -25.516 -4.922 1 91.5 48 ASP B N 1
ATOM 2841 C CA . ASP B 1 48 ? -3.131 -26.766 -4.934 1 91.5 48 ASP B CA 1
ATOM 2842 C C . ASP B 1 48 ? -3.309 -27.312 -3.52 1 91.5 48 ASP B C 1
ATOM 2844 O O . ASP B 1 48 ? -4.414 -27.703 -3.135 1 91.5 48 ASP B O 1
ATOM 2848 N N . VAL B 1 49 ? -2.221 -27.297 -2.807 1 91.56 49 VAL B N 1
ATOM 2849 C CA . VAL B 1 49 ? -2.234 -27.828 -1.447 1 91.56 49 VAL B CA 1
ATOM 2850 C C . VAL B 1 49 ? -3.193 -27.016 -0.583 1 91.56 49 VAL B C 1
ATOM 2852 O O . VAL B 1 49 ? -4.004 -27.578 0.154 1 91.56 49 VAL B O 1
ATOM 2855 N N . PHE B 1 50 ? -3.107 -25.703 -0.755 1 88.75 50 PHE B N 1
ATOM 2856 C CA . PHE B 1 50 ? -3.996 -24.828 0.005 1 88.75 50 PHE B CA 1
ATOM 2857 C C . PHE B 1 50 ? -5.453 -25.094 -0.366 1 88.75 50 PHE B C 1
ATOM 2859 O O . PHE B 1 50 ? -6.344 -24.984 0.478 1 88.75 50 PHE B O 1
ATOM 2866 N N . SER B 1 51 ? -5.711 -25.406 -1.548 1 87.88 51 SER B N 1
ATOM 2867 C CA . SER B 1 51 ? -7.066 -25.719 -1.99 1 87.88 51 SER B CA 1
ATOM 2868 C C . SER B 1 51 ? -7.59 -26.984 -1.333 1 87.88 51 SER B C 1
ATOM 2870 O O . SER B 1 51 ? -8.781 -27.094 -1.029 1 87.88 51 SER B O 1
ATOM 2872 N N . LEU B 1 52 ? -6.711 -27.875 -1.07 1 91.88 52 LEU B N 1
ATOM 2873 C CA . LEU B 1 52 ? -7.105 -29.109 -0.401 1 91.88 52 LEU B CA 1
ATOM 2874 C C . LEU B 1 52 ? -7.406 -28.844 1.072 1 91.88 52 LEU B C 1
ATOM 2876 O O . LEU B 1 52 ? -8.172 -29.594 1.691 1 91.88 52 LEU B O 1
ATOM 2880 N N . MET B 1 53 ? -6.777 -27.812 1.539 1 91.19 53 MET B N 1
ATOM 2881 C CA . MET B 1 53 ? -6.988 -27.422 2.93 1 91.19 53 MET B CA 1
ATOM 2882 C C . MET B 1 53 ? -8.289 -26.641 3.082 1 91.19 53 MET B C 1
ATOM 2884 O O . MET B 1 53 ? -8.797 -26.484 4.191 1 91.19 53 MET B O 1
ATOM 2888 N N . GLY B 1 54 ? -8.805 -26.125 2.059 1 87.38 54 GLY B N 1
ATOM 2889 C CA . GLY B 1 54 ? -10.023 -25.328 2.111 1 87.38 54 GLY B CA 1
ATOM 2890 C C . GLY B 1 54 ? -9.781 -23.891 2.553 1 87.38 54 GLY B C 1
ATOM 2891 O O . GLY B 1 54 ? -10.703 -23.234 3.045 1 87.38 54 GLY B O 1
ATOM 2892 N N . VAL B 1 55 ? -8.57 -23.422 2.355 1 79.69 55 VAL B N 1
ATOM 2893 C CA . VAL B 1 55 ? -8.25 -22.094 2.9 1 79.69 55 VAL B CA 1
ATOM 2894 C C . VAL B 1 55 ? -7.902 -21.141 1.765 1 79.69 55 VAL B C 1
ATOM 2896 O O . VAL B 1 55 ? -7.602 -19.969 2.004 1 79.69 55 VAL B O 1
ATOM 2899 N N . TYR B 1 56 ? -7.887 -21.547 0.589 1 77.06 56 TYR B N 1
ATOM 2900 C CA . TYR B 1 56 ? -7.555 -20.719 -0.56 1 77.06 56 TYR B CA 1
ATOM 2901 C C . TYR B 1 56 ? -8.805 -20.047 -1.13 1 77.06 56 TYR B C 1
ATOM 2903 O O . TYR B 1 56 ? -9.844 -20.688 -1.266 1 77.06 56 TYR B O 1
ATOM 2911 N N . PRO B 1 57 ? -8.727 -18.641 -1.336 1 72.81 57 PRO B N 1
ATOM 2912 C CA . PRO B 1 57 ? -9.914 -18.031 -1.939 1 72.81 57 PRO B CA 1
ATOM 2913 C C . PRO B 1 57 ? -10.258 -18.641 -3.297 1 72.81 57 PRO B C 1
ATOM 2915 O O . PRO B 1 57 ? -9.367 -18.875 -4.117 1 72.81 57 PRO B O 1
ATOM 2918 N N . GLY B 1 58 ? -11.617 -18.906 -3.512 1 66.06 58 GLY B N 1
ATOM 2919 C CA . GLY B 1 58 ? -12.07 -19.531 -4.746 1 66.06 58 GLY B CA 1
ATOM 2920 C C . GLY B 1 58 ? -11.805 -21.016 -4.785 1 66.06 58 GLY B C 1
ATOM 2921 O O . GLY B 1 58 ? -11.461 -21.562 -5.836 1 66.06 58 GLY B O 1
ATOM 2922 N N . PHE B 1 59 ? -11.984 -21.734 -3.625 1 67.75 59 PHE B N 1
ATOM 2923 C CA . PHE B 1 59 ? -11.742 -23.156 -3.43 1 67.75 59 PHE B CA 1
ATOM 2924 C C . PHE B 1 59 ? -12.547 -23.984 -4.426 1 67.75 59 PHE B C 1
ATOM 2926 O O . PHE B 1 59 ? -13.625 -23.578 -4.855 1 67.75 59 PHE B O 1
ATOM 2933 N N . PRO B 1 60 ? -11.836 -25.125 -4.824 1 69.19 60 PRO B N 1
ATOM 2934 C CA . PRO B 1 60 ? -12.617 -26.062 -5.648 1 69.19 60 PRO B CA 1
ATOM 2935 C C . PRO B 1 60 ? -13.898 -26.516 -4.957 1 69.19 60 PRO B C 1
ATOM 2937 O O . PRO B 1 60 ? -13.945 -26.609 -3.729 1 69.19 60 PRO B O 1
ATOM 2940 N N . LYS B 1 61 ? -14.906 -26.703 -5.75 1 80.44 61 LYS B N 1
ATOM 2941 C CA . LYS B 1 61 ? -16.109 -27.359 -5.25 1 80.44 61 LYS B CA 1
ATOM 2942 C C . LYS B 1 61 ? -15.82 -28.828 -4.918 1 80.44 61 LYS B C 1
ATOM 2944 O O . LYS B 1 61 ? -15.125 -29.516 -5.664 1 80.44 61 LYS B O 1
ATOM 2949 N N . VAL B 1 62 ? -16.172 -29.25 -3.85 1 88.06 62 VAL B N 1
ATOM 2950 C CA . VAL B 1 62 ? -15.984 -30.656 -3.479 1 88.06 62 VAL B CA 1
ATOM 2951 C C . VAL B 1 62 ? -17.312 -31.391 -3.566 1 88.06 62 VAL B C 1
ATOM 2953 O O . VAL B 1 62 ? -18.375 -30.828 -3.264 1 88.06 62 VAL B O 1
ATOM 2956 N N . PRO B 1 63 ? -17.359 -32.625 -4.023 1 92.06 63 PRO B N 1
ATOM 2957 C CA . PRO B 1 63 ? -16.172 -33.344 -4.504 1 92.06 63 PRO B CA 1
ATOM 2958 C C . PRO B 1 63 ? -15.68 -32.812 -5.848 1 92.06 63 PRO B C 1
ATOM 2960 O O . PRO B 1 63 ? -16.484 -32.375 -6.68 1 92.06 63 PRO B O 1
ATOM 2963 N N . GLY B 1 64 ? -14.43 -32.75 -6.012 1 92.75 64 GLY B N 1
ATOM 2964 C CA . GLY B 1 64 ? -13.844 -32.25 -7.25 1 92.75 64 GLY B CA 1
ATOM 2965 C C . GLY B 1 64 ? -12.398 -32.688 -7.438 1 92.75 64 GLY B C 1
ATOM 2966 O O . GLY B 1 64 ? -11.75 -33.125 -6.492 1 92.75 64 GLY B O 1
ATOM 2967 N N . VAL B 1 65 ? -11.938 -32.594 -8.703 1 94.69 65 VAL B N 1
ATOM 2968 C CA . VAL B 1 65 ? -10.555 -32.906 -9.055 1 94.69 65 VAL B CA 1
ATOM 2969 C C . VAL B 1 65 ? -9.695 -31.641 -8.914 1 94.69 65 VAL B C 1
ATOM 2971 O O . VAL B 1 65 ? -9.992 -30.609 -9.523 1 94.69 65 VAL B O 1
ATOM 2974 N N . PRO B 1 66 ? -8.617 -31.688 -8.055 1 93.56 66 PRO B N 1
ATOM 2975 C CA . PRO B 1 66 ? -7.727 -30.531 -7.914 1 93.56 66 PRO B CA 1
ATOM 2976 C C . PRO B 1 66 ? -6.676 -30.453 -9.023 1 93.56 66 PRO B C 1
ATOM 2978 O O . PRO B 1 66 ? -6.602 -31.359 -9.859 1 93.56 66 PRO B O 1
ATOM 2981 N N . GLY B 1 67 ? -5.93 -29.344 -8.984 1 94.31 67 GLY B N 1
ATOM 2982 C CA . GLY B 1 67 ? -4.801 -29.188 -9.883 1 94.31 67 GLY B CA 1
ATOM 2983 C C . GLY B 1 67 ? -4.934 -27.984 -10.797 1 94.31 67 GLY B C 1
ATOM 2984 O O . GLY B 1 67 ? -5.824 -27.938 -11.648 1 94.31 67 GLY B O 1
ATOM 2985 N N . PHE B 1 68 ? -3.918 -27.094 -10.758 1 92.94 68 PHE B N 1
ATOM 2986 C CA . PHE B 1 68 ? -3.975 -25.844 -11.508 1 92.94 68 PHE B CA 1
ATOM 2987 C C . PHE B 1 68 ? -3.074 -25.906 -12.734 1 92.94 68 PHE B C 1
ATOM 2989 O O . PHE B 1 68 ? -3.178 -25.062 -13.625 1 92.94 68 PHE B O 1
ATOM 2996 N N . ASP B 1 69 ? -2.174 -26.906 -12.781 1 94.88 69 ASP B N 1
ATOM 2997 C CA . ASP B 1 69 ? -1.188 -27.031 -13.852 1 94.88 69 ASP B CA 1
ATOM 2998 C C . ASP B 1 69 ? -1.205 -28.438 -14.469 1 94.88 69 ASP B C 1
ATOM 3000 O O . ASP B 1 69 ? -1.562 -29.406 -13.797 1 94.88 69 ASP B O 1
ATOM 3004 N N . GLY B 1 70 ? -0.732 -28.391 -15.695 1 96.81 70 GLY B N 1
ATOM 3005 C CA . GLY B 1 70 ? -0.64 -29.688 -16.375 1 96.81 70 GLY B CA 1
ATOM 3006 C C . GLY B 1 70 ? -0.465 -29.562 -17.875 1 96.81 70 GLY B C 1
ATOM 3007 O O . GLY B 1 70 ? -0.487 -28.453 -18.422 1 96.81 70 GLY B O 1
ATOM 3008 N N . MET B 1 71 ? -0.203 -30.641 -18.438 1 98.12 71 MET B N 1
ATOM 3009 C CA . MET B 1 71 ? -0.14 -30.75 -19.891 1 98.12 71 MET B CA 1
ATOM 3010 C C . MET B 1 71 ? -0.514 -32.156 -20.359 1 98.12 71 MET B C 1
ATOM 3012 O O . MET B 1 71 ? -0.459 -33.094 -19.578 1 98.12 71 MET B O 1
ATOM 3016 N N . GLY B 1 72 ? -0.983 -32.25 -21.516 1 98.38 72 GLY B N 1
ATOM 3017 C CA . GLY B 1 72 ? -1.321 -33.531 -22.141 1 98.38 72 GLY B CA 1
ATOM 3018 C C . GLY B 1 72 ? -1.317 -33.469 -23.656 1 98.38 72 GLY B C 1
ATOM 3019 O O . GLY B 1 72 ? -0.646 -32.625 -24.25 1 98.38 72 GLY B O 1
ATOM 3020 N N . VAL B 1 73 ? -1.972 -34.5 -24.172 1 98.56 73 VAL B N 1
ATOM 3021 C CA . VAL B 1 73 ? -2.109 -34.594 -25.625 1 98.56 73 VAL B CA 1
ATOM 3022 C C . VAL B 1 73 ? -3.59 -34.656 -26 1 98.56 73 VAL B C 1
ATOM 3024 O O . VAL B 1 73 ? -4.387 -35.281 -25.312 1 98.56 73 VAL B O 1
ATOM 3027 N N . VAL B 1 74 ? -3.875 -34 -2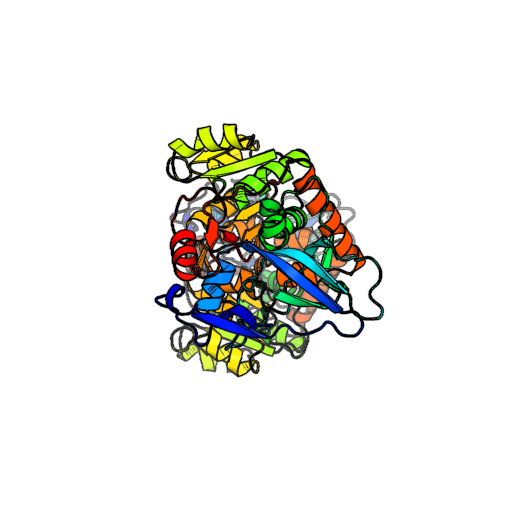7.094 1 98.69 74 VAL B N 1
ATOM 3028 C CA . VAL B 1 74 ? -5.242 -34.062 -27.594 1 98.69 74 VAL B CA 1
ATOM 3029 C C . VAL B 1 74 ? -5.59 -35.5 -27.969 1 98.69 74 VAL B C 1
ATOM 3031 O O . VAL B 1 74 ? -4.961 -36.094 -28.844 1 98.69 74 VAL B O 1
ATOM 3034 N N . ALA B 1 75 ? -6.578 -36 -27.297 1 98.38 75 ALA B N 1
ATOM 3035 C CA . ALA B 1 75 ? -7.012 -37.375 -27.562 1 98.38 75 ALA B CA 1
ATOM 3036 C C . ALA B 1 75 ? -8.117 -37.406 -28.609 1 98.38 75 ALA B C 1
ATOM 3038 O O . ALA B 1 75 ? -8.164 -38.312 -29.453 1 98.38 75 ALA B O 1
ATOM 3039 N N . LYS B 1 76 ? -9 -36.469 -28.469 1 98.31 76 LYS B N 1
ATOM 3040 C CA . LYS B 1 76 ? -10.141 -36.375 -29.375 1 98.31 76 LYS B CA 1
ATOM 3041 C C . LYS B 1 76 ? -10.641 -34.938 -29.469 1 98.31 76 LYS B C 1
ATOM 3043 O O . LYS B 1 76 ? -10.672 -34.219 -28.469 1 98.31 76 LYS B O 1
ATOM 3048 N N . VAL B 1 77 ? -11.086 -34.531 -30.719 1 98.38 77 VAL B N 1
ATOM 3049 C CA . VAL B 1 77 ? -11.656 -33.188 -30.906 1 98.38 77 VAL B CA 1
ATOM 3050 C C . VAL B 1 77 ? -13.156 -33.312 -31.172 1 98.38 77 VAL B C 1
ATOM 3052 O O . VAL B 1 77 ? -13.602 -34.25 -31.859 1 98.38 77 VAL B O 1
ATOM 3055 N N . GLY B 1 78 ? -13.891 -32.469 -30.484 1 97.94 78 GLY B N 1
ATOM 3056 C CA . GLY B 1 78 ? -15.32 -32.406 -30.75 1 97.94 78 GLY B CA 1
ATOM 3057 C C . GLY B 1 78 ? -15.664 -31.609 -31.984 1 97.94 78 GLY B C 1
ATOM 3058 O O . GLY B 1 78 ? -14.781 -31.031 -32.625 1 97.94 78 GLY B O 1
ATOM 3059 N N . PRO B 1 79 ? -16.984 -31.641 -32.281 1 97.62 79 PRO B N 1
ATOM 3060 C CA . PRO B 1 79 ? -17.406 -30.859 -33.438 1 97.62 79 PRO B CA 1
ATOM 3061 C C . PRO B 1 79 ? -17.078 -29.375 -33.312 1 97.62 79 PRO B C 1
ATOM 3063 O O . PRO B 1 79 ? -17.172 -28.797 -32.219 1 97.62 79 PRO B O 1
ATOM 3066 N N . GLY B 1 80 ? -16.609 -28.766 -34.406 1 97.38 80 GLY B N 1
ATOM 3067 C CA . GLY B 1 80 ? -16.422 -27.328 -34.469 1 97.38 80 GLY B CA 1
ATOM 3068 C C . GLY B 1 80 ? -15.062 -26.891 -33.938 1 97.38 80 GLY B C 1
ATOM 3069 O O . GLY B 1 80 ? -14.75 -25.688 -33.969 1 97.38 80 GLY B O 1
ATOM 3070 N N . VAL B 1 81 ? -14.352 -27.766 -33.375 1 97.25 81 VAL B N 1
ATOM 3071 C CA . VAL B 1 81 ? -13.008 -27.422 -32.906 1 97.25 81 VAL B CA 1
ATOM 3072 C C . VAL B 1 81 ? -12.117 -27.094 -34.094 1 97.25 81 VAL B C 1
ATOM 3074 O O . VAL B 1 81 ? -12.102 -27.828 -35.094 1 97.25 81 VAL B O 1
ATOM 3077 N N . THR B 1 82 ? -11.578 -25.859 -34 1 91.88 82 THR B N 1
ATOM 3078 C CA . THR B 1 82 ? -10.633 -25.406 -35 1 91.88 82 THR B CA 1
ATOM 3079 C C . THR B 1 82 ? -9.273 -25.094 -34.375 1 91.88 82 THR B C 1
ATOM 3081 O O . THR B 1 82 ? -9.203 -24.641 -33.219 1 91.88 82 THR B O 1
ATOM 3084 N N . GLY B 1 83 ? -8.109 -25.672 -34.844 1 92.62 83 GLY B N 1
ATOM 3085 C CA . GLY B 1 83 ? -6.789 -25.25 -34.406 1 92.62 83 GLY B CA 1
ATOM 3086 C C . GLY B 1 83 ? -6.055 -26.328 -33.594 1 92.62 83 GLY B C 1
ATOM 3087 O O . GLY B 1 83 ? -4.891 -26.141 -33.25 1 92.62 83 GLY B O 1
ATOM 3088 N N . PHE B 1 84 ? -6.867 -27.344 -33.188 1 97.94 84 PHE B N 1
ATOM 3089 C CA . PHE B 1 84 ? -6.242 -28.438 -32.438 1 97.94 84 PHE B CA 1
ATOM 3090 C C . PHE B 1 84 ? -6.488 -29.766 -33.156 1 97.94 84 PHE B C 1
ATOM 3092 O O . PHE B 1 84 ? -7.535 -29.953 -33.781 1 97.94 84 PHE B O 1
ATOM 3099 N N . SER B 1 85 ? -5.504 -30.672 -33.031 1 97.75 85 SER B N 1
ATOM 3100 C CA . SER B 1 85 ? -5.609 -31.984 -33.656 1 97.75 85 SER B CA 1
ATOM 3101 C C . SER B 1 85 ? -5.176 -33.094 -32.688 1 97.75 85 SER B C 1
ATOM 3103 O O . SER B 1 85 ? -4.375 -32.844 -31.781 1 97.75 85 SER B O 1
ATOM 3105 N N . GLU B 1 86 ? -5.727 -34.219 -32.938 1 98.19 86 GLU B N 1
ATOM 3106 C CA . GLU B 1 86 ? -5.355 -35.375 -32.125 1 98.19 86 GLU B CA 1
ATOM 3107 C C . GLU B 1 86 ? -3.844 -35.594 -32.125 1 98.19 86 GLU B C 1
ATOM 3109 O O . GLU B 1 86 ? -3.197 -35.469 -33.188 1 98.19 86 GLU B O 1
ATOM 3114 N N . GLY B 1 87 ? -3.277 -35.781 -31.016 1 98.19 87 GLY B N 1
ATOM 3115 C CA . GLY B 1 87 ? -1.848 -36 -30.875 1 98.19 87 GLY B CA 1
ATOM 3116 C C . GLY B 1 87 ? -1.079 -34.75 -30.516 1 98.19 87 GLY B C 1
ATOM 3117 O O . GLY B 1 87 ? 0.079 -34.812 -30.094 1 98.19 87 GLY B O 1
ATOM 3118 N N . GLN B 1 88 ? -1.68 -33.594 -30.641 1 98.38 88 GLN B N 1
ATOM 3119 C CA . GLN B 1 88 ? -1.024 -32.344 -30.375 1 98.38 88 GLN B CA 1
ATOM 3120 C C . GLN B 1 88 ? -0.785 -32.125 -28.875 1 98.38 88 GLN B C 1
ATOM 3122 O O . GLN B 1 88 ? -1.658 -32.438 -28.062 1 98.38 88 GLN B O 1
ATOM 3127 N N . ARG B 1 89 ? 0.403 -31.672 -28.484 1 98.62 89 ARG B N 1
ATOM 3128 C CA . ARG B 1 89 ? 0.723 -31.344 -27.109 1 98.62 89 ARG B CA 1
ATOM 3129 C C . ARG B 1 89 ? 0.073 -30.031 -26.688 1 98.62 89 ARG B C 1
ATOM 3131 O O . ARG B 1 89 ? 0.174 -29.031 -27.406 1 98.62 89 ARG B O 1
ATOM 3138 N N . VAL B 1 90 ? -0.629 -30.047 -25.516 1 98.5 90 VAL B N 1
ATOM 3139 C CA . VAL B 1 90 ? -1.351 -28.859 -25.094 1 98.5 90 VAL B CA 1
ATOM 3140 C C . VAL B 1 90 ? -1.217 -28.672 -23.578 1 98.5 90 VAL B C 1
ATOM 3142 O O . VAL B 1 90 ? -0.915 -29.625 -22.859 1 98.5 90 VAL B O 1
ATOM 3145 N N . THR B 1 91 ? -1.28 -27.5 -23.188 1 97.69 91 THR B N 1
ATOM 3146 C CA . THR B 1 91 ? -1.575 -27.094 -21.812 1 97.69 91 THR B CA 1
ATOM 3147 C C . THR B 1 91 ? -2.789 -26.156 -21.781 1 97.69 91 THR B C 1
ATOM 3149 O O . THR B 1 91 ? -3.613 -26.172 -22.703 1 97.69 91 THR B O 1
ATOM 3152 N N . SER B 1 92 ? -2.99 -25.453 -20.609 1 95.19 92 SER B N 1
ATOM 3153 C CA . SER B 1 92 ? -4.238 -24.703 -20.5 1 95.19 92 SER B CA 1
ATOM 3154 C C . SER B 1 92 ? -4.043 -23.438 -19.688 1 95.19 92 SER B C 1
ATOM 3156 O O . SER B 1 92 ? -3.213 -23.391 -18.766 1 95.19 92 SER B O 1
ATOM 3158 N N . LEU B 1 93 ? -4.82 -22.375 -20.078 1 91.5 93 LEU B N 1
ATOM 3159 C CA . LEU B 1 93 ? -4.961 -21.172 -19.25 1 91.5 93 LEU B CA 1
ATOM 3160 C C . LEU B 1 93 ? -5.934 -21.406 -18.109 1 91.5 93 LEU B C 1
ATOM 3162 O O . LEU B 1 93 ? -6.938 -20.703 -17.984 1 91.5 93 LEU B O 1
ATOM 3166 N N . GLY B 1 94 ? -5.668 -22.5 -17.406 1 82.69 94 GLY B N 1
ATOM 3167 C CA . GLY B 1 94 ? -6.562 -22.906 -16.328 1 82.69 94 GLY B CA 1
ATOM 3168 C C . GLY B 1 94 ? -7.387 -24.141 -16.688 1 82.69 94 GLY B C 1
ATOM 3169 O O . GLY B 1 94 ? -8.211 -24.094 -17.594 1 82.69 94 GLY B O 1
ATOM 3170 N N . TRP B 1 95 ? -6.969 -25.172 -16.047 1 79.69 95 TRP B N 1
ATOM 3171 C CA . TRP B 1 95 ? -7.66 -26.438 -16.281 1 79.69 95 TRP B CA 1
ATOM 3172 C C . TRP B 1 95 ? -9.078 -26.391 -15.734 1 79.69 95 TRP B C 1
ATOM 3174 O O . TRP B 1 95 ? -9.281 -26.188 -14.539 1 79.69 95 TRP B O 1
ATOM 3184 N N . LEU B 1 96 ? -9.805 -26.766 -16.516 1 69.69 96 LEU B N 1
ATOM 3185 C CA . LEU B 1 96 ? -11.219 -26.516 -16.219 1 69.69 96 LEU B CA 1
ATOM 3186 C C . LEU B 1 96 ? -11.375 -25.672 -14.969 1 69.69 96 LEU B C 1
ATOM 3188 O O . LEU B 1 96 ? -10.391 -25.344 -14.297 1 69.69 96 LEU B O 1
ATOM 3192 N N . THR B 1 97 ? -12.445 -25.219 -14.688 1 64.69 97 THR B N 1
ATOM 3193 C CA . THR B 1 97 ? -12.609 -24.266 -13.594 1 64.69 97 THR B CA 1
ATOM 3194 C C . THR B 1 97 ? -12.367 -24.953 -12.25 1 64.69 97 THR B C 1
ATOM 3196 O O . THR B 1 97 ? -13.312 -25.422 -11.609 1 64.69 97 THR B O 1
ATOM 3199 N N . THR B 1 98 ? -10.898 -25.281 -11.969 1 68.62 98 THR B N 1
ATOM 3200 C CA . THR B 1 98 ? -10.547 -25.781 -10.648 1 68.62 98 THR B CA 1
ATOM 3201 C C . THR B 1 98 ? -11.516 -25.266 -9.594 1 68.62 98 THR B C 1
ATOM 3203 O O . THR B 1 98 ? -11.875 -26 -8.664 1 68.62 98 THR B O 1
ATOM 3206 N N . SER B 1 99 ? -11.93 -24.125 -9.938 1 74.06 99 SER B N 1
ATOM 3207 C CA . SER B 1 99 ? -12.891 -23.547 -9.008 1 74.06 99 SER B CA 1
ATOM 3208 C C . SER B 1 99 ? -14.219 -24.297 -9.047 1 74.06 99 SER B C 1
ATOM 3210 O O . SER B 1 99 ? -14.992 -24.266 -8.086 1 74.06 99 SER B O 1
ATOM 3212 N N . GLN B 1 100 ? -14.32 -25.078 -10.125 1 79.44 100 GLN B N 1
ATOM 3213 C CA . GLN B 1 100 ? -15.562 -25.844 -10.266 1 79.44 100 GLN B CA 1
ATOM 3214 C C . GLN B 1 100 ? -15.328 -27.328 -9.992 1 79.44 100 GLN B C 1
ATOM 3216 O O . GLN B 1 100 ? -16.219 -28.141 -10.211 1 79.44 100 GLN B O 1
ATOM 3221 N N . GLY B 1 101 ? -14.133 -27.688 -9.672 1 84.38 101 GLY B N 1
ATOM 3222 C CA . GLY B 1 101 ? -13.859 -29.047 -9.227 1 84.38 101 GLY B CA 1
ATOM 3223 C C . GLY B 1 101 ? -13.367 -29.953 -10.336 1 84.38 101 GLY B C 1
ATOM 3224 O O . GLY B 1 101 ? -13.484 -31.172 -10.25 1 84.38 101 GLY B O 1
ATOM 3225 N N . SER B 1 102 ? -12.922 -29.391 -11.406 1 89.88 102 SER B N 1
ATOM 3226 C CA . SER B 1 102 ? -12.422 -30.172 -12.523 1 89.88 102 SER B CA 1
ATOM 3227 C C . SER B 1 102 ? -11.016 -29.734 -12.938 1 89.88 102 SER B C 1
ATOM 3229 O O . SER B 1 102 ? -10.812 -29.234 -14.039 1 89.88 102 SER B O 1
ATOM 3231 N N . GLY B 1 103 ? -10.062 -30.125 -12.078 1 94.38 103 GLY B N 1
ATOM 3232 C CA . GLY B 1 103 ? -8.672 -29.734 -12.273 1 94.38 103 GLY B CA 1
ATOM 3233 C C . GLY B 1 103 ? -7.867 -30.781 -13.031 1 94.38 103 GLY B C 1
ATOM 3234 O O . GLY B 1 103 ? -8.43 -31.672 -13.664 1 94.38 103 GLY B O 1
ATOM 3235 N N . SER B 1 104 ? -6.598 -30.672 -13.016 1 95.88 104 SER B N 1
ATOM 3236 C CA . SER B 1 104 ? -5.711 -31.391 -13.938 1 95.88 104 SER B CA 1
ATOM 3237 C C . SER B 1 104 ? -5.281 -32.719 -13.359 1 95.88 104 SER B C 1
ATOM 3239 O O . SER B 1 104 ? -4.695 -33.562 -14.062 1 95.88 104 SER B O 1
ATOM 3241 N N . TRP B 1 105 ? -5.582 -33 -12.109 1 96.69 105 TRP B N 1
ATOM 3242 C CA . TRP B 1 105 ? -5.09 -34.25 -11.484 1 96.69 105 TRP B CA 1
ATOM 3243 C C . TRP B 1 105 ? -5.949 -35.438 -11.875 1 96.69 105 TRP B C 1
ATOM 3245 O O . TRP B 1 105 ? -6.523 -36.094 -11.016 1 96.69 105 TRP B O 1
ATOM 3255 N N . GLN B 1 106 ? -5.977 -35.719 -13.109 1 97.12 106 GLN B N 1
ATOM 3256 C CA . GLN B 1 106 ? -6.723 -36.844 -13.695 1 97.12 106 GLN B CA 1
ATOM 3257 C C . GLN B 1 106 ? -6.129 -37.25 -15.039 1 97.12 106 GLN B C 1
ATOM 3259 O O . GLN B 1 106 ? -5.336 -36.5 -15.625 1 97.12 106 GLN B O 1
ATOM 3264 N N . GLN B 1 107 ? -6.48 -38.406 -15.492 1 98.25 107 GLN B N 1
ATOM 3265 C CA . GLN B 1 107 ? -5.852 -38.938 -16.688 1 98.25 107 GLN B CA 1
ATOM 3266 C C . GLN B 1 107 ? -6.461 -38.344 -17.953 1 98.25 107 GLN B C 1
ATOM 3268 O O . GLN B 1 107 ? -5.809 -38.281 -19 1 98.25 107 GLN B O 1
ATOM 3273 N N . TYR B 1 108 ? -7.781 -37.969 -17.875 1 97.12 108 TYR B N 1
ATOM 3274 C CA . TYR B 1 108 ? -8.461 -37.375 -19.016 1 97.12 108 TYR B CA 1
ATOM 3275 C C . TYR B 1 108 ? -9.305 -36.188 -18.562 1 97.12 108 TYR B C 1
ATOM 3277 O O . TYR B 1 108 ? -9.945 -36.219 -17.516 1 97.12 108 TYR B O 1
ATOM 3285 N N . ILE B 1 109 ? -9.344 -35.219 -19.391 1 95.88 109 ILE B N 1
ATOM 3286 C CA . ILE B 1 109 ? -10.172 -34.031 -19.094 1 95.88 109 ILE B CA 1
ATOM 3287 C C . ILE B 1 109 ? -10.727 -33.469 -20.391 1 95.88 109 ILE B C 1
ATOM 3289 O O . ILE B 1 109 ? -10.008 -33.344 -21.391 1 95.88 109 ILE B O 1
ATOM 3293 N N . THR B 1 110 ? -12.016 -33.188 -20.391 1 95.12 110 THR B N 1
ATOM 3294 C CA . THR B 1 110 ? -12.672 -32.531 -21.5 1 95.12 110 THR B CA 1
ATOM 3295 C C . THR B 1 110 ? -12.906 -31.062 -21.188 1 95.12 110 THR B C 1
ATOM 3297 O O . THR B 1 110 ? -13.523 -30.719 -20.188 1 95.12 110 THR B O 1
ATOM 3300 N N . LEU B 1 111 ? -12.414 -30.188 -22.047 1 93.88 111 LEU B N 1
ATOM 3301 C CA . LEU B 1 111 ? -12.586 -28.766 -21.797 1 93.88 111 LEU B CA 1
ATOM 3302 C C . LEU B 1 111 ? -12.75 -27.984 -23.094 1 93.88 111 LEU B C 1
ATOM 3304 O O . LEU B 1 111 ? -12.469 -28.516 -24.172 1 93.88 111 LEU B O 1
ATOM 3308 N N . PRO B 1 112 ? -13.273 -26.75 -23 1 94.38 112 PRO B N 1
ATOM 3309 C CA . PRO B 1 112 ? -13.414 -25.906 -24.203 1 94.38 112 PRO B CA 1
ATOM 3310 C C . PRO B 1 112 ? -12.078 -25.609 -24.859 1 94.38 112 PRO B C 1
ATOM 3312 O O . PRO B 1 112 ? -11.078 -25.375 -24.188 1 94.38 112 PRO B O 1
ATOM 3315 N N . GLN B 1 113 ? -12.07 -25.562 -26.188 1 95.75 113 GLN B N 1
ATOM 3316 C CA . GLN B 1 113 ? -10.844 -25.328 -26.938 1 95.75 113 GLN B CA 1
ATOM 3317 C C . GLN B 1 113 ? -10.234 -23.969 -26.609 1 95.75 113 GLN B C 1
ATOM 3319 O O . GLN B 1 113 ? -9.023 -23.797 -26.703 1 95.75 113 GLN B O 1
ATOM 3324 N N . GLU B 1 114 ? -11.047 -23.016 -26.109 1 92.75 114 GLU B N 1
ATOM 3325 C CA . GLU B 1 114 ? -10.586 -21.656 -25.828 1 92.75 114 GLU B CA 1
ATOM 3326 C C . GLU B 1 114 ? -9.617 -21.641 -24.656 1 92.75 114 GLU B C 1
ATOM 3328 O O . GLU B 1 114 ? -8.859 -20.672 -24.484 1 92.75 114 GLU B O 1
ATOM 3333 N N . LYS B 1 115 ? -9.602 -22.688 -23.906 1 93.31 115 LYS B N 1
ATOM 3334 C CA . LYS B 1 115 ? -8.727 -22.766 -22.734 1 93.31 115 LYS B CA 1
ATOM 3335 C C . LYS B 1 115 ? -7.371 -23.359 -23.094 1 93.31 115 LYS B C 1
ATOM 3337 O O . LYS B 1 115 ? -6.406 -23.234 -22.344 1 93.31 115 LYS B O 1
ATOM 3342 N N . LEU B 1 116 ? -7.297 -23.984 -24.172 1 96.12 116 LEU B N 1
ATOM 3343 C CA . LEU B 1 116 ? -6.113 -24.766 -24.5 1 96.12 116 LEU B CA 1
ATOM 3344 C C . LEU B 1 116 ? -5.02 -23.875 -25.078 1 96.12 116 LEU B C 1
ATOM 3346 O O . LEU B 1 116 ? -5.312 -22.891 -25.766 1 96.12 116 LEU B O 1
ATOM 3350 N N . VAL B 1 117 ? -3.854 -24.219 -24.797 1 97.38 117 VAL B N 1
ATOM 3351 C CA . VAL B 1 117 ? -2.637 -23.609 -25.312 1 97.38 117 VAL B CA 1
ATOM 3352 C C . VAL B 1 117 ? -1.757 -24.672 -25.969 1 97.38 117 VAL B C 1
ATOM 3354 O O . VAL B 1 117 ? -1.404 -25.672 -25.328 1 97.38 117 VAL B O 1
ATOM 3357 N N . ALA B 1 118 ? -1.445 -24.469 -27.203 1 97.94 118 ALA B N 1
ATOM 3358 C CA . ALA B 1 118 ? -0.541 -25.391 -27.891 1 97.94 118 ALA B CA 1
ATOM 3359 C C . ALA B 1 118 ? 0.88 -25.266 -27.344 1 97.94 118 ALA B C 1
ATOM 3361 O O . ALA B 1 118 ? 1.39 -24.156 -27.156 1 97.94 118 ALA B O 1
ATOM 3362 N N . LEU B 1 119 ? 1.506 -26.344 -27.094 1 97.88 119 LEU B N 1
ATOM 3363 C CA . LEU B 1 119 ? 2.879 -26.328 -26.594 1 97.88 119 LEU B CA 1
ATOM 3364 C C . LEU B 1 119 ? 3.871 -26.453 -27.75 1 97.88 119 LEU B C 1
ATOM 3366 O O . LEU B 1 119 ? 3.791 -27.391 -28.547 1 97.88 119 LEU B O 1
ATOM 3370 N N . PRO B 1 120 ? 4.805 -25.531 -27.828 1 96.81 120 PRO B N 1
ATOM 3371 C CA . PRO B 1 120 ? 5.859 -25.672 -28.844 1 96.81 120 PRO B CA 1
ATOM 3372 C C . PRO B 1 120 ? 6.75 -26.891 -28.594 1 96.81 120 PRO B C 1
ATOM 3374 O O . PRO B 1 120 ? 6.883 -27.344 -27.453 1 96.81 120 PRO B O 1
ATOM 3377 N N . ASP B 1 121 ? 7.434 -27.312 -29.625 1 96.81 121 ASP B N 1
ATOM 3378 C CA . ASP B 1 121 ? 8.281 -28.5 -29.562 1 96.81 121 ASP B CA 1
ATOM 3379 C C . ASP B 1 121 ? 9.453 -28.281 -28.594 1 96.81 121 ASP B C 1
ATOM 3381 O O . ASP B 1 121 ? 9.898 -29.234 -27.938 1 96.81 121 ASP B O 1
ATOM 3385 N N . ALA B 1 122 ? 9.859 -27.062 -28.484 1 96.44 122 ALA B N 1
ATOM 3386 C CA . ALA B 1 122 ? 11.039 -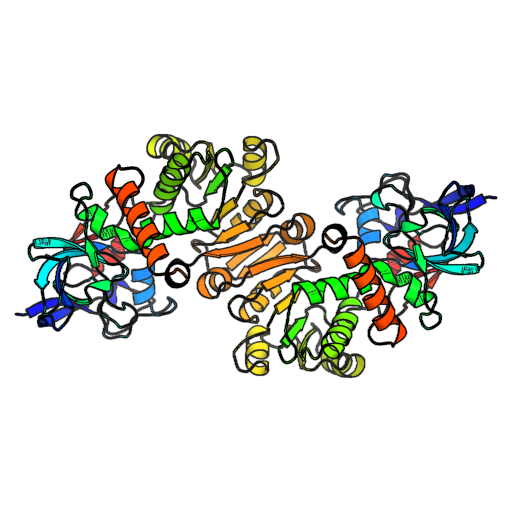26.75 -27.688 1 96.44 122 ALA B CA 1
ATOM 3387 C C . ALA B 1 122 ? 10.734 -26.812 -26.203 1 96.44 122 ALA B C 1
ATOM 3389 O O . ALA B 1 122 ? 11.641 -26.797 -25.375 1 96.44 122 ALA B O 1
ATOM 3390 N N . VAL B 1 123 ? 9.477 -26.906 -25.844 1 96.88 123 VAL B N 1
ATOM 3391 C CA . VAL B 1 123 ? 9.078 -27 -24.438 1 96.88 123 VAL B CA 1
ATOM 3392 C C . VAL B 1 123 ? 8.812 -28.469 -24.078 1 96.88 123 VAL B C 1
ATOM 3394 O O . VAL B 1 123 ? 7.926 -29.094 -24.656 1 96.88 123 VAL B O 1
ATOM 3397 N N . SER B 1 124 ? 9.586 -28.969 -23.141 1 96.81 124 SER B N 1
ATOM 3398 C CA . SER B 1 124 ? 9.398 -30.359 -22.734 1 96.81 124 SER B CA 1
ATOM 3399 C C . SER B 1 124 ? 8.039 -30.562 -22.078 1 96.81 124 SER B C 1
ATOM 3401 O O . SER B 1 124 ? 7.383 -29.594 -21.672 1 96.81 124 SER B O 1
ATOM 3403 N N . ASP B 1 125 ? 7.609 -31.797 -21.984 1 97.5 125 ASP B N 1
ATOM 3404 C CA . ASP B 1 125 ? 6.359 -32.125 -21.312 1 97.5 125 ASP B CA 1
ATOM 3405 C C . ASP B 1 125 ? 6.379 -31.656 -19.859 1 97.5 125 ASP B C 1
ATOM 3407 O O . ASP B 1 125 ? 5.41 -31.062 -19.375 1 97.5 125 ASP B O 1
ATOM 3411 N N . GLU B 1 126 ? 7.484 -31.875 -19.203 1 97 126 GLU B N 1
ATOM 3412 C CA . GLU B 1 126 ? 7.609 -31.5 -17.797 1 97 126 GLU B CA 1
ATOM 3413 C C . GLU B 1 126 ? 7.531 -29.984 -17.609 1 97 126 GLU B C 1
ATOM 3415 O O . GLU B 1 126 ? 6.871 -29.5 -16.688 1 97 126 GLU B O 1
ATOM 3420 N N . ALA B 1 127 ? 8.195 -29.266 -18.484 1 95.88 127 ALA B N 1
ATOM 3421 C CA . ALA B 1 127 ? 8.117 -27.812 -18.438 1 95.88 127 ALA B CA 1
ATOM 3422 C C . ALA B 1 127 ? 6.699 -27.328 -18.75 1 95.88 127 ALA B C 1
ATOM 3424 O O . ALA B 1 127 ? 6.172 -26.453 -18.062 1 95.88 127 ALA B O 1
ATOM 3425 N N . GLY B 1 128 ? 6.098 -27.953 -19.781 1 96.81 128 GLY B N 1
ATOM 3426 C CA . GLY B 1 128 ? 4.738 -27.609 -20.156 1 96.81 128 GLY B CA 1
ATOM 3427 C C . GLY B 1 128 ? 3.734 -27.812 -19.047 1 96.81 128 GLY B C 1
ATOM 3428 O O . GLY B 1 128 ? 2.75 -27.078 -18.938 1 96.81 128 GLY B O 1
ATOM 3429 N N . ALA B 1 129 ? 4 -28.797 -18.188 1 97.25 129 ALA B N 1
ATOM 3430 C CA . ALA B 1 129 ? 3.129 -29.125 -17.062 1 97.25 129 ALA B CA 1
ATOM 3431 C C . ALA B 1 129 ? 3.203 -28.047 -15.977 1 97.25 129 ALA B C 1
ATOM 3433 O O . ALA B 1 129 ? 2.416 -28.047 -15.031 1 97.25 129 ALA B O 1
ATOM 3434 N N . GLN B 1 130 ? 4.125 -27.094 -16.156 1 96.06 130 GLN B N 1
ATOM 3435 C CA . GLN B 1 130 ? 4.344 -26.047 -15.172 1 96.06 130 GLN B CA 1
ATOM 3436 C C . GLN B 1 130 ? 4.07 -24.672 -15.773 1 96.06 130 GLN B C 1
ATOM 3438 O O . GLN B 1 130 ? 4.453 -23.641 -15.203 1 96.06 130 GLN B O 1
ATOM 3443 N N . PHE B 1 131 ? 3.381 -24.578 -16.875 1 96.06 131 PHE B N 1
ATOM 3444 C CA . PHE B 1 131 ? 3.209 -23.391 -17.703 1 96.06 131 PHE B CA 1
ATOM 3445 C C . PHE B 1 131 ? 2.385 -22.328 -16.984 1 96.06 131 PHE B C 1
ATOM 3447 O O . PHE B 1 131 ? 2.74 -21.156 -16.969 1 96.06 131 PHE B O 1
ATOM 3454 N N . TYR B 1 132 ? 1.43 -22.703 -16.312 1 95 132 TYR B N 1
ATOM 3455 C CA . TYR B 1 132 ? 0.33 -21.797 -15.992 1 95 132 TYR B CA 1
ATOM 3456 C C . TYR B 1 132 ? 0.623 -21 -14.727 1 95 132 TYR B C 1
ATOM 3458 O O . TYR B 1 132 ? 0.698 -19.766 -14.766 1 95 132 TYR B O 1
ATOM 3466 N N . ILE B 1 133 ? 0.956 -21.578 -13.68 1 93.69 133 ILE B N 1
ATOM 3467 C CA . ILE B 1 133 ? 0.992 -20.875 -12.398 1 93.69 133 ILE B CA 1
ATOM 3468 C C . ILE B 1 133 ? 2.289 -20.078 -12.289 1 93.69 133 ILE B C 1
ATOM 3470 O O . ILE B 1 133 ? 2.281 -18.844 -12.414 1 93.69 133 ILE B O 1
ATOM 3474 N N . ASN B 1 134 ? 3.447 -20.672 -12.219 1 95.38 134 ASN B N 1
ATOM 3475 C CA . ASN B 1 134 ? 4.676 -19.953 -11.906 1 95.38 134 ASN B CA 1
ATOM 3476 C C . ASN B 1 134 ? 5.141 -19.094 -13.078 1 95.38 134 ASN B C 1
ATOM 3478 O O . ASN B 1 134 ? 5.387 -17.906 -12.914 1 95.38 134 ASN B O 1
ATOM 3482 N N . PRO B 1 135 ? 5.141 -19.656 -14.312 1 96.5 135 PRO B N 1
ATOM 3483 C CA . PRO B 1 135 ? 5.672 -18.844 -15.398 1 96.5 135 PRO B CA 1
ATOM 3484 C C . PRO B 1 135 ? 4.809 -17.609 -15.688 1 96.5 135 PRO B C 1
ATOM 3486 O O . PRO B 1 135 ? 5.332 -16.516 -15.883 1 96.5 135 PRO B O 1
ATOM 3489 N N . ILE B 1 136 ? 3.5 -17.812 -15.695 1 96.69 136 ILE B N 1
ATOM 3490 C CA . ILE B 1 136 ? 2.641 -16.656 -15.977 1 96.69 136 ILE B CA 1
ATOM 3491 C C . ILE B 1 136 ? 2.701 -15.672 -14.82 1 96.69 136 ILE B C 1
ATOM 3493 O O . ILE B 1 136 ? 2.65 -14.453 -15.031 1 96.69 136 ILE B O 1
ATOM 3497 N N . THR B 1 137 ? 2.814 -16.172 -13.609 1 96.94 137 THR B N 1
ATOM 3498 C CA . THR B 1 137 ? 3.004 -15.297 -12.453 1 96.94 137 THR B CA 1
ATOM 3499 C C . THR B 1 137 ? 4.234 -14.414 -12.641 1 96.94 137 THR B C 1
ATOM 3501 O O . THR B 1 137 ? 4.195 -13.219 -12.352 1 96.94 137 THR B O 1
ATOM 3504 N N . VAL B 1 138 ? 5.324 -14.992 -13.109 1 97.88 138 VAL B N 1
ATOM 3505 C CA . VAL B 1 138 ? 6.57 -14.258 -13.336 1 97.88 138 VAL B CA 1
ATOM 3506 C C . VAL B 1 138 ? 6.328 -13.117 -14.32 1 97.88 138 VAL B C 1
ATOM 3508 O O . VAL B 1 138 ? 6.734 -11.977 -14.07 1 97.88 138 VAL B O 1
ATOM 3511 N N . VAL B 1 139 ? 5.633 -13.398 -15.406 1 97.94 139 VAL B N 1
ATOM 3512 C CA . VAL B 1 139 ? 5.336 -12.391 -16.406 1 97.94 139 VAL B CA 1
ATOM 3513 C C . VAL B 1 139 ? 4.484 -11.273 -15.797 1 97.94 139 VAL B C 1
ATOM 3515 O O . VAL B 1 139 ? 4.75 -10.094 -16.016 1 97.94 139 VAL B O 1
ATOM 3518 N N . GLY B 1 140 ? 3.5 -11.664 -15.031 1 98.44 140 GLY B N 1
ATOM 3519 C CA . GLY B 1 140 ? 2.645 -10.688 -14.375 1 98.44 140 GLY B CA 1
ATOM 3520 C C . GLY B 1 140 ? 3.383 -9.836 -13.367 1 98.44 140 GLY B C 1
ATOM 3521 O O . GLY B 1 140 ? 3.17 -8.625 -13.297 1 98.44 140 GLY B O 1
ATOM 3522 N N . LEU B 1 141 ? 4.234 -10.438 -12.586 1 98.69 141 LEU B N 1
ATOM 3523 C CA . LEU B 1 141 ? 4.992 -9.727 -11.562 1 98.69 141 LEU B CA 1
ATOM 3524 C C . LEU B 1 141 ? 5.934 -8.703 -12.195 1 98.69 141 LEU B C 1
ATOM 3526 O O . LEU B 1 141 ? 6.078 -7.594 -11.688 1 98.69 141 LEU B O 1
ATOM 3530 N N . LEU B 1 142 ? 6.574 -9.094 -13.273 1 98.38 142 LEU B N 1
ATOM 3531 C CA . LEU B 1 142 ? 7.461 -8.156 -13.945 1 98.38 142 LEU B CA 1
ATOM 3532 C C . LEU B 1 142 ? 6.672 -6.98 -14.516 1 98.38 142 LEU B C 1
ATOM 3534 O O . LEU B 1 142 ? 7.145 -5.84 -14.5 1 98.38 142 LEU B O 1
ATOM 3538 N N . GLU B 1 143 ? 5.504 -7.273 -15.023 1 98.06 143 GLU B N 1
ATOM 3539 C CA . GLU B 1 143 ? 4.668 -6.203 -15.555 1 98.06 143 GLU B CA 1
ATOM 3540 C C . GLU B 1 143 ? 4.312 -5.191 -14.477 1 98.06 143 GLU B C 1
ATOM 3542 O O . GLU B 1 143 ? 4.492 -3.986 -14.656 1 98.06 143 GLU B O 1
ATOM 3547 N N . VAL B 1 144 ? 3.859 -5.66 -13.297 1 97.62 144 VAL B N 1
ATOM 3548 C CA . VAL B 1 144 ? 3.365 -4.734 -12.289 1 97.62 144 VAL B CA 1
ATOM 3549 C C . VAL B 1 144 ? 4.543 -4.051 -11.594 1 97.62 144 VAL B C 1
ATOM 3551 O O . VAL B 1 144 ? 4.414 -2.926 -11.109 1 97.62 144 VAL B O 1
ATOM 3554 N N . ALA B 1 145 ? 5.676 -4.785 -11.492 1 98.19 145 ALA B N 1
ATOM 3555 C CA . ALA B 1 145 ? 6.867 -4.164 -10.922 1 98.19 145 ALA B CA 1
ATOM 3556 C C . ALA B 1 145 ? 7.293 -2.945 -11.727 1 98.19 145 ALA B C 1
ATOM 3558 O O . ALA B 1 145 ? 7.789 -1.962 -11.172 1 98.19 145 ALA B O 1
ATOM 3559 N N . ALA B 1 146 ? 7.207 -3.055 -13.031 1 98 146 ALA B N 1
ATOM 3560 C CA . ALA B 1 146 ? 7.418 -1.958 -13.977 1 98 146 ALA B CA 1
ATOM 3561 C C . ALA B 1 146 ? 8.797 -1.335 -13.789 1 98 146 ALA B C 1
ATOM 3563 O O . ALA B 1 146 ? 8.938 -0.11 -13.805 1 98 146 ALA B O 1
ATOM 3564 N N . VAL B 1 147 ? 9.75 -2.148 -13.445 1 98.44 147 VAL B N 1
ATOM 3565 C CA . VAL B 1 147 ? 11.125 -1.676 -13.32 1 98.44 147 VAL B CA 1
ATOM 3566 C C . VAL B 1 147 ? 11.742 -1.515 -14.711 1 98.44 147 VAL B C 1
ATOM 3568 O O . VAL B 1 147 ? 11.602 -2.391 -15.562 1 98.44 147 VAL B O 1
ATOM 3571 N N . GLN B 1 148 ? 12.422 -0.45 -14.977 1 97.88 148 GLN B N 1
ATOM 3572 C CA . GLN B 1 148 ? 13.023 -0.177 -16.281 1 97.88 148 GLN B CA 1
ATOM 3573 C C . GLN B 1 148 ? 14.383 -0.85 -16.406 1 97.88 148 GLN B C 1
ATOM 3575 O O . GLN B 1 148 ? 15.055 -1.112 -15.406 1 97.88 148 GLN B O 1
ATOM 3580 N N . PRO B 1 149 ? 14.734 -1.211 -17.734 1 98.12 149 PRO B N 1
ATOM 3581 C CA . PRO B 1 149 ? 16.094 -1.711 -17.938 1 98.12 149 PRO B CA 1
ATOM 3582 C C . PRO B 1 149 ? 17.141 -0.817 -17.281 1 98.12 149 PRO B C 1
ATOM 3584 O O . PRO B 1 149 ? 17.031 0.411 -17.328 1 98.12 149 PRO B O 1
ATOM 3587 N N . GLY B 1 150 ? 18.078 -1.421 -16.609 1 97.88 150 GLY B N 1
ATOM 3588 C CA . GLY B 1 150 ? 19.125 -0.667 -15.938 1 97.88 150 GLY B CA 1
ATOM 3589 C C . GLY B 1 150 ? 18.828 -0.398 -14.477 1 97.88 150 GLY B C 1
ATOM 3590 O O . GLY B 1 150 ? 19.734 -0.132 -13.688 1 97.88 150 GLY B O 1
ATOM 3591 N N . GLN B 1 151 ? 17.578 -0.433 -14.031 1 98.25 151 GLN B N 1
ATOM 3592 C CA . GLN B 1 151 ? 17.188 -0.276 -12.641 1 98.25 151 GLN B CA 1
ATOM 3593 C C . GLN B 1 151 ? 17.188 -1.618 -11.914 1 98.25 151 GLN B C 1
ATOM 3595 O O . GLN B 1 151 ? 17.234 -2.674 -12.547 1 98.25 151 GLN B O 1
ATOM 3600 N N . HIS B 1 152 ? 17.125 -1.574 -10.609 1 98.75 152 HIS B N 1
ATOM 3601 C CA . HIS B 1 152 ? 17.25 -2.783 -9.805 1 98.75 152 HIS B CA 1
ATOM 3602 C C . HIS B 1 152 ? 15.883 -3.283 -9.336 1 98.75 152 HIS B C 1
ATOM 3604 O O . HIS B 1 152 ? 15.047 -2.494 -8.898 1 98.75 152 HIS B O 1
ATOM 3610 N N . LEU B 1 153 ? 15.68 -4.539 -9.492 1 98.88 153 LEU B N 1
ATOM 3611 C CA . LEU B 1 153 ? 14.539 -5.254 -8.93 1 98.88 153 LEU B CA 1
ATOM 3612 C C . LEU B 1 153 ? 14.961 -6.102 -7.734 1 98.88 153 LEU B C 1
ATOM 3614 O O . LEU B 1 153 ? 15.891 -6.914 -7.844 1 98.88 153 LEU B O 1
ATOM 3618 N N . LEU B 1 154 ? 14.383 -5.863 -6.574 1 98.88 154 LEU B N 1
ATOM 3619 C CA . LEU B 1 154 ? 14.672 -6.613 -5.359 1 98.88 154 LEU B CA 1
ATOM 3620 C C . LEU B 1 154 ? 13.703 -7.777 -5.195 1 98.88 154 LEU B C 1
ATOM 3622 O O . LEU B 1 154 ? 12.484 -7.59 -5.238 1 98.88 154 LEU B O 1
ATOM 3626 N N . ILE B 1 155 ? 14.211 -8.984 -5.023 1 98.75 155 ILE B N 1
ATOM 3627 C CA . ILE B 1 155 ? 13.398 -10.203 -4.988 1 98.75 155 ILE B CA 1
ATOM 3628 C C . ILE B 1 155 ? 13.703 -10.977 -3.709 1 98.75 155 ILE B C 1
ATOM 3630 O O . ILE B 1 155 ? 14.836 -11.414 -3.488 1 98.75 155 ILE B O 1
ATOM 3634 N N . THR B 1 156 ? 12.711 -11.141 -2.848 1 97.88 156 THR B N 1
ATOM 3635 C CA . THR B 1 156 ? 12.883 -12.008 -1.685 1 97.88 156 THR B CA 1
ATOM 3636 C C . THR B 1 156 ? 12.633 -13.469 -2.055 1 97.88 156 THR B C 1
ATOM 3638 O O . THR B 1 156 ? 12.148 -13.758 -3.15 1 97.88 156 THR B O 1
ATOM 3641 N N . ALA B 1 157 ? 13.07 -14.438 -1.109 1 93.75 157 ALA B N 1
ATOM 3642 C CA . ALA B 1 157 ? 12.992 -15.859 -1.419 1 93.75 157 ALA B CA 1
ATOM 3643 C C . ALA B 1 157 ? 13.57 -16.156 -2.799 1 93.75 157 ALA B C 1
ATOM 3645 O O . ALA B 1 157 ? 12.977 -16.891 -3.584 1 93.75 157 ALA B O 1
ATOM 3646 N N . ALA B 1 158 ? 14.711 -15.555 -3.068 1 95.38 158 ALA B N 1
ATOM 3647 C CA . ALA B 1 158 ? 15.297 -15.562 -4.41 1 95.38 158 ALA B CA 1
ATOM 3648 C C . ALA B 1 158 ? 15.758 -16.969 -4.797 1 95.38 158 ALA B C 1
ATOM 3650 O O . ALA B 1 158 ? 15.898 -17.281 -5.98 1 95.38 158 ALA B O 1
ATOM 3651 N N . GLY B 1 159 ? 15.977 -17.781 -3.844 1 90.94 159 GLY B N 1
ATOM 3652 C CA . GLY B 1 159 ? 16.422 -19.141 -4.102 1 90.94 159 GLY B CA 1
ATOM 3653 C C . GLY B 1 159 ? 15.305 -20.078 -4.469 1 90.94 159 GLY B C 1
ATOM 3654 O O . GLY B 1 159 ? 15.547 -21.219 -4.859 1 90.94 159 GLY B O 1
ATOM 3655 N N . SER B 1 160 ? 14.102 -19.656 -4.375 1 88.19 160 SER B N 1
ATOM 3656 C CA . SER B 1 160 ? 12.961 -20.5 -4.711 1 88.19 160 SER B CA 1
ATOM 3657 C C . SER B 1 160 ? 12.852 -20.703 -6.219 1 88.19 160 SER B C 1
ATOM 3659 O O . SER B 1 160 ? 13.531 -20.031 -6.992 1 88.19 160 SER B O 1
ATOM 3661 N N . THR B 1 161 ? 11.969 -21.641 -6.605 1 88.12 161 THR B N 1
ATOM 3662 C CA . THR B 1 161 ? 11.734 -21.922 -8.023 1 88.12 161 THR B CA 1
ATOM 3663 C C . THR B 1 161 ? 11.242 -20.656 -8.734 1 88.12 161 THR B C 1
ATOM 3665 O O . THR B 1 161 ? 11.781 -20.281 -9.781 1 88.12 161 THR B O 1
ATOM 3668 N N . LEU B 1 162 ? 10.289 -20.016 -8.195 1 92.56 162 LEU B N 1
ATOM 3669 C CA . LEU B 1 162 ? 9.758 -18.797 -8.812 1 92.56 162 LEU B CA 1
ATOM 3670 C C . LEU B 1 162 ? 10.773 -17.656 -8.742 1 92.56 162 LEU B C 1
ATOM 3672 O O . LEU B 1 162 ? 10.922 -16.891 -9.695 1 92.56 162 LEU B O 1
ATOM 3676 N N . GLY B 1 163 ? 11.469 -17.578 -7.605 1 94.06 163 GLY B N 1
ATOM 3677 C CA . GLY B 1 163 ? 12.5 -16.562 -7.465 1 94.06 163 GLY B CA 1
ATOM 3678 C C . GLY B 1 163 ? 13.57 -16.641 -8.531 1 94.06 163 GLY B C 1
ATOM 3679 O O . GLY B 1 163 ? 13.961 -15.633 -9.117 1 94.06 163 GLY B O 1
ATOM 3680 N N . ARG B 1 164 ? 14.016 -17.844 -8.797 1 93.69 164 ARG B N 1
ATOM 3681 C CA . ARG B 1 164 ? 15.047 -18.062 -9.805 1 93.69 164 ARG B CA 1
ATOM 3682 C C . ARG B 1 164 ? 14.523 -17.719 -11.195 1 93.69 164 ARG B C 1
ATOM 3684 O O . ARG B 1 164 ? 15.234 -17.109 -12.008 1 93.69 164 ARG B O 1
ATOM 3691 N N . MET B 1 165 ? 13.297 -18.109 -11.438 1 94.75 165 MET B N 1
ATOM 3692 C CA . MET B 1 165 ? 12.672 -17.797 -12.711 1 94.75 165 MET B CA 1
ATOM 3693 C C . MET B 1 165 ? 12.547 -16.281 -12.891 1 94.75 165 MET B C 1
ATOM 3695 O O . MET B 1 165 ? 12.82 -15.758 -13.977 1 94.75 165 MET B O 1
ATOM 3699 N N . LEU B 1 166 ? 12.172 -15.586 -11.859 1 97 166 LEU B N 1
ATOM 3700 C CA . LEU B 1 166 ? 12.016 -14.133 -11.875 1 97 166 LEU B CA 1
ATOM 3701 C C . LEU B 1 166 ? 13.344 -13.453 -12.195 1 97 166 LEU B C 1
ATOM 3703 O O . LEU B 1 166 ? 13.391 -12.531 -13.008 1 97 166 LEU B O 1
ATOM 3707 N N . ILE B 1 167 ? 14.398 -13.93 -11.555 1 97.81 167 ILE B N 1
ATOM 3708 C CA . ILE B 1 167 ? 15.719 -13.359 -11.773 1 97.81 167 ILE B CA 1
ATOM 3709 C C . ILE B 1 167 ? 16.109 -13.492 -13.242 1 97.81 167 ILE B C 1
ATOM 3711 O O . ILE B 1 167 ? 16.5 -12.508 -13.875 1 97.81 167 ILE B O 1
ATOM 3715 N N . ARG B 1 168 ? 15.984 -14.664 -13.82 1 97.38 168 ARG B N 1
ATOM 3716 C CA . ARG B 1 168 ? 16.375 -14.906 -15.203 1 97.38 168 ARG B CA 1
ATOM 3717 C C . ARG B 1 168 ? 15.531 -14.078 -16.156 1 97.38 168 ARG B C 1
ATOM 3719 O O . ARG B 1 168 ? 16.047 -13.484 -17.109 1 97.38 168 ARG B O 1
ATOM 3726 N N . ALA B 1 169 ? 14.219 -14.055 -15.914 1 97.62 169 ALA B N 1
ATOM 3727 C CA . ALA B 1 169 ? 13.32 -13.305 -16.781 1 97.62 169 ALA B CA 1
ATOM 3728 C C . ALA B 1 169 ? 13.609 -11.805 -16.703 1 97.62 169 ALA B C 1
ATOM 3730 O O . ALA B 1 169 ? 13.609 -11.117 -17.734 1 97.62 169 ALA B O 1
ATOM 3731 N N . ALA B 1 170 ? 13.844 -11.273 -15.5 1 98.44 170 ALA B N 1
ATOM 3732 C CA . ALA B 1 170 ? 14.172 -9.859 -15.328 1 98.44 170 ALA B CA 1
ATOM 3733 C C . ALA B 1 170 ? 15.461 -9.5 -16.062 1 98.44 170 ALA B C 1
ATOM 3735 O O . ALA B 1 170 ? 15.516 -8.5 -16.781 1 98.44 170 ALA B O 1
ATOM 3736 N N . ARG B 1 171 ? 16.453 -10.328 -15.945 1 97.75 171 ARG B N 1
ATOM 3737 C CA . ARG B 1 171 ? 17.734 -10.102 -16.594 1 97.75 171 ARG B CA 1
ATOM 3738 C C . ARG B 1 171 ? 17.578 -10.094 -18.109 1 97.75 171 ARG B C 1
ATOM 3740 O O . ARG B 1 171 ? 18.234 -9.305 -18.812 1 97.75 171 ARG B O 1
ATOM 3747 N N . ALA B 1 172 ? 16.75 -10.953 -18.609 1 96.75 172 ALA B N 1
ATOM 3748 C CA . ALA B 1 172 ? 16.5 -11.016 -20.047 1 96.75 172 ALA B CA 1
ATOM 3749 C C . ALA B 1 172 ? 15.906 -9.703 -20.562 1 96.75 172 ALA B C 1
ATOM 3751 O O . ALA B 1 172 ? 16.016 -9.391 -21.75 1 96.75 172 ALA B O 1
ATOM 3752 N N . GLU B 1 173 ? 15.312 -8.938 -19.672 1 96.94 173 GLU B N 1
ATOM 3753 C CA . GLU B 1 173 ? 14.719 -7.652 -20.047 1 96.94 173 GLU B CA 1
ATOM 3754 C C . GLU B 1 173 ? 15.672 -6.5 -19.734 1 96.94 173 GLU B C 1
ATOM 3756 O O . GLU B 1 173 ? 15.305 -5.332 -19.891 1 96.94 173 GLU B O 1
ATOM 3761 N N . GLY B 1 174 ? 16.859 -6.805 -19.25 1 98.12 174 GLY B N 1
ATOM 3762 C CA . GLY B 1 174 ? 17.859 -5.793 -18.969 1 98.12 174 GLY B CA 1
ATOM 3763 C C . GLY B 1 174 ? 17.719 -5.184 -17.578 1 98.12 174 GLY B C 1
ATOM 3764 O O . GLY B 1 174 ? 18.344 -4.172 -17.281 1 98.12 174 GLY B O 1
ATOM 3765 N N . ILE B 1 175 ? 16.891 -5.742 -16.766 1 98.56 175 ILE B N 1
ATOM 3766 C CA . ILE B 1 175 ? 16.703 -5.285 -15.391 1 98.56 175 ILE B CA 1
ATOM 3767 C C . ILE B 1 175 ? 17.797 -5.863 -14.5 1 98.56 175 ILE B C 1
ATOM 3769 O O . ILE B 1 175 ? 18.141 -7.043 -14.617 1 98.56 175 ILE B O 1
ATOM 3773 N N . LYS B 1 176 ? 18.391 -5.09 -13.664 1 98.75 176 LYS B N 1
ATOM 3774 C CA . LYS B 1 176 ? 19.359 -5.582 -12.68 1 98.75 176 LYS B CA 1
ATOM 3775 C C . LYS B 1 176 ? 18.641 -6.223 -11.492 1 98.75 176 LYS B C 1
ATOM 3777 O O . LYS B 1 176 ? 17.609 -5.727 -11.039 1 98.75 176 LYS B O 1
ATOM 3782 N N . THR B 1 177 ? 19.219 -7.297 -11 1 98.75 177 THR B N 1
ATOM 3783 C CA . THR B 1 177 ? 18.516 -8.055 -9.977 1 98.75 177 THR B CA 1
ATOM 3784 C C . THR B 1 177 ? 19.312 -8.078 -8.672 1 98.75 177 THR B C 1
ATOM 3786 O O . THR B 1 177 ? 20.531 -8.188 -8.695 1 98.75 177 THR B O 1
ATOM 3789 N N . ILE B 1 178 ? 18.609 -7.891 -7.562 1 98.81 178 ILE B N 1
ATOM 3790 C CA . ILE B 1 178 ? 19.094 -8.133 -6.211 1 98.81 178 ILE B CA 1
ATOM 3791 C C . ILE B 1 178 ? 18.281 -9.242 -5.555 1 98.81 178 ILE B C 1
ATOM 3793 O O . ILE B 1 178 ? 17.141 -9.039 -5.176 1 98.81 178 ILE B O 1
ATOM 3797 N N . GLY B 1 179 ? 18.859 -10.406 -5.395 1 98.56 179 GLY B N 1
ATOM 3798 C CA . GLY B 1 179 ? 18.219 -11.523 -4.727 1 98.56 179 GLY B CA 1
ATOM 3799 C C . GLY B 1 179 ? 18.484 -11.562 -3.236 1 98.56 179 GLY B C 1
ATOM 3800 O O . GLY B 1 179 ? 19.609 -11.297 -2.795 1 98.56 179 GLY B O 1
ATOM 3801 N N . VAL B 1 180 ? 17.469 -11.805 -2.477 1 98.06 180 VAL B N 1
ATOM 3802 C CA . VAL B 1 180 ? 17.609 -11.922 -1.028 1 98.06 180 VAL B CA 1
ATOM 3803 C C . VAL B 1 180 ? 17.484 -13.391 -0.615 1 98.06 180 VAL B C 1
ATOM 3805 O O . VAL B 1 180 ? 16.531 -14.07 -0.998 1 98.06 180 VAL B O 1
ATOM 3808 N N . VAL B 1 181 ? 18.422 -13.93 0.115 1 95.12 181 VAL B N 1
ATOM 3809 C CA . VAL B 1 181 ? 18.391 -15.273 0.682 1 95.12 181 VAL B CA 1
ATOM 3810 C C . VAL B 1 181 ? 18.609 -15.203 2.191 1 95.12 181 VAL B C 1
ATOM 3812 O O . VAL B 1 181 ? 19 -14.156 2.721 1 95.12 181 VAL B O 1
ATOM 3815 N N . ARG B 1 182 ? 18.359 -16.312 2.863 1 92.44 182 ARG B N 1
ATOM 3816 C CA . ARG B 1 182 ? 18.5 -16.344 4.316 1 92.44 182 ARG B CA 1
ATOM 3817 C C . ARG B 1 182 ? 19.781 -17.031 4.738 1 92.44 182 ARG B C 1
ATOM 3819 O O . ARG B 1 182 ? 20.344 -16.734 5.797 1 92.44 182 ARG B O 1
ATOM 3826 N N . ARG B 1 183 ? 20.234 -17.938 3.936 1 91.5 183 ARG B N 1
ATOM 3827 C CA . ARG B 1 183 ? 21.406 -18.719 4.27 1 91.5 183 ARG B CA 1
ATOM 3828 C C . ARG B 1 183 ? 22.625 -18.234 3.486 1 91.5 183 ARG B C 1
ATOM 3830 O O . ARG B 1 183 ? 22.562 -18.094 2.264 1 91.5 183 ARG B O 1
ATOM 3837 N N . PRO B 1 184 ? 23.719 -18.094 4.168 1 93.56 184 PRO B N 1
ATOM 3838 C CA . PRO B 1 184 ? 24.922 -17.578 3.498 1 93.56 184 PRO B CA 1
ATOM 3839 C C . PRO B 1 184 ? 25.391 -18.5 2.367 1 93.56 184 PRO B C 1
ATOM 3841 O O . PRO B 1 184 ? 25.875 -18.016 1.344 1 93.56 184 PRO B O 1
ATOM 3844 N N . GLU B 1 185 ? 25.266 -19.766 2.518 1 91.5 185 GLU B N 1
ATOM 3845 C CA . GLU B 1 185 ? 25.734 -20.734 1.529 1 91.5 185 GLU B CA 1
ATOM 3846 C C . GLU B 1 185 ? 24.953 -20.609 0.22 1 91.5 185 GLU B C 1
ATOM 3848 O O . GLU B 1 185 ? 25.438 -21.016 -0.837 1 91.5 185 GLU B O 1
ATOM 3853 N N . ALA B 1 186 ? 23.812 -19.969 0.286 1 92.12 186 ALA B N 1
ATOM 3854 C CA . ALA B 1 186 ? 22.953 -19.844 -0.886 1 92.12 186 ALA B CA 1
ATOM 3855 C C . ALA B 1 186 ? 23.375 -18.656 -1.754 1 92.12 186 ALA B C 1
ATOM 3857 O O . ALA B 1 186 ? 22.953 -18.531 -2.904 1 92.12 186 ALA B O 1
ATOM 3858 N N . VAL B 1 187 ? 24.234 -17.781 -1.206 1 95.06 187 VAL B N 1
ATOM 3859 C CA . VAL B 1 187 ? 24.609 -16.547 -1.907 1 95.06 187 VAL B CA 1
ATOM 3860 C C . VAL B 1 187 ? 25.328 -16.906 -3.201 1 95.06 187 VAL B C 1
ATOM 3862 O O . VAL B 1 187 ? 24.891 -16.547 -4.293 1 95.06 187 VAL B O 1
ATOM 3865 N N . GLN B 1 188 ? 26.344 -17.625 -3.115 1 95.06 188 GLN B N 1
ATOM 3866 C CA . GLN B 1 188 ? 27.141 -17.984 -4.285 1 95.06 188 GLN B CA 1
ATOM 3867 C C . GLN B 1 188 ? 26.359 -18.891 -5.227 1 95.06 188 GLN B C 1
ATOM 3869 O O . GLN B 1 188 ? 26.438 -18.75 -6.449 1 95.06 188 GLN B O 1
ATOM 3874 N N . GLU B 1 189 ? 25.656 -19.766 -4.656 1 92.88 189 GLU B N 1
ATOM 3875 C CA . GLU B 1 189 ? 24.859 -20.688 -5.453 1 92.88 189 GLU B CA 1
ATOM 3876 C C . GLU B 1 189 ? 23.859 -19.953 -6.32 1 92.88 189 GLU B C 1
ATOM 3878 O O . GLU B 1 189 ? 23.703 -20.266 -7.504 1 92.88 189 GLU B O 1
ATOM 3883 N N . LEU B 1 190 ? 23.219 -18.984 -5.754 1 94.19 190 LEU B N 1
ATOM 3884 C CA . LEU B 1 190 ? 22.203 -18.25 -6.488 1 94.19 190 LEU B CA 1
ATOM 3885 C C . LEU B 1 190 ? 22.828 -17.438 -7.625 1 94.19 190 LEU B C 1
ATOM 3887 O O . LEU B 1 190 ? 22.297 -17.422 -8.742 1 94.19 190 LEU B O 1
ATOM 3891 N N . LYS B 1 191 ? 23.938 -16.812 -7.348 1 95.5 191 LYS B N 1
ATOM 3892 C CA . LYS B 1 191 ? 24.641 -16.062 -8.375 1 95.5 191 LYS B CA 1
ATOM 3893 C C . LYS B 1 191 ? 25.031 -16.953 -9.547 1 95.5 191 LYS B C 1
ATOM 3895 O O . LYS B 1 191 ? 24.781 -16.609 -10.703 1 95.5 191 LYS B O 1
ATOM 3900 N N . GLU B 1 192 ? 25.531 -18.078 -9.242 1 94.44 192 GLU B N 1
ATOM 3901 C CA . GLU B 1 192 ? 26.047 -18.984 -10.266 1 94.44 192 GLU B CA 1
ATOM 3902 C C . GLU B 1 192 ? 24.906 -19.625 -11.055 1 94.44 192 GLU B C 1
ATOM 3904 O O . GLU B 1 192 ? 25 -19.797 -12.273 1 94.44 192 GLU B O 1
ATOM 3909 N N . SER B 1 193 ? 23.859 -19.891 -10.383 1 89.94 193 SER B N 1
ATOM 3910 C CA . SER B 1 193 ? 22.797 -20.672 -11.016 1 89.94 193 SER B CA 1
ATOM 3911 C C . SER B 1 193 ? 21.844 -19.781 -11.805 1 89.94 193 SER B C 1
ATOM 3913 O O . SER B 1 193 ? 21.141 -20.234 -12.703 1 89.94 193 SER B O 1
ATOM 3915 N N . THR B 1 194 ? 21.781 -18.484 -11.5 1 93.56 194 THR B N 1
ATOM 3916 C CA . THR B 1 194 ? 20.75 -17.656 -12.125 1 93.56 194 THR B CA 1
ATOM 3917 C C . THR B 1 194 ? 21.391 -16.453 -12.82 1 93.56 194 THR B C 1
ATOM 3919 O O . THR B 1 194 ? 20.734 -15.773 -13.617 1 93.56 194 THR B O 1
ATOM 3922 N N . GLY B 1 195 ? 22.609 -16.156 -12.484 1 95.5 195 GLY B N 1
ATOM 3923 C CA . GLY B 1 195 ? 23.219 -14.938 -12.984 1 95.5 195 GLY B CA 1
ATOM 3924 C C . GLY B 1 195 ? 22.781 -13.695 -12.234 1 95.5 195 GLY B C 1
ATOM 3925 O O . GLY B 1 195 ? 22.969 -12.578 -12.711 1 95.5 195 GLY B O 1
ATOM 3926 N N . CYS B 1 196 ? 22.188 -13.852 -11.094 1 97.56 196 CYS B N 1
ATOM 3927 C CA . CYS B 1 196 ? 21.75 -12.727 -10.281 1 97.56 196 CYS B CA 1
ATOM 3928 C C . CYS B 1 196 ? 22.875 -11.703 -10.109 1 97.56 196 CYS B C 1
ATOM 3930 O O . CYS B 1 196 ? 24.016 -12.078 -9.828 1 97.56 196 CYS B O 1
ATOM 3932 N N . ASP B 1 197 ? 22.547 -10.469 -10.297 1 98.19 197 ASP B N 1
ATOM 3933 C CA . ASP B 1 197 ? 23.594 -9.445 -10.273 1 98.19 197 ASP B CA 1
ATOM 3934 C C . ASP B 1 197 ? 24.172 -9.273 -8.875 1 98.19 197 ASP B C 1
ATOM 3936 O O . ASP B 1 197 ? 25.375 -9.141 -8.711 1 98.19 197 ASP B O 1
ATOM 3940 N N . GLU B 1 198 ? 23.328 -9.188 -7.914 1 98.38 198 GLU B N 1
ATOM 3941 C CA . GLU B 1 198 ? 23.703 -9.055 -6.508 1 98.38 198 GLU B CA 1
ATOM 3942 C C . GLU B 1 198 ? 22.828 -9.938 -5.621 1 98.38 198 GLU B C 1
ATOM 3944 O O . GLU B 1 198 ? 21.656 -10.156 -5.91 1 98.38 198 GLU B O 1
ATOM 3949 N N . VAL B 1 199 ? 23.453 -10.5 -4.582 1 98.25 199 VAL B N 1
ATOM 3950 C CA . VAL B 1 199 ? 22.703 -11.312 -3.621 1 98.25 199 VAL B CA 1
ATOM 3951 C C . VAL B 1 199 ? 22.984 -10.82 -2.203 1 98.25 199 VAL B C 1
ATOM 3953 O O . VAL B 1 199 ? 24.141 -10.57 -1.846 1 98.25 199 VAL B O 1
ATOM 3956 N N . VAL B 1 200 ? 21.953 -10.602 -1.432 1 97.88 200 VAL B N 1
ATOM 3957 C CA . VAL B 1 200 ? 22.062 -10.172 -0.041 1 97.88 200 VAL B CA 1
ATOM 3958 C C . VAL B 1 200 ? 21.547 -11.281 0.88 1 97.88 200 VAL B C 1
ATOM 3960 O O . VAL B 1 200 ? 20.453 -11.82 0.665 1 97.88 200 VAL B O 1
ATOM 3963 N N . CYS B 1 201 ? 22.328 -11.633 1.855 1 97.19 201 CYS B N 1
ATOM 3964 C CA . CYS B 1 201 ? 21.875 -12.547 2.904 1 97.19 201 CYS B CA 1
ATOM 3965 C C . CYS B 1 201 ? 21.25 -11.781 4.062 1 97.19 201 CYS B C 1
ATOM 3967 O O . CYS B 1 201 ? 21.953 -11.125 4.832 1 97.19 201 CYS B O 1
ATOM 3969 N N . SER B 1 202 ? 19.953 -11.914 4.215 1 93.81 202 SER B N 1
ATOM 3970 C CA . SER B 1 202 ? 19.203 -11.086 5.148 1 93.81 202 SER B CA 1
ATOM 3971 C C . SER B 1 202 ? 19.516 -11.461 6.594 1 93.81 202 SER B C 1
ATOM 3973 O O . SER B 1 202 ? 19.219 -10.688 7.516 1 93.81 202 SER B O 1
ATOM 3975 N N . SER B 1 203 ? 20.109 -12.625 6.801 1 93.5 203 SER B N 1
ATOM 3976 C CA . SER B 1 203 ? 20.422 -13.07 8.156 1 93.5 203 SER B CA 1
ATOM 3977 C C . SER B 1 203 ? 21.75 -12.5 8.641 1 93.5 203 SER B C 1
ATOM 3979 O O . SER B 1 203 ? 22.031 -12.492 9.844 1 93.5 203 SER B O 1
ATOM 3981 N N . THR B 1 204 ? 22.578 -12.07 7.742 1 92.94 204 THR B N 1
ATOM 3982 C CA . THR B 1 204 ? 23.922 -11.688 8.148 1 92.94 204 THR B CA 1
ATOM 3983 C C . THR B 1 204 ? 24.172 -10.211 7.844 1 92.94 204 THR B C 1
ATOM 3985 O O . THR B 1 204 ? 25.156 -9.633 8.305 1 92.94 204 THR B O 1
ATOM 3988 N N . GLU B 1 205 ? 23.344 -9.617 7.008 1 92.31 205 GLU B N 1
ATOM 3989 C CA . GLU B 1 205 ? 23.516 -8.234 6.578 1 92.31 205 GLU B CA 1
ATOM 3990 C C . GLU B 1 205 ? 22.234 -7.438 6.738 1 92.31 205 GLU B C 1
ATOM 3992 O O . GLU B 1 205 ? 21.141 -7.984 6.586 1 92.31 205 GLU B O 1
ATOM 3997 N N . PRO B 1 206 ? 22.453 -6.133 7.09 1 94.94 206 PRO B N 1
ATOM 3998 C CA . PRO B 1 206 ? 21.25 -5.293 7.027 1 94.94 206 PRO B CA 1
ATOM 3999 C C . PRO B 1 206 ? 20.75 -5.074 5.598 1 94.94 206 PRO B C 1
ATOM 4001 O O . PRO B 1 206 ? 21.406 -4.383 4.816 1 94.94 206 PRO B O 1
ATOM 4004 N N . LEU B 1 207 ? 19.656 -5.543 5.273 1 97.06 207 LEU B N 1
ATOM 4005 C CA . LEU B 1 207 ? 19.156 -5.621 3.904 1 97.06 207 LEU B CA 1
ATOM 4006 C C . LEU B 1 207 ? 19.031 -4.23 3.291 1 97.06 207 LEU B C 1
ATOM 4008 O O . LEU B 1 207 ? 19.516 -3.99 2.182 1 97.06 207 LEU B O 1
ATOM 4012 N N . ALA B 1 208 ? 18.406 -3.309 3.988 1 97.06 208 ALA B N 1
ATOM 4013 C CA . ALA B 1 208 ? 18.156 -1.971 3.459 1 97.06 208 ALA B CA 1
ATOM 4014 C C . ALA B 1 208 ? 19.469 -1.248 3.152 1 97.06 208 ALA B C 1
ATOM 4016 O O . ALA B 1 208 ? 19.609 -0.642 2.09 1 97.06 208 ALA B O 1
ATOM 4017 N N . ASP B 1 209 ? 20.391 -1.314 4.059 1 97.25 209 ASP B N 1
ATOM 4018 C CA . ASP B 1 209 ? 21.688 -0.66 3.877 1 97.25 209 ASP B CA 1
ATOM 4019 C C . ASP B 1 209 ? 22.438 -1.239 2.678 1 97.25 209 ASP B C 1
ATOM 4021 O O . ASP B 1 209 ? 23.016 -0.496 1.885 1 97.25 209 ASP B O 1
ATOM 4025 N N . ARG B 1 210 ? 22.391 -2.562 2.553 1 97.69 210 ARG B N 1
ATOM 4026 C CA . ARG B 1 210 ? 23.078 -3.227 1.449 1 97.69 210 ARG B CA 1
ATOM 4027 C C . ARG B 1 210 ? 22.469 -2.836 0.109 1 97.69 210 ARG B C 1
ATOM 4029 O O . ARG B 1 210 ? 23.188 -2.553 -0.85 1 97.69 210 ARG B O 1
ATOM 4036 N N . VAL B 1 211 ? 21.172 -2.781 0.01 1 98.38 211 VAL B N 1
ATOM 4037 C CA . VAL B 1 211 ? 20.5 -2.42 -1.233 1 98.38 211 VAL B CA 1
ATOM 4038 C C . VAL B 1 211 ? 20.812 -0.973 -1.598 1 98.38 211 VAL B C 1
ATOM 4040 O O . VAL B 1 211 ? 21.078 -0.663 -2.764 1 98.38 211 VAL B O 1
ATOM 4043 N N . LYS B 1 212 ? 20.844 -0.085 -0.638 1 97.5 212 LYS B N 1
ATOM 4044 C CA . LYS B 1 212 ? 21.188 1.31 -0.886 1 97.5 212 LYS B CA 1
ATOM 4045 C C . LYS B 1 212 ? 22.625 1.433 -1.415 1 97.5 212 LYS B C 1
ATOM 4047 O O . LYS B 1 212 ? 22.875 2.215 -2.33 1 97.5 212 LYS B O 1
ATOM 4052 N N . ALA B 1 213 ? 23.5 0.652 -0.806 1 97.88 213 ALA B N 1
ATOM 4053 C CA . ALA B 1 213 ? 24.891 0.656 -1.278 1 97.88 213 ALA B CA 1
ATOM 4054 C C . ALA B 1 213 ? 24.969 0.174 -2.723 1 97.88 213 ALA B C 1
ATOM 4056 O O . ALA B 1 213 ? 25.656 0.78 -3.545 1 97.88 213 ALA B O 1
ATOM 4057 N N . ILE B 1 214 ? 24.219 -0.842 -3.072 1 98.12 214 ILE B N 1
ATOM 4058 C CA . ILE B 1 214 ? 24.219 -1.447 -4.398 1 98.12 214 ILE B CA 1
ATOM 4059 C C . ILE B 1 214 ? 23.656 -0.464 -5.418 1 98.12 214 ILE B C 1
ATOM 4061 O O . ILE B 1 214 ? 24.125 -0.388 -6.551 1 98.12 214 ILE B O 1
ATOM 4065 N N . THR B 1 215 ? 22.672 0.32 -4.996 1 98.12 215 THR B N 1
ATOM 4066 C CA . THR B 1 215 ? 21.922 1.146 -5.93 1 98.12 215 THR B CA 1
ATOM 4067 C C . THR B 1 215 ? 22.406 2.59 -5.895 1 98.12 215 THR B C 1
ATOM 4069 O O . THR B 1 215 ? 21.766 3.484 -6.453 1 98.12 215 THR B O 1
ATOM 4072 N N . GLY B 1 216 ? 23.469 2.863 -5.176 1 97.06 216 GLY B N 1
ATOM 4073 C CA . GLY B 1 216 ? 24 4.215 -5.07 1 97.06 216 GLY B CA 1
ATOM 4074 C C . GLY B 1 216 ? 23.109 5.141 -4.262 1 97.06 216 GLY B C 1
ATOM 4075 O O . GLY B 1 216 ? 23 6.332 -4.566 1 97.06 216 GLY B O 1
ATOM 4076 N N . GLY B 1 217 ? 22.359 4.523 -3.398 1 97 217 GLY B N 1
ATOM 4077 C CA . GLY B 1 217 ? 21.562 5.312 -2.477 1 97 217 GLY B CA 1
ATOM 4078 C C . GLY B 1 217 ? 20.125 5.477 -2.922 1 97 217 GLY B C 1
ATOM 4079 O O . GLY B 1 217 ? 19.266 5.906 -2.143 1 97 217 GLY B O 1
ATOM 4080 N N . THR B 1 218 ? 19.719 5.125 -4.094 1 96.56 218 THR B N 1
ATOM 4081 C CA . THR B 1 218 ? 18.391 5.379 -4.656 1 96.56 218 THR B CA 1
ATOM 4082 C C . THR B 1 218 ? 17.391 4.348 -4.16 1 96.56 218 THR B C 1
ATOM 4084 O O . THR B 1 218 ? 16.219 4.672 -3.936 1 96.56 218 THR B O 1
ATOM 4087 N N . GLY B 1 219 ? 17.844 3.096 -4.012 1 98.31 219 GLY B N 1
ATOM 4088 C CA . GLY B 1 219 ? 16.969 1.981 -3.711 1 98.31 219 GLY B CA 1
ATOM 4089 C C . GLY B 1 219 ? 16.5 1.234 -4.949 1 98.31 219 GLY B C 1
ATOM 4090 O O . GLY B 1 219 ? 16.719 1.695 -6.07 1 98.31 219 GLY B O 1
ATOM 4091 N N . ALA B 1 220 ? 15.914 0.126 -4.695 1 98.75 220 ALA B N 1
ATOM 4092 C CA . ALA B 1 220 ? 15.398 -0.687 -5.797 1 98.75 220 ALA B CA 1
ATOM 4093 C C . ALA B 1 220 ? 14.203 -0.013 -6.461 1 98.75 220 ALA B C 1
ATOM 4095 O O . ALA B 1 220 ? 13.445 0.713 -5.812 1 98.75 220 ALA B O 1
ATOM 4096 N N . GLY B 1 221 ? 14.062 -0.242 -7.723 1 98.5 221 GLY B N 1
ATOM 4097 C CA . GLY B 1 221 ? 12.922 0.29 -8.445 1 98.5 221 GLY B CA 1
ATOM 4098 C C . GLY B 1 221 ? 11.594 -0.269 -7.957 1 98.5 221 GLY B C 1
ATOM 4099 O O . GLY B 1 221 ? 10.57 0.419 -7.996 1 98.5 221 GLY B O 1
ATOM 4100 N N . SER B 1 222 ? 11.602 -1.498 -7.508 1 98.62 222 SER B N 1
ATOM 4101 C CA . SER B 1 222 ? 10.469 -2.207 -6.934 1 98.62 222 SER B CA 1
ATOM 4102 C C . SER B 1 222 ? 10.922 -3.412 -6.117 1 98.62 222 SER B C 1
ATOM 4104 O O . SER B 1 222 ? 12.078 -3.838 -6.219 1 98.62 222 SER B O 1
ATOM 4106 N N . VAL B 1 223 ? 10.031 -3.887 -5.297 1 98.81 223 VAL B N 1
ATOM 4107 C CA . VAL B 1 223 ? 10.289 -5.082 -4.5 1 98.81 223 VAL B CA 1
ATOM 4108 C C . VAL B 1 223 ? 9.219 -6.133 -4.781 1 98.81 223 VAL B C 1
ATOM 4110 O O . VAL B 1 223 ? 8.023 -5.824 -4.777 1 98.81 223 VAL B O 1
ATOM 4113 N N . LEU B 1 224 ? 9.633 -7.289 -5.102 1 98.81 224 LEU B N 1
ATOM 4114 C CA . LEU B 1 224 ? 8.766 -8.461 -5.145 1 98.81 224 LEU B CA 1
ATOM 4115 C C . LEU B 1 224 ? 9 -9.359 -3.934 1 98.81 224 LEU B C 1
ATOM 4117 O O . LEU B 1 224 ? 10.055 -9.984 -3.816 1 98.81 224 LEU B O 1
ATOM 4121 N N . ASP B 1 225 ? 8.031 -9.406 -3.105 1 98.38 225 ASP B N 1
ATOM 4122 C CA . ASP B 1 225 ? 8.195 -10.055 -1.811 1 98.38 225 ASP B CA 1
ATOM 4123 C C . ASP B 1 225 ? 7.297 -11.281 -1.692 1 98.38 225 ASP B C 1
ATOM 4125 O O . ASP B 1 225 ? 6.074 -11.172 -1.834 1 98.38 225 ASP B O 1
ATOM 4129 N N . CYS B 1 226 ? 7.906 -12.391 -1.362 1 95.62 226 CYS B N 1
ATOM 4130 C CA . CYS B 1 226 ? 7.164 -13.633 -1.16 1 95.62 226 CYS B CA 1
ATOM 4131 C C . CYS B 1 226 ? 7.207 -14.055 0.302 1 95.62 226 CYS B C 1
ATOM 4133 O O . CYS B 1 226 ? 6.598 -15.062 0.676 1 95.62 226 CYS B O 1
ATOM 4135 N N . VAL B 1 227 ? 7.832 -13.312 1.126 1 94.44 227 VAL B N 1
ATOM 4136 C CA . VAL B 1 227 ? 8.117 -13.75 2.488 1 94.44 227 VAL B CA 1
ATOM 4137 C C . VAL B 1 227 ? 7.148 -13.078 3.461 1 94.44 227 VAL B C 1
ATOM 4139 O O . VAL B 1 227 ? 6.461 -13.758 4.227 1 94.44 227 VAL B O 1
ATOM 4142 N N . GLY B 1 228 ? 7.039 -11.781 3.371 1 94.75 228 GLY B N 1
ATOM 4143 C CA . GLY B 1 228 ? 6.266 -11.008 4.336 1 94.75 228 GLY B CA 1
ATOM 4144 C C . GLY B 1 228 ? 6.914 -10.953 5.707 1 94.75 228 GLY B C 1
ATOM 4145 O O . GLY B 1 228 ? 8.125 -10.789 5.82 1 94.75 228 GLY B O 1
ATOM 4146 N N . GLY B 1 229 ? 6.078 -10.938 6.781 1 94.56 229 GLY B N 1
ATOM 4147 C CA . GLY B 1 229 ? 6.586 -10.977 8.148 1 94.56 229 GLY B CA 1
ATOM 4148 C C . GLY B 1 229 ? 7.414 -9.758 8.5 1 94.56 229 GLY B C 1
ATOM 4149 O O . GLY B 1 229 ? 7.121 -8.648 8.062 1 94.56 229 GLY B O 1
ATOM 4150 N N . GLU B 1 230 ? 8.438 -9.961 9.258 1 92.75 230 GLU B N 1
ATOM 4151 C CA . GLU B 1 230 ? 9.25 -8.883 9.805 1 92.75 230 GLU B CA 1
ATOM 4152 C C . GLU B 1 230 ? 10.156 -8.273 8.727 1 92.75 230 GLU B C 1
ATOM 4154 O O . GLU B 1 230 ? 10.453 -7.082 8.766 1 92.75 230 GLU B O 1
ATOM 4159 N N . LEU B 1 231 ? 10.508 -9.047 7.773 1 92.19 231 LEU B N 1
ATOM 4160 C CA . LEU B 1 231 ? 11.438 -8.625 6.73 1 92.19 231 LEU B CA 1
ATOM 4161 C C . LEU B 1 231 ? 10.852 -7.469 5.922 1 92.19 231 LEU B C 1
ATOM 4163 O O . LEU B 1 231 ? 11.594 -6.629 5.406 1 92.19 231 LEU B O 1
ATOM 4167 N N . SER B 1 232 ? 9.57 -7.445 5.871 1 93.69 232 SER B N 1
ATOM 4168 C CA . SER B 1 232 ? 8.867 -6.48 5.035 1 93.69 232 SER B CA 1
ATOM 4169 C C . SER B 1 232 ? 9.211 -5.047 5.43 1 93.69 232 SER B C 1
ATOM 4171 O O . SER B 1 232 ? 9.234 -4.152 4.582 1 93.69 232 SER B O 1
ATOM 4173 N N . GLU B 1 233 ? 9.453 -4.844 6.664 1 94.06 233 GLU B N 1
ATOM 4174 C CA . GLU B 1 233 ? 9.812 -3.508 7.129 1 94.06 233 GLU B CA 1
ATOM 4175 C C . GLU B 1 233 ? 11.102 -3.025 6.469 1 94.06 233 GLU B C 1
ATOM 4177 O O . GLU B 1 233 ? 11.195 -1.871 6.047 1 94.06 233 GLU B O 1
ATOM 4182 N N . GLN B 1 234 ? 12.055 -3.85 6.371 1 95.88 234 GLN B N 1
ATOM 4183 C CA . GLN B 1 234 ? 13.328 -3.5 5.75 1 95.88 234 GLN B CA 1
ATOM 4184 C C . GLN B 1 234 ? 13.172 -3.293 4.25 1 95.88 234 GLN B C 1
ATOM 4186 O O . GLN B 1 234 ? 13.914 -2.512 3.645 1 95.88 234 GLN B O 1
ATOM 4191 N N . LEU B 1 235 ? 12.227 -3.959 3.67 1 98 235 LEU B N 1
ATOM 4192 C CA . LEU B 1 235 ? 12 -3.854 2.232 1 98 235 LEU B CA 1
ATOM 4193 C C . LEU B 1 235 ? 11.531 -2.451 1.854 1 98 235 LEU B C 1
ATOM 4195 O O . LEU B 1 235 ? 11.93 -1.918 0.816 1 98 235 LEU B O 1
ATOM 4199 N N . ALA B 1 236 ? 10.719 -1.895 2.697 1 97.5 236 ALA B N 1
ATOM 4200 C CA . ALA B 1 236 ? 10.234 -0.539 2.449 1 97.5 236 ALA B CA 1
ATOM 4201 C C . ALA B 1 236 ? 11.391 0.461 2.443 1 97.5 236 ALA B C 1
ATOM 4203 O O . ALA B 1 236 ? 11.383 1.422 1.671 1 97.5 236 ALA B O 1
ATOM 4204 N N . ALA B 1 237 ? 12.352 0.228 3.289 1 96.94 237 ALA B N 1
ATOM 4205 C CA . ALA B 1 237 ? 13.508 1.113 3.363 1 96.94 237 ALA B CA 1
ATOM 4206 C C . ALA B 1 237 ? 14.461 0.872 2.195 1 96.94 237 ALA B C 1
ATOM 4208 O O . ALA B 1 237 ? 15.32 1.707 1.904 1 96.94 237 ALA B O 1
ATOM 4209 N N . ALA B 1 238 ? 14.273 -0.231 1.5 1 98.44 238 ALA B N 1
ATOM 4210 C CA . ALA B 1 238 ? 15.203 -0.655 0.457 1 98.44 238 ALA B CA 1
ATOM 4211 C C . ALA B 1 238 ? 14.703 -0.239 -0.924 1 98.44 238 ALA B C 1
ATOM 4213 O O . ALA B 1 238 ? 15.438 -0.329 -1.91 1 98.44 238 ALA B O 1
ATOM 4214 N N . VAL B 1 239 ? 13.477 0.159 -1.037 1 98.5 239 VAL B N 1
ATOM 4215 C CA . VAL B 1 239 ? 12.906 0.533 -2.33 1 98.5 239 VAL B CA 1
ATOM 4216 C C . VAL B 1 239 ? 12.969 2.049 -2.502 1 98.5 239 VAL B C 1
ATOM 4218 O O . VAL B 1 239 ? 13.008 2.791 -1.518 1 98.5 239 VAL B O 1
ATOM 4221 N N . ARG B 1 240 ? 12.992 2.529 -3.746 1 98.12 240 ARG B N 1
ATOM 4222 C CA . ARG B 1 240 ? 13.086 3.955 -4.039 1 98.12 240 ARG B CA 1
ATOM 4223 C C . ARG B 1 240 ? 11.852 4.695 -3.533 1 98.12 240 ARG B C 1
ATOM 4225 O O . ARG B 1 240 ? 10.805 4.086 -3.301 1 98.12 240 ARG B O 1
ATOM 4232 N N . SER B 1 241 ? 11.977 5.992 -3.373 1 96.88 241 SER B N 1
ATOM 4233 C CA . SER B 1 241 ? 10.812 6.816 -3.074 1 96.88 241 SER B CA 1
ATOM 4234 C C . SER B 1 241 ? 9.719 6.621 -4.117 1 96.88 241 SER B C 1
ATOM 4236 O O . SER B 1 241 ? 10 6.559 -5.316 1 96.88 241 SER B O 1
ATOM 4238 N N . GLY B 1 242 ? 8.516 6.453 -3.639 1 96.88 242 GLY B N 1
ATOM 4239 C CA . GLY B 1 242 ? 7.391 6.227 -4.527 1 96.88 242 GLY B CA 1
ATOM 4240 C C . GLY B 1 242 ? 7.285 4.789 -5 1 96.88 242 GLY B C 1
ATOM 4241 O O . GLY B 1 242 ? 6.359 4.434 -5.73 1 96.88 242 GLY B O 1
ATOM 4242 N N . GLY B 1 243 ? 8.227 3.959 -4.578 1 97.81 243 GLY B N 1
ATOM 4243 C CA . GLY B 1 243 ? 8.219 2.564 -4.988 1 97.81 243 GLY B CA 1
ATOM 4244 C C . GLY B 1 243 ? 7.176 1.735 -4.266 1 97.81 243 GLY B C 1
ATOM 4245 O O . GLY B 1 243 ? 6.516 2.225 -3.346 1 97.81 243 GLY B O 1
ATOM 4246 N N . THR B 1 244 ? 7.055 0.465 -4.676 1 98.38 244 THR B N 1
ATOM 4247 C CA . THR B 1 244 ? 6.043 -0.425 -4.121 1 98.38 244 THR B CA 1
ATOM 4248 C C . THR B 1 244 ? 6.66 -1.761 -3.715 1 98.38 244 THR B C 1
ATOM 4250 O O . THR B 1 244 ? 7.484 -2.314 -4.445 1 98.38 244 THR B O 1
ATOM 4253 N N . VAL B 1 245 ? 6.293 -2.197 -2.535 1 98.69 245 VAL B N 1
ATOM 4254 C CA . VAL B 1 245 ? 6.531 -3.576 -2.127 1 98.69 245 VAL B CA 1
ATOM 4255 C C . VAL B 1 245 ? 5.34 -4.449 -2.521 1 98.69 245 VAL B C 1
ATOM 4257 O O . VAL B 1 245 ? 4.273 -4.363 -1.912 1 98.69 245 VAL B O 1
ATOM 4260 N N . TRP B 1 246 ? 5.562 -5.258 -3.525 1 98.56 246 TRP B N 1
ATOM 4261 C CA . TRP B 1 246 ? 4.52 -6.164 -4 1 98.56 246 TRP B CA 1
ATOM 4262 C C . TRP B 1 246 ? 4.586 -7.5 -3.266 1 98.56 246 TRP B C 1
ATOM 4264 O O . TRP B 1 246 ? 5.574 -8.234 -3.381 1 98.56 246 TRP B O 1
ATOM 4274 N N . LEU B 1 247 ? 3.52 -7.812 -2.559 1 98.06 247 LEU B N 1
ATOM 4275 C CA . LEU B 1 247 ? 3.4 -9.117 -1.912 1 98.06 247 LEU B CA 1
ATOM 4276 C C . LEU B 1 247 ? 2.76 -10.133 -2.852 1 98.06 247 LEU B C 1
ATOM 4278 O O . LEU B 1 247 ? 1.636 -9.93 -3.318 1 98.06 247 LEU B O 1
ATOM 4282 N N . TYR B 1 248 ? 3.484 -11.203 -3.129 1 96.75 248 TYR B N 1
ATOM 4283 C CA . TYR B 1 248 ? 2.887 -12.227 -3.98 1 96.75 248 TYR B CA 1
ATOM 4284 C C . TYR B 1 248 ? 2.893 -13.586 -3.289 1 96.75 248 TYR B C 1
ATOM 4286 O O . TYR B 1 248 ? 2.42 -14.578 -3.85 1 96.75 248 TYR B O 1
ATOM 4294 N N . GLY B 1 249 ? 3.406 -13.586 -2.111 1 93.5 249 GLY B N 1
ATOM 4295 C CA . GLY B 1 249 ? 3.396 -14.711 -1.186 1 93.5 249 GLY B CA 1
ATOM 4296 C C . GLY B 1 249 ? 3.494 -14.281 0.268 1 93.5 249 GLY B C 1
ATOM 4297 O O . GLY B 1 249 ? 3.861 -13.148 0.564 1 93.5 249 GLY B O 1
ATOM 4298 N N . LEU B 1 250 ? 3.168 -15.164 1.153 1 91.31 250 LEU B N 1
ATOM 4299 C CA . LEU B 1 250 ? 3.152 -14.906 2.59 1 91.31 250 LEU B CA 1
ATOM 4300 C C . LEU B 1 250 ? 3.777 -16.062 3.355 1 91.31 250 LEU B C 1
ATOM 4302 O O . LEU B 1 250 ? 3.164 -16.609 4.281 1 91.31 250 LEU B O 1
ATOM 4306 N N . MET B 1 251 ? 5.012 -16.328 3.078 1 87.81 251 MET B N 1
ATOM 4307 C CA . MET B 1 251 ? 5.695 -17.5 3.594 1 87.81 251 MET B CA 1
ATOM 4308 C C . MET B 1 251 ? 5.824 -17.438 5.113 1 87.81 251 MET B C 1
ATOM 4310 O O . MET B 1 251 ? 5.852 -18.469 5.781 1 87.81 251 MET B O 1
ATOM 4314 N N . GLU B 1 252 ? 5.859 -16.25 5.695 1 90.62 252 GLU B N 1
ATOM 4315 C CA . GLU B 1 252 ? 6.078 -16.109 7.133 1 90.62 252 GLU B CA 1
ATOM 4316 C C . GLU B 1 252 ? 4.77 -15.828 7.867 1 90.62 252 GLU B C 1
ATOM 4318 O O . GLU B 1 252 ? 4.781 -15.359 9.008 1 90.62 252 GLU B O 1
ATOM 4323 N N . GLY B 1 253 ? 3.658 -16.031 7.152 1 87.94 253 GLY B N 1
ATOM 4324 C CA . GLY B 1 253 ? 2.379 -15.812 7.809 1 87.94 253 GLY B CA 1
ATOM 4325 C C . GLY B 1 253 ? 1.527 -14.758 7.129 1 87.94 253 GLY B C 1
ATOM 4326 O O . GLY B 1 253 ? 1.975 -14.109 6.184 1 87.94 253 GLY B O 1
ATOM 4327 N N . LEU B 1 254 ? 0.387 -14.609 7.688 1 91.44 254 LEU B N 1
ATOM 4328 C CA . LEU B 1 254 ? -0.65 -13.836 7.02 1 91.44 254 LEU B CA 1
ATOM 4329 C C . LEU B 1 254 ? -0.444 -12.344 7.242 1 91.44 254 LEU B C 1
ATOM 4331 O O . LEU B 1 254 ? -1.045 -11.516 6.551 1 91.44 254 LEU B O 1
ATOM 4335 N N . SER B 1 255 ? 0.39 -11.992 8.172 1 94.69 255 SER B N 1
ATOM 4336 C CA . SER B 1 255 ? 0.644 -10.594 8.484 1 94.69 255 SER B CA 1
ATOM 4337 C C . SER B 1 255 ? 2.074 -10.195 8.141 1 94.69 255 SER B C 1
ATOM 4339 O O . SER B 1 255 ? 2.93 -11.062 7.93 1 94.69 255 SER B O 1
ATOM 4341 N N . PHE B 1 256 ? 2.299 -8.914 7.957 1 96.69 256 PHE B N 1
ATOM 4342 C CA . PHE B 1 256 ? 3.65 -8.406 7.773 1 96.69 256 PHE B CA 1
ATOM 4343 C C . PHE B 1 256 ? 3.865 -7.133 8.578 1 96.69 256 PHE B C 1
ATOM 4345 O O . PHE B 1 256 ? 2.902 -6.496 9.008 1 96.69 256 PHE B O 1
ATOM 4352 N N . LYS B 1 257 ? 5.102 -6.832 8.836 1 96.88 257 LYS B N 1
ATOM 4353 C CA . LYS B 1 257 ? 5.461 -5.578 9.492 1 96.88 257 LYS B CA 1
ATOM 4354 C C . LYS B 1 257 ? 5.727 -4.477 8.469 1 96.88 257 LYS B C 1
ATOM 4356 O O . LYS B 1 257 ? 6.723 -4.527 7.738 1 96.88 257 LYS B O 1
ATOM 4361 N N . GLY B 1 258 ? 4.887 -3.512 8.383 1 97.5 258 GLY B N 1
ATOM 4362 C CA . GLY B 1 258 ? 5.062 -2.373 7.496 1 97.5 258 GLY B CA 1
ATOM 4363 C C . GLY B 1 258 ? 5.852 -1.24 8.125 1 97.5 258 GLY B C 1
ATOM 4364 O O . GLY B 1 258 ? 5.887 -1.111 9.352 1 97.5 258 GLY B O 1
ATOM 4365 N N . HIS B 1 259 ? 6.512 -0.462 7.32 1 97.44 259 HIS B N 1
ATOM 4366 C CA . HIS B 1 259 ? 7.238 0.723 7.766 1 97.44 259 HIS B CA 1
ATOM 4367 C C . HIS B 1 259 ? 6.449 1.995 7.469 1 97.44 259 HIS B C 1
ATOM 4369 O O . HIS B 1 259 ? 6.535 2.543 6.367 1 97.44 259 HIS B O 1
ATOM 4375 N N . GLY B 1 260 ? 5.766 2.461 8.484 1 96.31 260 GLY B N 1
ATOM 4376 C CA . GLY B 1 260 ? 4.855 3.582 8.312 1 96.31 260 GLY B CA 1
ATOM 4377 C C . GLY B 1 260 ? 5.555 4.859 7.895 1 96.31 260 GLY B C 1
ATOM 4378 O O . GLY B 1 260 ? 5.02 5.629 7.09 1 96.31 260 GLY B O 1
ATOM 4379 N N . ALA B 1 261 ? 6.711 5.137 8.422 1 94.62 261 ALA B N 1
ATOM 4380 C CA . ALA B 1 261 ? 7.43 6.363 8.086 1 94.62 261 ALA B CA 1
ATOM 4381 C C . ALA B 1 261 ? 7.836 6.379 6.617 1 94.62 261 ALA B C 1
ATOM 4383 O O . ALA B 1 261 ? 7.82 7.434 5.973 1 94.62 261 ALA B O 1
ATOM 4384 N N . GLU B 1 262 ? 8.219 5.207 6.055 1 96.56 262 GLU B N 1
ATOM 4385 C CA . GLU B 1 262 ? 8.539 5.125 4.633 1 96.56 262 GLU B CA 1
ATOM 4386 C C . GLU B 1 262 ? 7.305 5.379 3.771 1 96.56 262 GLU B C 1
ATOM 4388 O O . GLU B 1 262 ? 7.398 6.016 2.719 1 96.56 262 GLU B O 1
ATOM 4393 N N . CYS B 1 263 ? 6.168 4.844 4.23 1 97.38 263 CYS B N 1
ATOM 4394 C CA . CYS B 1 263 ? 4.922 5.113 3.518 1 97.38 263 CYS B CA 1
ATOM 4395 C C . CYS B 1 263 ? 4.598 6.602 3.531 1 97.38 263 CYS B C 1
ATOM 4397 O O . CYS B 1 263 ? 4.285 7.184 2.49 1 97.38 263 CYS B O 1
ATOM 4399 N N . LEU B 1 264 ? 4.758 7.156 4.668 1 95.25 264 LEU B N 1
ATOM 4400 C CA . LEU B 1 264 ? 4.34 8.539 4.871 1 95.25 264 LEU B CA 1
ATOM 4401 C C . LEU B 1 264 ? 5.289 9.5 4.172 1 95.25 264 LEU B C 1
ATOM 4403 O O . LEU B 1 264 ? 4.852 10.375 3.42 1 95.25 264 LEU B O 1
ATOM 4407 N N . PHE B 1 265 ? 6.617 9.336 4.32 1 93.62 265 PHE B N 1
ATOM 4408 C CA . PHE B 1 265 ? 7.547 10.398 3.969 1 93.62 265 PHE B CA 1
ATOM 4409 C C . PHE B 1 265 ? 8.258 10.086 2.658 1 93.62 265 PHE B C 1
ATOM 4411 O O . PHE B 1 265 ? 8.898 10.961 2.068 1 93.62 265 PHE B O 1
ATOM 4418 N N . ARG B 1 266 ? 8.102 8.852 2.176 1 95.5 266 ARG B N 1
ATOM 4419 C CA . ARG B 1 266 ? 8.766 8.5 0.924 1 95.5 266 ARG B CA 1
ATOM 4420 C C . ARG B 1 266 ? 7.77 7.938 -0.085 1 95.5 266 ARG B C 1
ATOM 4422 O O . ARG B 1 266 ? 8.156 7.488 -1.165 1 95.5 266 ARG B O 1
ATOM 4429 N N . ASP B 1 267 ? 6.488 7.879 0.341 1 96.81 267 ASP B N 1
ATOM 4430 C CA . ASP B 1 267 ? 5.402 7.453 -0.537 1 96.81 267 ASP B CA 1
ATOM 4431 C C . ASP B 1 267 ? 5.598 6.004 -0.987 1 96.81 267 ASP B C 1
ATOM 4433 O O . ASP B 1 267 ? 5.316 5.664 -2.137 1 96.81 267 ASP B O 1
ATOM 4437 N N . VAL B 1 268 ? 6.188 5.199 -0.138 1 97.94 268 VAL B N 1
ATOM 4438 C CA . VAL B 1 268 ? 6.309 3.77 -0.408 1 97.94 268 VAL B CA 1
ATOM 4439 C C . VAL B 1 268 ? 4.965 3.082 -0.162 1 97.94 268 VAL B C 1
ATOM 4441 O O . VAL B 1 268 ? 4.281 3.379 0.82 1 97.94 268 VAL B O 1
ATOM 4444 N N . GLY B 1 269 ? 4.586 2.168 -1.037 1 98.12 269 GLY B N 1
ATOM 4445 C CA . GLY B 1 269 ? 3.32 1.464 -0.91 1 98.12 269 GLY B CA 1
ATOM 4446 C C . GLY B 1 269 ? 3.486 -0.034 -0.734 1 98.12 269 GLY B C 1
ATOM 4447 O O . GLY B 1 269 ? 4.523 -0.595 -1.094 1 98.12 269 GLY B O 1
ATOM 4448 N N . TYR B 1 270 ? 2.518 -0.655 -0.086 1 98.44 270 TYR B N 1
ATOM 4449 C CA . TYR B 1 270 ? 2.367 -2.105 -0.053 1 98.44 270 TYR B CA 1
ATOM 4450 C C . TYR B 1 270 ? 1.123 -2.543 -0.818 1 98.44 270 TYR B C 1
ATOM 4452 O O . TYR B 1 270 ? 0.04 -1.987 -0.624 1 98.44 270 TYR B O 1
ATOM 4460 N N . ARG B 1 271 ? 1.276 -3.484 -1.667 1 97.81 271 ARG B N 1
ATOM 4461 C CA . ARG B 1 271 ? 0.176 -4.043 -2.445 1 97.81 271 ARG B CA 1
ATOM 4462 C C . ARG B 1 271 ? 0.384 -5.535 -2.695 1 97.81 271 ARG B C 1
ATOM 4464 O O . ARG B 1 271 ? 1.497 -6.043 -2.547 1 97.81 271 ARG B O 1
ATOM 4471 N N . GLY B 1 272 ? -0.686 -6.164 -3.055 1 97.88 272 GLY B N 1
ATOM 4472 C CA . GLY B 1 272 ? -0.606 -7.578 -3.391 1 97.88 272 GLY B CA 1
ATOM 4473 C C . GLY B 1 272 ? -0.667 -7.84 -4.883 1 97.88 272 GLY B C 1
ATOM 4474 O O . GLY B 1 272 ? -1.119 -6.988 -5.652 1 97.88 272 GLY B O 1
ATOM 4475 N N . PHE B 1 273 ? -0.137 -8.945 -5.27 1 97.75 273 PHE B N 1
ATOM 4476 C CA . PHE B 1 273 ? -0.303 -9.461 -6.625 1 97.75 273 PHE B CA 1
ATOM 4477 C C . PHE B 1 273 ? -0.901 -10.859 -6.602 1 97.75 273 PHE B C 1
ATOM 4479 O O . PHE B 1 273 ? -0.337 -11.773 -5.992 1 97.75 273 PHE B O 1
ATOM 4486 N N . TRP B 1 274 ? -1.986 -10.953 -7.234 1 94.69 274 TRP B N 1
ATOM 4487 C CA . TRP B 1 274 ? -2.645 -12.25 -7.391 1 94.69 274 TRP B CA 1
ATOM 4488 C C . TRP B 1 274 ? -2.898 -12.555 -8.867 1 94.69 274 TRP B C 1
ATOM 4490 O O . TRP B 1 274 ? -3.641 -11.836 -9.539 1 94.69 274 TRP B O 1
ATOM 4500 N N . PHE B 1 275 ? -2.285 -13.594 -9.406 1 90.62 275 PHE B N 1
ATOM 4501 C CA . PHE B 1 275 ? -2.191 -13.836 -10.836 1 90.62 275 PHE B CA 1
ATOM 4502 C C . PHE B 1 275 ? -3.576 -14.023 -11.445 1 90.62 275 PHE B C 1
ATOM 4504 O O . PHE B 1 275 ? -3.824 -13.609 -12.578 1 90.62 275 PHE B O 1
ATOM 4511 N N . PHE B 1 276 ? -4.555 -14.609 -10.672 1 89.75 276 PHE B N 1
ATOM 4512 C CA . PHE B 1 276 ? -5.836 -14.953 -11.273 1 89.75 276 PHE B CA 1
ATOM 4513 C C . PHE B 1 276 ? -6.609 -13.695 -11.656 1 89.75 276 PHE B C 1
ATOM 4515 O O . PHE B 1 276 ? -6.902 -13.477 -12.836 1 89.75 276 PHE B O 1
ATOM 4522 N N . PRO B 1 277 ? -6.844 -12.836 -10.672 1 92.12 277 PRO B N 1
ATOM 4523 C CA . PRO B 1 277 ? -7.535 -11.617 -11.078 1 92.12 277 PRO B CA 1
ATOM 4524 C C . PRO B 1 277 ? -6.719 -10.773 -12.055 1 92.12 277 PRO B C 1
ATOM 4526 O O . PRO B 1 277 ? -7.289 -10.086 -12.914 1 92.12 277 PRO B O 1
ATOM 4529 N N . TRP B 1 278 ? -5.414 -10.773 -11.945 1 95.62 278 TRP B N 1
ATOM 4530 C CA . TRP B 1 278 ? -4.574 -10.047 -12.891 1 95.62 278 TRP B CA 1
ATOM 4531 C C . TRP B 1 278 ? -4.809 -10.523 -14.32 1 95.62 278 TRP B C 1
ATOM 4533 O O . TRP B 1 278 ? -5.047 -9.719 -15.219 1 95.62 278 TRP B O 1
ATOM 4543 N N . LEU B 1 279 ? -4.75 -11.844 -14.547 1 94.5 279 LEU B N 1
ATOM 4544 C CA . LEU B 1 279 ? -4.938 -12.398 -15.883 1 94.5 279 LEU B CA 1
ATOM 4545 C C . LEU B 1 279 ? -6.355 -12.148 -16.375 1 94.5 279 LEU B C 1
ATOM 4547 O O . LEU B 1 279 ? -6.555 -11.812 -17.547 1 94.5 279 LEU B O 1
ATOM 4551 N N . GLU B 1 280 ? -7.281 -12.281 -15.5 1 91.88 280 GLU B N 1
ATOM 4552 C CA . GLU B 1 280 ? -8.688 -12.109 -15.852 1 91.88 280 GLU B CA 1
ATOM 4553 C C . GLU B 1 280 ? -8.984 -10.664 -16.234 1 91.88 280 GLU B C 1
ATOM 4555 O O . GLU B 1 280 ? -9.938 -10.398 -16.969 1 91.88 280 GLU B O 1
ATOM 4560 N N . SER B 1 281 ? -8.211 -9.773 -15.68 1 95.25 281 SER B N 1
ATOM 4561 C CA . SER B 1 281 ? -8.43 -8.359 -15.961 1 95.25 281 SER B CA 1
ATOM 4562 C C . SER B 1 281 ? -7.965 -7.996 -17.375 1 95.25 281 SER B C 1
ATOM 4564 O O . SER B 1 281 ? -8.289 -6.922 -17.875 1 95.25 281 SER B O 1
ATOM 4566 N N . LYS B 1 282 ? -7.27 -8.867 -18.062 1 96.69 282 LYS B N 1
ATOM 4567 C CA . LYS B 1 282 ? -6.703 -8.602 -19.375 1 96.69 282 LYS B CA 1
ATOM 4568 C C . LYS B 1 282 ? -7.695 -8.953 -20.484 1 96.69 282 LYS B C 1
ATOM 4570 O O . LYS B 1 282 ? -8.484 -9.891 -20.344 1 96.69 282 LYS B O 1
ATOM 4575 N N . SER B 1 283 ? -7.609 -8.188 -21.562 1 97.06 283 SER B N 1
ATOM 4576 C CA . SER B 1 283 ? -8.359 -8.562 -22.766 1 97.06 283 SER B CA 1
ATOM 4577 C C . SER B 1 283 ? -7.871 -9.891 -23.328 1 97.06 283 SER B C 1
ATOM 4579 O O . SER B 1 283 ? -6.793 -10.367 -22.969 1 97.06 283 SER B O 1
ATOM 4581 N N . GLN B 1 284 ? -8.641 -10.453 -24.172 1 94.88 284 GLN B N 1
ATOM 4582 C CA . GLN B 1 284 ? -8.242 -11.703 -24.812 1 94.88 284 GLN B CA 1
ATOM 4583 C C . GLN B 1 284 ? -6.922 -11.547 -25.547 1 94.88 284 GLN B C 1
ATOM 4585 O O . GLN B 1 284 ? -6.062 -12.43 -25.484 1 94.88 284 GLN B O 1
ATOM 4590 N N . GLU B 1 285 ? -6.832 -10.461 -26.203 1 96.94 285 GLU B N 1
ATOM 4591 C CA . GLU B 1 285 ? -5.602 -10.188 -26.938 1 96.94 285 GLU B CA 1
ATOM 4592 C C . GLU B 1 285 ? -4.406 -10.078 -26 1 96.94 285 GLU B C 1
ATOM 4594 O O . GLU B 1 285 ? -3.33 -10.609 -26.297 1 96.94 285 GLU B O 1
ATOM 4599 N N . GLN B 1 286 ? -4.641 -9.438 -24.859 1 97.44 286 GLN B N 1
ATOM 4600 C CA . GLN B 1 286 ? -3.576 -9.297 -23.875 1 97.44 286 GLN B CA 1
ATOM 4601 C C . GLN B 1 286 ? -3.211 -10.641 -23.266 1 97.44 286 GLN B C 1
ATOM 4603 O O . GLN B 1 286 ? -2.037 -10.914 -23 1 97.44 286 GLN B O 1
ATOM 4608 N N . GLN B 1 287 ? -4.18 -11.445 -23 1 96.94 287 GLN B N 1
ATOM 4609 C CA . GLN B 1 287 ? -3.918 -12.781 -22.484 1 96.94 287 GLN B CA 1
ATOM 4610 C C . GLN B 1 287 ? -3.1 -13.609 -23.469 1 96.94 287 GLN B C 1
ATOM 4612 O O . GLN B 1 287 ? -2.164 -14.312 -23.078 1 96.94 287 GLN B O 1
ATOM 4617 N N . GLN B 1 288 ? -3.361 -13.477 -24.719 1 96.31 288 GLN B N 1
ATOM 4618 C CA . GLN B 1 288 ? -2.607 -14.188 -25.75 1 96.31 288 GLN B CA 1
ATOM 4619 C C . GLN B 1 288 ? -1.158 -13.711 -25.797 1 96.31 288 GLN B C 1
ATOM 4621 O O . GLN B 1 288 ? -0.243 -14.508 -26 1 96.31 288 GLN B O 1
ATOM 4626 N N . ALA B 1 289 ? -1.035 -12.414 -25.594 1 97.81 289 ALA B N 1
ATOM 4627 C CA . ALA B 1 289 ? 0.318 -11.867 -25.562 1 97.81 289 ALA B CA 1
ATOM 4628 C C . ALA B 1 289 ? 1.104 -12.414 -24.375 1 97.81 289 ALA B C 1
ATOM 4630 O O . ALA B 1 289 ? 2.295 -12.719 -24.484 1 97.81 289 ALA B O 1
ATOM 4631 N N . VAL B 1 290 ? 0.433 -12.562 -23.25 1 97.81 290 VAL B N 1
ATOM 4632 C CA . VAL B 1 290 ? 1.053 -13.133 -22.062 1 97.81 290 VAL B CA 1
ATOM 4633 C C . VAL B 1 290 ? 1.457 -14.578 -22.344 1 97.81 290 VAL B C 1
ATOM 4635 O O . VAL B 1 290 ? 2.576 -14.984 -22.016 1 97.81 290 VAL B O 1
ATOM 4638 N N . VAL B 1 291 ? 0.618 -15.305 -22.969 1 97.5 291 VAL B N 1
ATOM 4639 C CA . VAL B 1 291 ? 0.865 -16.703 -23.297 1 97.5 291 VAL B CA 1
ATOM 4640 C C . VAL B 1 291 ? 2.064 -16.812 -24.234 1 97.5 291 VAL B C 1
ATOM 4642 O O . VAL B 1 291 ? 2.99 -17.578 -23.984 1 97.5 291 VAL B O 1
ATOM 4645 N N . ALA B 1 292 ? 2.074 -16.016 -25.219 1 97.75 292 ALA B N 1
ATOM 4646 C CA . ALA B 1 292 ? 3.145 -16.047 -26.203 1 97.75 292 ALA B CA 1
ATOM 4647 C C . ALA B 1 292 ? 4.492 -15.719 -25.578 1 97.75 292 ALA B C 1
ATOM 4649 O O . ALA B 1 292 ? 5.488 -16.406 -25.812 1 97.75 292 ALA B O 1
ATOM 4650 N N . LYS B 1 293 ? 4.477 -14.711 -24.781 1 97.56 293 LYS B N 1
ATOM 4651 C CA . LYS B 1 293 ? 5.703 -14.32 -24.094 1 97.56 293 LYS B CA 1
ATOM 4652 C C . LYS B 1 293 ? 6.188 -15.43 -23.172 1 97.56 293 LYS B C 1
ATOM 4654 O O . LYS B 1 293 ? 7.375 -15.758 -23.156 1 97.56 293 LYS B O 1
ATOM 4659 N N . THR B 1 294 ? 5.277 -15.977 -22.453 1 97.62 294 THR B N 1
ATOM 4660 C CA . THR B 1 294 ? 5.613 -17.031 -21.5 1 97.62 294 THR B CA 1
ATOM 4661 C C . THR B 1 294 ? 6.199 -18.25 -22.219 1 97.62 294 THR B C 1
ATOM 4663 O O . THR B 1 294 ? 7.258 -18.75 -21.844 1 97.62 294 THR B O 1
ATOM 4666 N N . LEU B 1 295 ? 5.605 -18.625 -23.297 1 97.31 295 LEU B N 1
ATOM 4667 C CA . LEU B 1 295 ? 6.066 -19.797 -24.062 1 97.31 295 LEU B CA 1
ATOM 4668 C C . LEU B 1 295 ? 7.43 -19.531 -24.688 1 97.31 295 LEU B C 1
ATOM 4670 O O . LEU B 1 295 ? 8.273 -20.422 -24.75 1 97.31 295 LEU B O 1
ATOM 4674 N N . ARG B 1 296 ? 7.613 -18.328 -25.141 1 97.06 296 ARG B N 1
ATOM 4675 C CA . ARG B 1 296 ? 8.906 -17.969 -25.719 1 97.06 296 ARG B CA 1
ATOM 4676 C C . ARG B 1 296 ? 10.016 -18.078 -24.672 1 97.06 296 ARG B C 1
ATOM 4678 O O . ARG B 1 296 ? 11.062 -18.688 -24.938 1 97.06 296 ARG B O 1
ATOM 4685 N N . LEU B 1 297 ? 9.781 -17.578 -23.484 1 97 297 LEU B N 1
ATOM 4686 C CA . LEU B 1 297 ? 10.766 -17.609 -22.406 1 97 297 LEU B CA 1
ATOM 4687 C C . LEU B 1 297 ? 11.023 -19.031 -21.938 1 97 297 LEU B C 1
ATOM 4689 O O . LEU B 1 297 ? 12.148 -19.375 -21.562 1 97 297 LEU B O 1
ATOM 4693 N N . MET B 1 298 ? 10.016 -19.844 -21.984 1 96.38 298 MET B N 1
ATOM 4694 C CA . MET B 1 298 ? 10.188 -21.25 -21.625 1 96.38 298 MET B CA 1
ATOM 4695 C C . MET B 1 298 ? 10.945 -22 -22.719 1 96.38 298 MET B C 1
ATOM 4697 O O . MET B 1 298 ? 11.836 -22.797 -22.422 1 96.38 298 MET B O 1
ATOM 4701 N N . ALA B 1 299 ? 10.648 -21.672 -23.953 1 96.12 299 ALA B N 1
ATOM 4702 C CA . ALA B 1 299 ? 11.227 -22.359 -25.094 1 96.12 299 ALA B CA 1
ATOM 4703 C C . ALA B 1 299 ? 12.711 -22.031 -25.25 1 96.12 299 ALA B C 1
ATOM 4705 O O . ALA B 1 299 ? 13.5 -22.891 -25.641 1 96.12 299 ALA B O 1
ATOM 4706 N N . ASP B 1 300 ? 13.094 -20.828 -24.922 1 95.31 300 ASP B N 1
ATOM 4707 C CA . ASP B 1 300 ? 14.484 -20.422 -25.141 1 95.31 300 ASP B CA 1
ATOM 4708 C C . ASP B 1 300 ? 15.336 -20.703 -23.891 1 95.31 300 ASP B C 1
ATOM 4710 O O . ASP B 1 300 ? 16.516 -20.375 -23.875 1 95.31 300 ASP B O 1
ATOM 4714 N N . GLY B 1 301 ? 14.688 -21.234 -22.828 1 92.81 301 GLY B N 1
ATOM 4715 C CA . GLY B 1 301 ? 15.414 -21.688 -21.656 1 92.81 301 GLY B CA 1
ATOM 4716 C C . GLY B 1 301 ? 15.539 -20.641 -20.578 1 92.81 301 GLY B C 1
ATOM 4717 O O . GLY B 1 301 ? 16 -20.922 -19.469 1 92.81 301 GLY B O 1
ATOM 4718 N N . THR B 1 302 ? 15.117 -19.422 -20.797 1 94.44 302 THR B N 1
ATOM 4719 C CA . THR B 1 302 ? 15.203 -18.344 -19.828 1 94.44 302 THR B CA 1
ATOM 4720 C C . THR B 1 302 ? 14.414 -18.688 -18.562 1 94.44 302 THR B C 1
ATOM 4722 O O . THR B 1 302 ? 14.906 -18.5 -17.453 1 94.44 302 THR B O 1
ATOM 4725 N N . MET B 1 303 ? 13.172 -19.203 -18.766 1 91.56 303 MET B N 1
ATOM 4726 C CA . MET B 1 303 ? 12.305 -19.594 -17.656 1 91.56 303 MET B CA 1
ATOM 4727 C C . MET B 1 303 ? 12.039 -21.094 -17.672 1 91.56 303 MET B C 1
ATOM 4729 O O . MET B 1 303 ? 10.883 -21.516 -17.641 1 91.56 303 MET B O 1
ATOM 4733 N N . ALA B 1 304 ? 12.992 -21.859 -17.734 1 82.94 304 ALA B N 1
ATOM 4734 C CA . ALA B 1 304 ? 12.797 -23.312 -17.688 1 82.94 304 ALA B CA 1
ATOM 4735 C C . ALA B 1 304 ? 12.578 -23.781 -16.25 1 82.94 304 ALA B C 1
ATOM 4737 O O . ALA B 1 304 ? 13.516 -23.797 -15.445 1 82.94 304 ALA B O 1
ATOM 4738 N N . PRO B 1 305 ? 11.328 -24.094 -15.891 1 87.69 305 PRO B N 1
ATOM 4739 C CA . PRO B 1 305 ? 11.094 -24.516 -14.5 1 87.69 305 PRO B CA 1
ATOM 4740 C C . PRO B 1 305 ? 11.742 -25.844 -14.164 1 87.69 305 PRO B C 1
ATOM 4742 O O . PRO B 1 305 ? 11.602 -26.812 -14.922 1 87.69 305 PRO B O 1
ATOM 4745 N N . PRO B 1 306 ? 12.453 -25.828 -13.141 1 88.25 306 PRO B N 1
ATOM 4746 C CA . PRO B 1 306 ? 13.062 -27.109 -12.758 1 88.25 306 PRO B CA 1
ATOM 4747 C C . PRO B 1 306 ? 12.031 -28.141 -12.305 1 88.25 306 PRO B C 1
ATOM 4749 O O . PRO B 1 306 ? 10.977 -27.766 -11.789 1 88.25 306 PRO B O 1
ATOM 4752 N N . VAL B 1 307 ? 12.383 -29.359 -12.578 1 92.88 307 VAL B N 1
ATOM 4753 C CA . VAL B 1 307 ? 11.516 -30.469 -12.203 1 92.88 307 VAL B CA 1
ATOM 4754 C C . VAL B 1 307 ? 12.109 -31.203 -11.008 1 92.88 307 VAL B C 1
ATOM 4756 O O . VAL B 1 307 ? 13.312 -31.5 -10.984 1 92.88 307 VAL B O 1
ATOM 4759 N N . GLY B 1 308 ? 11.297 -31.344 -10.016 1 93.25 308 GLY B N 1
ATOM 4760 C CA . GLY B 1 308 ? 11.672 -32.188 -8.891 1 93.25 308 GLY B CA 1
ATOM 4761 C C . GLY B 1 308 ? 11.281 -33.625 -9.078 1 93.25 308 GLY B C 1
ATOM 4762 O O . GLY B 1 308 ? 11.5 -34.219 -10.141 1 93.25 308 GLY B O 1
ATOM 4763 N N . LYS B 1 309 ? 10.688 -34.188 -8.016 1 96.06 309 LYS B N 1
ATOM 4764 C CA . LYS B 1 309 ? 10.273 -35.594 -8.07 1 96.06 309 LYS B CA 1
ATOM 4765 C C . LYS B 1 309 ? 8.961 -35.75 -8.836 1 96.06 309 LYS B C 1
ATOM 4767 O O . LYS B 1 309 ? 8.102 -34.844 -8.781 1 96.06 309 LYS B O 1
ATOM 4772 N N . ILE B 1 310 ? 8.891 -36.844 -9.492 1 98.06 310 ILE B N 1
ATOM 4773 C CA . ILE B 1 310 ? 7.684 -37.188 -10.234 1 98.06 310 ILE B CA 1
ATOM 4774 C C . ILE B 1 310 ? 7.027 -38.406 -9.609 1 98.06 310 ILE B C 1
ATOM 4776 O O . ILE B 1 310 ? 7.695 -39.438 -9.359 1 98.06 310 ILE B O 1
ATOM 4780 N N . PHE B 1 311 ? 5.801 -38.312 -9.266 1 98.56 311 PHE B N 1
ATOM 4781 C CA . PHE B 1 311 ? 5.031 -39.406 -8.68 1 98.56 311 PHE B CA 1
ATOM 4782 C C . PHE B 1 311 ? 3.924 -39.844 -9.617 1 98.56 311 PHE B C 1
ATOM 4784 O O . PHE B 1 311 ? 3.354 -39.031 -10.352 1 98.56 311 PHE B O 1
ATOM 4791 N N . PRO B 1 312 ? 3.613 -41.188 -9.555 1 98.56 312 PRO B N 1
ATOM 4792 C CA . PRO B 1 312 ? 2.395 -41.594 -10.25 1 98.56 312 PRO B CA 1
ATOM 4793 C C . PRO B 1 312 ? 1.143 -40.906 -9.719 1 98.56 312 PRO B C 1
ATOM 4795 O O . PRO B 1 312 ? 1.065 -40.594 -8.523 1 98.56 312 PRO B O 1
ATOM 4798 N N . LEU B 1 313 ? 0.188 -40.688 -10.578 1 98.44 313 LEU B N 1
ATOM 4799 C CA . LEU B 1 313 ? -1.063 -40.031 -10.211 1 98.44 313 LEU B CA 1
ATOM 4800 C C . LEU B 1 313 ? -1.672 -40.688 -8.969 1 98.44 313 LEU B C 1
ATOM 4802 O O . LEU B 1 313 ? -2.143 -39.969 -8.07 1 98.44 313 LEU B O 1
ATOM 4806 N N . LYS B 1 314 ? -1.538 -41.938 -8.875 1 97.69 314 LYS B N 1
ATOM 4807 C CA . LYS B 1 314 ? -2.154 -42.688 -7.785 1 97.69 314 LYS B CA 1
ATOM 4808 C C . LYS B 1 314 ? -1.438 -42.406 -6.465 1 97.69 314 LYS B C 1
ATOM 4810 O O . LYS B 1 314 ? -1.947 -42.75 -5.398 1 97.69 314 LYS B O 1
ATOM 4815 N N . GLU B 1 315 ? -0.303 -41.844 -6.559 1 98.12 315 GLU B N 1
ATOM 4816 C CA . GLU B 1 315 ? 0.46 -41.5 -5.359 1 98.12 315 GLU B CA 1
ATOM 4817 C C . GLU B 1 315 ? 0.409 -40 -5.082 1 98.12 315 GLU B C 1
ATOM 4819 O O . GLU B 1 315 ? 1.391 -39.406 -4.621 1 98.12 315 GLU B O 1
ATOM 4824 N N . ALA B 1 316 ? -0.709 -39.438 -5.379 1 97.88 316 ALA B N 1
ATOM 4825 C CA . ALA B 1 316 ? -0.898 -38 -5.184 1 97.88 316 ALA B CA 1
ATOM 4826 C C . ALA B 1 316 ? -0.639 -37.594 -3.73 1 97.88 316 ALA B C 1
ATOM 4828 O O . ALA B 1 316 ? -0.083 -36.531 -3.457 1 97.88 316 ALA B O 1
ATOM 4829 N N . ALA B 1 317 ? -0.976 -38.406 -2.814 1 97.62 317 ALA B N 1
ATOM 4830 C CA . ALA B 1 317 ? -0.759 -38.125 -1.4 1 97.62 317 ALA B CA 1
ATOM 4831 C C . ALA B 1 317 ? 0.727 -37.938 -1.098 1 97.62 317 ALA B C 1
ATOM 4833 O O . ALA B 1 317 ? 1.123 -37 -0.414 1 97.62 317 ALA B O 1
ATOM 4834 N N . ALA B 1 318 ? 1.476 -38.844 -1.611 1 97.5 318 ALA B N 1
ATOM 4835 C CA . ALA B 1 318 ? 2.924 -38.75 -1.435 1 97.5 318 ALA B CA 1
ATOM 4836 C C . ALA B 1 318 ? 3.488 -37.531 -2.113 1 97.5 318 ALA B C 1
ATOM 4838 O O . ALA B 1 318 ? 4.391 -36.875 -1.579 1 97.5 318 ALA B O 1
ATOM 4839 N N . ALA B 1 319 ? 2.965 -37.219 -3.248 1 97.88 319 ALA B N 1
ATOM 4840 C CA . ALA B 1 319 ? 3.396 -36.062 -3.988 1 97.88 319 ALA B CA 1
ATOM 4841 C C . ALA B 1 319 ? 3.104 -34.781 -3.203 1 97.88 319 ALA B C 1
ATOM 4843 O O . ALA B 1 319 ? 3.938 -33.875 -3.15 1 97.88 319 ALA B O 1
ATOM 4844 N N . ILE B 1 320 ? 1.928 -34.688 -2.619 1 97.06 320 ILE B N 1
ATOM 4845 C CA . ILE B 1 320 ? 1.515 -33.562 -1.82 1 97.06 320 ILE B CA 1
ATOM 4846 C C . ILE B 1 320 ? 2.467 -33.375 -0.639 1 97.06 320 ILE B C 1
ATOM 4848 O O . ILE B 1 320 ? 2.951 -32.281 -0.385 1 97.06 320 ILE B O 1
ATOM 4852 N N . LYS B 1 321 ? 2.811 -34.438 0.028 1 96.12 321 LYS B N 1
ATOM 4853 C CA . LYS B 1 321 ? 3.73 -34.375 1.161 1 96.12 321 LYS B CA 1
ATOM 4854 C C . LYS B 1 321 ? 5.113 -33.906 0.723 1 96.12 321 LYS B C 1
ATOM 4856 O O . LYS B 1 321 ? 5.723 -33.062 1.373 1 96.12 321 LYS B O 1
ATOM 4861 N N . GLU B 1 322 ? 5.504 -34.469 -0.378 1 95.5 322 GLU B N 1
ATOM 4862 C CA . GLU B 1 322 ? 6.809 -34.094 -0.911 1 95.5 322 GLU B CA 1
ATOM 4863 C C . GLU B 1 322 ? 6.852 -32.625 -1.27 1 95.5 322 GLU B C 1
ATOM 4865 O O . GLU B 1 322 ? 7.871 -31.953 -1.068 1 95.5 322 GLU B O 1
ATOM 4870 N N . SER B 1 323 ? 5.789 -32.062 -1.796 1 94.06 323 SER B N 1
ATOM 4871 C CA . SER B 1 323 ? 5.734 -30.688 -2.256 1 94.06 323 SER B CA 1
ATOM 4872 C C . SER B 1 323 ? 5.84 -29.719 -1.088 1 94.06 323 SER B C 1
ATOM 4874 O O . SER B 1 323 ? 6.105 -28.531 -1.286 1 94.06 323 SER B O 1
ATOM 4876 N N . GLN B 1 324 ? 5.68 -30.172 0.11 1 89.81 324 GLN B N 1
ATOM 4877 C CA . GLN B 1 324 ? 5.68 -29.312 1.292 1 89.81 324 GLN B CA 1
ATOM 4878 C C . GLN B 1 324 ? 7.047 -29.312 1.968 1 89.81 324 GLN B C 1
ATOM 4880 O O . GLN B 1 324 ? 7.258 -28.594 2.949 1 89.81 324 GLN B O 1
ATOM 4885 N N . VAL B 1 325 ? 7.922 -30.078 1.4 1 85.69 325 VAL B N 1
ATOM 4886 C CA . VAL B 1 325 ? 9.273 -30.125 1.952 1 85.69 325 VAL B CA 1
ATOM 4887 C C . VAL B 1 325 ? 10.023 -28.844 1.586 1 85.69 325 VAL B C 1
ATOM 4889 O O . VAL B 1 325 ? 10.031 -28.438 0.425 1 85.69 325 VAL B O 1
ATOM 4892 N N . THR B 1 326 ? 10.617 -28.188 2.596 1 76.25 326 THR B N 1
ATOM 4893 C CA . THR B 1 326 ? 11.352 -26.953 2.391 1 76.25 326 THR B CA 1
ATOM 4894 C C . THR B 1 326 ? 12.703 -27.219 1.734 1 76.25 326 THR B C 1
ATOM 4896 O O . THR B 1 326 ? 13.336 -28.25 1.996 1 76.25 326 THR B O 1
ATOM 4899 N N . GLY B 1 327 ? 13.148 -26.344 0.98 1 73.69 327 GLY B N 1
ATOM 4900 C CA . GLY B 1 327 ? 14.477 -26.438 0.4 1 73.69 327 GLY B CA 1
ATOM 4901 C C . GLY B 1 327 ? 14.539 -27.312 -0.832 1 73.69 327 GLY B C 1
ATOM 4902 O O . GLY B 1 327 ? 15.617 -27.609 -1.343 1 73.69 327 GLY B O 1
ATOM 4903 N N . ARG B 1 328 ? 13.398 -27.797 -1.292 1 76.75 328 ARG B N 1
ATOM 4904 C CA . ARG B 1 328 ? 13.352 -28.641 -2.486 1 76.75 328 ARG B CA 1
ATOM 4905 C C . ARG B 1 328 ? 13.742 -27.844 -3.729 1 76.75 328 ARG B C 1
ATOM 4907 O O . ARG B 1 328 ? 13.531 -26.641 -3.789 1 76.75 328 ARG B O 1
ATOM 4914 N N . ILE B 1 329 ? 14.422 -28.688 -4.527 1 78.06 329 ILE B N 1
ATOM 4915 C CA . ILE B 1 329 ? 14.766 -28.094 -5.816 1 78.06 329 ILE B CA 1
ATOM 4916 C C . ILE B 1 329 ? 13.773 -28.562 -6.879 1 78.06 329 ILE B C 1
ATOM 4918 O O . ILE B 1 329 ? 13.594 -29.766 -7.086 1 78.06 329 ILE B O 1
ATOM 4922 N N . GLY B 1 330 ? 13.031 -27.688 -7.418 1 88.19 330 GLY B N 1
ATOM 4923 C CA . GLY B 1 330 ? 12.133 -28 -8.516 1 88.19 330 GLY B CA 1
ATOM 4924 C C . GLY B 1 330 ? 10.719 -28.328 -8.062 1 88.19 330 GLY B C 1
ATOM 4925 O O . GLY B 1 330 ? 10.508 -28.688 -6.906 1 88.19 330 GLY B O 1
ATOM 4926 N N . LYS B 1 331 ? 9.797 -28.422 -8.953 1 92.94 331 LYS B N 1
ATOM 4927 C CA . LYS B 1 331 ? 8.375 -28.672 -8.711 1 92.94 331 LYS B CA 1
ATOM 4928 C C . LYS B 1 331 ? 8.07 -30.172 -8.727 1 92.94 331 LYS B C 1
ATOM 4930 O O . LYS B 1 331 ? 8.562 -30.906 -9.586 1 92.94 331 LYS B O 1
ATOM 4935 N N . VAL B 1 332 ? 7.262 -30.578 -7.789 1 96.69 332 VAL B N 1
ATOM 4936 C CA . VAL B 1 332 ? 6.762 -31.953 -7.797 1 96.69 332 VAL B CA 1
ATOM 4937 C C . VAL B 1 332 ? 5.703 -32.125 -8.891 1 96.69 332 VAL B C 1
ATOM 4939 O O . VAL B 1 332 ? 4.84 -31.25 -9.055 1 96.69 332 VAL B O 1
ATOM 4942 N N . LEU B 1 333 ? 5.824 -33.188 -9.664 1 98.06 333 LEU B N 1
ATOM 4943 C CA . LEU B 1 333 ? 4.855 -33.469 -10.719 1 98.06 333 LEU B CA 1
ATOM 4944 C C . LEU B 1 333 ? 4.141 -34.781 -10.477 1 98.06 333 LEU B C 1
ATOM 4946 O O . LEU B 1 333 ? 4.672 -35.656 -9.789 1 98.06 333 LEU B O 1
ATOM 4950 N N . LEU B 1 334 ? 2.973 -34.844 -10.953 1 98.56 334 LEU B N 1
ATOM 4951 C CA . LEU B 1 334 ? 2.223 -36.094 -11.07 1 98.56 334 LEU B CA 1
ATOM 4952 C C . LEU B 1 334 ? 2.27 -36.625 -12.5 1 98.56 334 LEU B C 1
ATOM 4954 O O . LEU B 1 334 ? 2.025 -35.875 -13.445 1 98.56 334 LEU B O 1
ATOM 4958 N N . LYS B 1 335 ? 2.637 -37.844 -12.609 1 98.69 335 LYS B N 1
ATOM 4959 C CA . LYS B 1 335 ? 2.51 -38.531 -13.898 1 98.69 335 LYS B CA 1
ATOM 4960 C C . LYS B 1 335 ? 1.105 -39.094 -14.078 1 98.69 335 LYS B C 1
ATOM 4962 O O . LYS B 1 335 ? 0.731 -40.062 -13.414 1 98.69 335 LYS B O 1
ATOM 4967 N N . CYS B 1 336 ? 0.362 -38.562 -14.953 1 97.94 336 CYS B N 1
ATOM 4968 C CA . CYS B 1 336 ? -1.05 -38.906 -15.109 1 97.94 336 CYS B CA 1
ATOM 4969 C C . CYS B 1 336 ? -1.23 -40.094 -16.016 1 97.94 336 CYS B C 1
ATOM 4971 O O . CYS B 1 336 ? -2.213 -40.844 -15.883 1 97.94 336 CYS B O 1
ATOM 4973 N N . SER B 1 337 ? -0.488 -40.219 -17 1 89.88 337 SER B N 1
ATOM 4974 C CA . SER B 1 337 ? -0.487 -41.375 -17.891 1 89.88 337 SER B CA 1
ATOM 4975 C C . SER B 1 337 ? 0.933 -41.781 -18.281 1 89.88 337 SER B C 1
ATOM 4977 O O . SER B 1 337 ? 1.864 -41 -18.141 1 89.88 337 SER B O 1
#

InterPro domains:
  IPR011032 GroES-like superfamily [SSF50129] (9-155)
  IPR013149 Alcohol dehydrogenase-like, C-terminal [PF00107] (162-276)
  IPR013154 Alcohol dehydrogenase-like, N-terminal [PF08240] (31-121)
  IPR020843 Enoylreductase domain [SM00829] (15-334)
  IPR036291 NAD(P)-binding domain superfamily [SSF51735] (123-292)

Foldseek 3Di:
DKWWAWWFAAAAQPALLVRTAIDIDDDDDAEAQKFKWFWFKAFDDPLQSVLSNVNHPLHEDPRAGTGFFTKTFTCDDYPPHDDHDGGFIKIFLGQPRNSHRYHRLARMHMDGPLGIDTADPLFDRQQRRVQHDLLLLLVLVCVVLVAAQPFEEEEEPCVDLSNLLNQLVCVVRNHAYEYEAQDPVVQVVSCVPRVHNHYHHVNPDQPQVVLCVVRVNAAGSEYEYADAAEVQQSNLSRHGQLYEYEYAHHNPDDHHDHNVCSCVPRVYYYYYDDSVVVLVVDDPVVNVVSSVVSSVCCSVPSSVFFAFAEEESNVSSVQSVVQPDPPTGGIYMYGRD/DKWWAWWFAAAAQPALLVRTAIDIDDDDDAAAQKFKWFWFKAFDDPLQSVLSNVNHPLREDPRAGTGFFTKTFTCDDYPPHDDHDGGFIKIFLGQPSNSHRYHRLARMHMDGPLGIDTADPLFDRQQRRVQHDLLLLLVLVCVVLVAAQPFEEEEEPCVDLSNLLNQLVCVVRNHAYEYEAADPVVQVVSCVPRVHNHYHHVNPDQPQVVLCVVRVNQAGSEYEYADAAEVQQSNLSRHGQLYEYEYAHHNPDDHHDHNVCSCVVRVYYYYYDDSVVVLVVDDPVVNVVSSVVSSVCCSVPSSPFFAFAEEESNSSSVQSVVQPDPPTGGIYMYGRD

Solvent-accessible surface area (backbone atoms only — not comparable to full-atom values): 32616 Å² total; per-residue (Å²): 105,74,41,57,28,36,34,28,67,50,66,22,67,91,45,37,37,77,19,53,36,78,42,78,42,70,70,61,80,39,46,78,35,15,29,21,28,38,25,34,34,18,33,58,46,72,69,42,51,35,34,30,29,61,73,39,90,73,43,45,39,67,66,17,19,51,25,62,21,23,20,26,28,29,66,40,71,15,55,83,52,75,95,70,52,65,68,39,47,29,29,36,82,46,30,46,57,31,46,66,15,42,21,35,41,27,27,65,49,62,40,55,53,87,36,51,37,79,53,57,87,68,42,48,66,72,42,39,6,46,44,41,60,57,49,45,37,42,57,51,49,54,58,74,46,62,57,51,63,74,36,33,40,33,30,39,56,23,79,39,70,60,29,37,32,41,43,25,50,39,44,76,60,46,25,38,34,35,31,28,38,67,47,71,80,49,43,62,52,44,33,74,74,46,62,42,71,38,66,45,36,59,72,82,40,65,55,26,63,51,38,18,63,76,48,75,65,52,24,18,46,17,32,44,32,36,37,40,18,70,59,38,28,44,48,51,67,19,29,18,74,60,16,41,43,33,30,66,39,48,73,62,37,57,38,21,31,38,38,45,52,39,13,33,78,34,42,25,30,39,37,33,48,43,59,66,65,56,54,67,70,42,52,73,69,52,45,51,50,51,51,52,52,43,50,50,34,33,42,74,52,51,43,57,62,54,70,38,57,75,29,52,49,86,38,46,34,59,41,50,55,57,54,66,48,81,87,65,68,40,44,28,30,30,37,38,98,105,73,39,56,28,36,34,29,67,50,64,21,67,90,47,37,37,75,19,53,36,79,42,78,42,71,69,60,81,38,48,77,35,14,29,20,30,38,25,35,32,17,33,57,47,72,68,42,50,36,34,30,29,60,74,36,89,74,40,48,38,66,67,17,19,51,27,63,20,22,19,27,28,30,63,41,72,15,56,82,54,76,96,72,52,67,69,40,47,30,29,37,83,48,30,47,56,30,48,67,14,44,22,34,41,25,25,64,50,62,38,56,53,88,36,53,37,79,53,58,86,68,42,49,66,72,42,38,6,47,46,41,59,56,48,45,37,42,56,51,50,53,59,73,47,61,57,49,62,75,36,35,40,32,31,38,56,24,78,38,70,60,30,38,35,39,44,27,50,38,43,74,63,46,25,37,35,35,31,29,38,66,48,70,80,50,44,62,51,43,33,72,73,47,59,43,71,37,67,44,35,57,72,82,39,64,56,26,62,53,39,18,62,75,48,75,62,52,25,19,46,16,32,44,32,34,38,39,18,69,60,37,28,44,48,51,67,18,28,17,73,60,16,43,42,33,30,65,40,46,73,62,37,58,39,22,30,38,38,43,52,39,12,32,77,34,41,25,29,42,35,34,49,42,60,65,64,56,54,65,71,43,53,71,68,53,44,49,50,52,50,51,53,44,50,50,34,32,42,74,53,52,42,56,64,56,70,37,59,74,30,53,48,85,38,46,34,60,39,50,55,58,55,67,49,81,86,64,67,40,44,28,30,29,37,38,98